Protein AF-0000000081414724 (afdb_homodimer)

Sequence (520 aa):
MDRQDESEVRDRNKQSRVKKIYENVVIGNFLYGLGFAVRSCLDANTSLPSVVNLLQQTPADRELADVLLSFPGVVRLIEFKMKGAKLSKERIRHRLLMAALSGENRALVETSRSLHWYVEVDTSDTETPLISRVVPYLDAFDTECLRLTAGSLERLVEQTALEATRELDPVSRQHSEIYLRFLRNIQDGDPVDAGGVLLVMGAGGAMHFAQLRDVSDLSM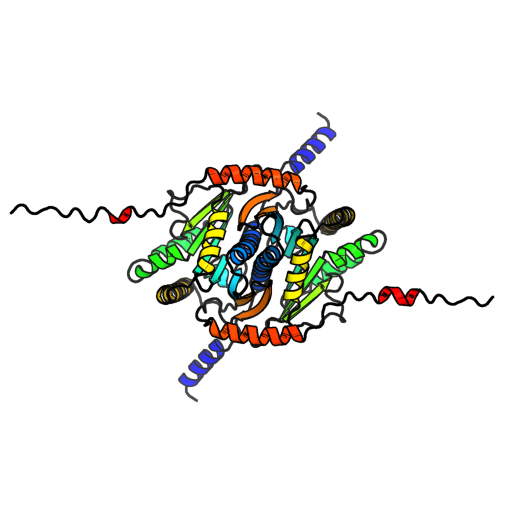PHREWLELEMRGAEFERSIPSLERSKEYSRKRRDGPEHTMMDRQDESEVRDRNKQSRVKKIYENVVIGNFLYGLGFAVRSCLDANTSLPSVVNLLQQTPADRELADVLLSFPGVVRLIEFKMKGAKLSKERIRHRLLMAALSGENRALVETSRSLHWYVEVDTSDTETPLISRVVPYLDAFDTECLRLTAGSLERLVEQTALEATRELDPVSRQHSEIYLRFLRNIQDGDPVDAGGVLLVMGAGGAMHFAQLRDVSDLSMPHREWLELEMRGAEFERSIPSLERSKEYSRKRRDGPEHTM

Radius of gyration: 25.2 Å; Cα contacts (8 Å, |Δi|>4): 862; chains: 2; bounding box: 52×128×88 Å

pLDDT: mean 77.78, std 21.04, range [25.11, 98.31]

Structure (mmCIF, N/CA/C/O backbone):
data_AF-0000000081414724-model_v1
#
loop_
_entity.id
_entity.type
_entity.pdbx_description
1 polymer 'Uncharacterized protein'
#
loop_
_atom_site.group_PDB
_atom_site.id
_atom_site.type_symbol
_atom_site.label_atom_id
_atom_site.label_alt_id
_atom_site.label_comp_id
_atom_site.label_asym_id
_atom_site.label_entity_id
_atom_site.label_seq_id
_atom_site.pdbx_PDB_ins_code
_atom_site.Cartn_x
_atom_site.Cartn_y
_atom_site.Cartn_z
_atom_site.occupancy
_atom_site.B_iso_or_equiv
_atom_site.auth_seq_id
_atom_site.auth_comp_id
_atom_site.auth_asym_id
_atom_site.auth_atom_id
_atom_site.pdbx_PDB_model_num
ATOM 1 N N . MET A 1 1 ? -12.312 -5.246 -48.531 1 39.16 1 MET A N 1
ATOM 2 C CA . MET A 1 1 ? -11.523 -5.02 -47.312 1 39.16 1 MET A CA 1
ATOM 3 C C . MET A 1 1 ? -11.82 -6.09 -46.281 1 39.16 1 MET A C 1
ATOM 5 O O . MET A 1 1 ? -12.953 -6.207 -45.812 1 39.16 1 MET A O 1
ATOM 9 N N . ASP A 1 2 ? -11 -7.27 -46.219 1 46.34 2 ASP A N 1
ATOM 10 C CA . ASP A 1 2 ? -11.305 -8.617 -45.719 1 46.34 2 ASP A CA 1
ATOM 11 C C . ASP A 1 2 ? -11.344 -8.664 -44.219 1 46.34 2 ASP A C 1
ATOM 13 O O . ASP A 1 2 ? -10.68 -7.875 -43.531 1 46.34 2 ASP A O 1
ATOM 17 N N . ARG A 1 3 ? -12.336 -9.523 -43.688 1 58.66 3 ARG A N 1
ATOM 18 C CA . ARG A 1 3 ? -12.656 -9.82 -42.281 1 58.66 3 ARG A CA 1
ATOM 19 C C . ARG A 1 3 ? -11.391 -10.133 -41.5 1 58.66 3 ARG A C 1
ATOM 21 O O . ARG A 1 3 ? -11.383 -10.047 -40.281 1 58.66 3 ARG A O 1
ATOM 28 N N . GLN A 1 4 ? -10.453 -10.625 -42.125 1 53.53 4 GLN A N 1
ATOM 29 C CA . GLN A 1 4 ? -9.195 -10.969 -41.469 1 53.53 4 GLN A CA 1
ATOM 30 C C . GLN A 1 4 ? -8.414 -9.711 -41.094 1 53.53 4 GLN A C 1
ATOM 32 O O . GLN A 1 4 ? -7.82 -9.641 -40.031 1 53.53 4 GLN A O 1
ATOM 37 N N . ASP A 1 5 ? -8.359 -8.688 -41.906 1 56.06 5 ASP A N 1
ATOM 38 C CA . ASP A 1 5 ? -7.656 -7.43 -41.656 1 56.06 5 ASP A CA 1
ATOM 39 C C . ASP A 1 5 ? -8.289 -6.668 -40.5 1 56.06 5 ASP A C 1
ATOM 41 O O . ASP A 1 5 ? -7.586 -6.078 -39.688 1 56.06 5 ASP A O 1
ATOM 45 N N . GLU A 1 6 ? -9.555 -6.773 -40.375 1 54.75 6 GLU A N 1
ATOM 46 C CA . GLU A 1 6 ? -10.242 -6.09 -39.281 1 54.75 6 GLU A CA 1
ATOM 47 C C . GLU A 1 6 ? -9.945 -6.742 -37.938 1 54.75 6 GLU A C 1
ATOM 49 O O . GLU A 1 6 ? -9.812 -6.055 -36.938 1 54.75 6 GLU A O 1
ATOM 54 N N . SER A 1 7 ? -9.805 -8.023 -37.969 1 55.69 7 SER A N 1
ATOM 55 C CA . SER A 1 7 ? -9.492 -8.727 -36.719 1 55.69 7 SER A CA 1
ATOM 56 C C . SER A 1 7 ? -8.07 -8.445 -36.25 1 55.69 7 SER A C 1
ATOM 58 O O . SER A 1 7 ? -7.82 -8.273 -35.062 1 55.69 7 SER A O 1
ATOM 60 N N . GLU A 1 8 ? -7.223 -8.328 -37.219 1 53.75 8 GLU A N 1
ATOM 61 C CA . GLU A 1 8 ? -5.844 -7.992 -36.875 1 53.75 8 GLU A CA 1
ATOM 62 C C . GLU A 1 8 ? -5.73 -6.555 -36.375 1 53.75 8 GLU A C 1
ATOM 64 O O . GLU A 1 8 ? -4.977 -6.281 -35.438 1 53.75 8 GLU A O 1
ATOM 69 N N . VAL A 1 9 ? -6.492 -5.703 -37.094 1 51.41 9 VAL A N 1
ATOM 70 C CA . VAL A 1 9 ? -6.504 -4.312 -36.656 1 51.41 9 VAL A CA 1
ATOM 71 C C . VAL A 1 9 ? -7.133 -4.215 -35.281 1 51.41 9 VAL A C 1
ATOM 73 O O . VAL A 1 9 ? -6.645 -3.475 -34.406 1 51.41 9 VAL A O 1
ATOM 76 N N . ARG A 1 10 ? -8.172 -4.914 -35.031 1 49.34 10 ARG A N 1
ATOM 77 C CA . ARG A 1 10 ? -8.789 -4.926 -33.719 1 49.34 10 ARG A CA 1
ATOM 78 C C . ARG A 1 10 ? -7.852 -5.535 -32.688 1 49.34 10 ARG A C 1
ATOM 80 O O . ARG A 1 10 ? -7.758 -5.047 -31.562 1 49.34 10 ARG A O 1
ATOM 87 N N . ASP A 1 11 ? -7.188 -6.551 -33.094 1 52.34 11 ASP A N 1
ATOM 88 C CA . ASP A 1 11 ? -6.207 -7.188 -32.219 1 52.34 11 ASP A CA 1
ATOM 89 C C . ASP A 1 11 ? -5.02 -6.262 -31.969 1 52.34 11 ASP A C 1
ATOM 91 O O . ASP A 1 11 ? -4.484 -6.227 -30.859 1 52.34 11 ASP A O 1
ATOM 95 N N . ARG A 1 12 ? -4.531 -5.676 -33.062 1 48.91 12 ARG A N 1
ATOM 96 C CA . ARG A 1 12 ? -3.463 -4.695 -32.906 1 48.91 12 ARG A CA 1
ATOM 97 C C . ARG A 1 12 ? -3.924 -3.51 -32.062 1 48.91 12 ARG A C 1
ATOM 99 O O . ARG A 1 12 ? -3.152 -2.971 -31.266 1 48.91 12 ARG A O 1
ATOM 106 N N . ASN A 1 13 ? -5.062 -3.004 -32.344 1 45.09 13 ASN A N 1
ATOM 107 C CA . ASN A 1 13 ? -5.609 -1.887 -31.578 1 45.09 13 ASN A CA 1
ATOM 108 C C . ASN A 1 13 ? -5.812 -2.256 -30.109 1 45.09 13 ASN A C 1
ATOM 110 O O . ASN A 1 13 ? -5.715 -1.397 -29.234 1 45.09 13 ASN A O 1
ATOM 114 N N . LYS A 1 14 ? -6.293 -3.43 -29.922 1 48.41 14 LYS A N 1
ATOM 115 C CA . LYS A 1 14 ? -6.379 -3.945 -28.547 1 48.41 14 LYS A CA 1
ATOM 116 C C . LYS A 1 14 ? -4.992 -4.066 -27.922 1 48.41 14 LYS A C 1
ATOM 118 O O . LYS A 1 14 ? -4.824 -3.809 -26.734 1 48.41 14 LYS A O 1
ATOM 123 N N . GLN A 1 15 ? -4.059 -4.461 -28.734 1 49.69 15 GLN A N 1
ATOM 124 C CA . GLN A 1 15 ? -2.674 -4.578 -28.281 1 49.69 15 GLN A CA 1
ATOM 125 C C . GLN A 1 15 ? -2.09 -3.211 -27.938 1 49.69 15 GLN A C 1
ATOM 127 O O . GLN A 1 15 ? -1.213 -3.105 -27.078 1 49.69 15 GLN A O 1
ATOM 132 N N . SER A 1 16 ? -2.535 -2.141 -28.703 1 47.88 16 SER A N 1
ATOM 133 C CA . SER A 1 16 ? -1.938 -0.819 -28.547 1 47.88 16 SER A CA 1
ATOM 134 C C . SER A 1 16 ? -2.615 -0.039 -27.422 1 47.88 16 SER A C 1
ATOM 136 O O . SER A 1 16 ? -2.227 1.093 -27.125 1 47.88 16 SER A O 1
ATOM 138 N N . ARG A 1 17 ? -3.729 -0.536 -27 1 51.38 17 ARG A N 1
ATOM 139 C CA . ARG A 1 17 ? -4.441 0.323 -26.062 1 51.38 17 ARG A CA 1
ATOM 140 C C . ARG A 1 17 ? -3.787 0.283 -24.688 1 51.38 17 ARG A C 1
ATOM 142 O O . ARG A 1 17 ? -3.475 -0.792 -24.172 1 51.38 17 ARG A O 1
ATOM 149 N N . VAL A 1 18 ? -3.4 1.422 -24.312 1 57.75 18 VAL A N 1
ATOM 150 C CA . VAL A 1 18 ? -2.838 1.652 -22.984 1 57.75 18 VAL A CA 1
ATOM 151 C C . VAL A 1 18 ? -3.814 1.165 -21.922 1 57.75 18 VAL A C 1
ATOM 153 O O . VAL A 1 18 ? -4.973 1.592 -21.891 1 57.75 18 VAL A O 1
ATOM 156 N N . LYS A 1 19 ? -3.463 0.054 -21.219 1 74.88 19 LYS A N 1
ATOM 157 C CA . LYS A 1 19 ? -4.293 -0.463 -20.141 1 74.88 19 LYS A CA 1
ATOM 158 C C . LYS A 1 19 ? -4.359 0.524 -18.984 1 74.88 19 LYS A C 1
ATOM 160 O O . LYS A 1 19 ? -3.391 1.237 -18.703 1 74.88 19 LYS A O 1
ATOM 165 N N . LYS A 1 20 ? -5.48 0.643 -18.516 1 83.19 20 LYS A N 1
ATOM 166 C CA . LYS A 1 20 ? -5.797 1.593 -17.453 1 83.19 20 LYS A CA 1
ATOM 167 C C . LYS A 1 20 ? -5.008 1.276 -16.188 1 83.19 20 LYS A C 1
ATOM 169 O O . LYS A 1 20 ? -4.949 0.121 -15.75 1 83.19 20 LYS A O 1
ATOM 174 N N . ILE A 1 21 ? -4.324 2.289 -15.719 1 87.44 21 ILE A N 1
ATOM 175 C CA . ILE A 1 21 ? -3.68 2.197 -14.406 1 87.44 21 ILE A CA 1
ATOM 176 C C . ILE A 1 21 ? -4.617 2.744 -13.336 1 87.44 21 ILE A C 1
ATOM 178 O O . ILE A 1 21 ? -5.094 3.875 -13.438 1 87.44 21 ILE A O 1
ATOM 182 N N . TYR A 1 22 ? -4.848 1.963 -12.336 1 90.12 22 TYR A N 1
ATOM 183 C CA . TYR A 1 22 ? -5.805 2.324 -11.297 1 90.12 22 TYR A CA 1
ATOM 184 C C . TYR A 1 22 ? -5.105 3.01 -10.133 1 90.12 22 TYR A C 1
ATOM 186 O O . TYR A 1 22 ? -3.904 2.818 -9.914 1 90.12 22 TYR A O 1
ATOM 194 N N . GLU A 1 23 ? -5.879 3.721 -9.406 1 92.94 23 GLU A N 1
ATOM 195 C CA . GLU A 1 23 ? -5.398 4.531 -8.297 1 92.94 23 GLU A CA 1
ATOM 196 C C . GLU A 1 23 ? -4.66 3.672 -7.27 1 92.94 23 GLU A C 1
ATOM 198 O O . GLU A 1 23 ? -3.58 4.043 -6.805 1 92.94 23 GLU A O 1
ATOM 203 N N . ASN A 1 24 ? -5.145 2.512 -6.992 1 93.44 24 ASN A N 1
ATOM 204 C CA . ASN A 1 24 ? -4.543 1.63 -5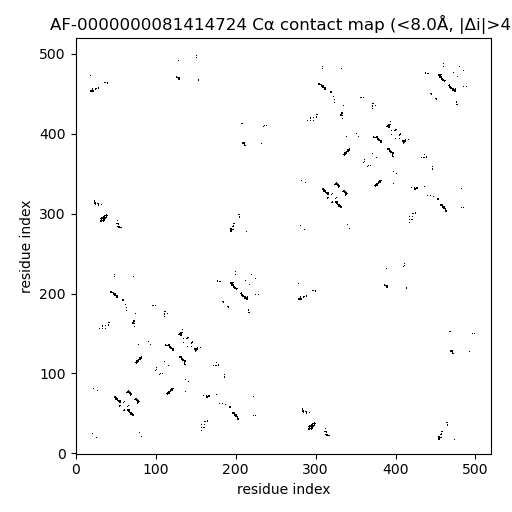.996 1 93.44 24 ASN A CA 1
ATOM 205 C C . ASN A 1 24 ? -3.152 1.171 -6.422 1 93.44 24 ASN A C 1
ATOM 207 O O . ASN A 1 24 ? -2.281 0.955 -5.578 1 93.44 24 ASN A O 1
ATOM 211 N N . VAL A 1 25 ? -2.977 1.071 -7.703 1 92.5 25 VAL A N 1
ATOM 212 C CA . VAL A 1 25 ? -1.663 0.678 -8.203 1 92.5 25 VAL A CA 1
ATOM 213 C C . VAL A 1 25 ? -0.645 1.773 -7.895 1 92.5 25 VAL A C 1
ATOM 215 O O . VAL A 1 25 ? 0.471 1.487 -7.457 1 92.5 25 VAL A O 1
ATOM 218 N N . VAL A 1 26 ? -1.08 2.996 -8.062 1 92.88 26 VAL A N 1
ATOM 219 C CA . VAL A 1 26 ? -0.208 4.129 -7.773 1 92.88 26 VAL A CA 1
ATOM 220 C C . VAL A 1 26 ? 0.087 4.188 -6.277 1 92.88 26 VAL A C 1
ATOM 222 O O . VAL A 1 26 ? 1.242 4.34 -5.871 1 92.88 26 VAL A O 1
ATOM 225 N N . ILE A 1 27 ? -0.901 4.012 -5.48 1 96 27 ILE A N 1
ATOM 226 C CA . ILE A 1 27 ? -0.762 4.09 -4.031 1 96 27 ILE A CA 1
ATOM 227 C C . ILE A 1 27 ? 0.161 2.975 -3.541 1 96 27 ILE A C 1
ATOM 229 O O . ILE A 1 27 ? 1.021 3.205 -2.688 1 96 27 ILE A O 1
ATOM 233 N N . GLY A 1 28 ? -0.055 1.785 -4.047 1 96.38 28 GLY A N 1
ATOM 234 C CA . GLY A 1 28 ? 0.821 0.683 -3.682 1 96.38 28 GLY A CA 1
ATOM 235 C C . GLY A 1 28 ? 2.283 0.958 -3.98 1 96.38 28 GLY A C 1
ATOM 236 O O . GLY A 1 28 ? 3.152 0.688 -3.15 1 96.38 28 GLY A O 1
ATOM 237 N N . ASN A 1 29 ? 2.525 1.484 -5.133 1 93.62 29 ASN A N 1
ATOM 238 C CA . ASN A 1 29 ? 3.895 1.836 -5.496 1 93.62 29 ASN A CA 1
ATOM 239 C C . ASN A 1 29 ? 4.438 2.955 -4.613 1 93.62 29 ASN A C 1
ATOM 241 O O . ASN A 1 29 ? 5.621 2.955 -4.266 1 93.62 29 ASN A O 1
ATOM 245 N N . PHE A 1 30 ? 3.598 3.924 -4.336 1 95.44 30 PHE A N 1
ATOM 246 C CA . PHE A 1 30 ? 3.992 5 -3.434 1 95.44 30 PHE A CA 1
ATOM 247 C C . PHE A 1 30 ? 4.449 4.441 -2.092 1 95.44 30 PHE A C 1
ATOM 249 O O . PHE A 1 30 ? 5.516 4.809 -1.592 1 95.44 30 PHE A O 1
ATOM 256 N N . LEU A 1 31 ? 3.676 3.545 -1.483 1 97.56 31 LEU A N 1
ATOM 257 C CA . LEU A 1 31 ? 3.992 2.99 -0.171 1 97.56 31 LEU A CA 1
ATOM 258 C C . LEU A 1 31 ? 5.258 2.139 -0.23 1 97.56 31 LEU A C 1
ATOM 260 O O . LEU A 1 31 ? 6.121 2.24 0.645 1 97.56 31 LEU A O 1
ATOM 264 N N . TYR A 1 32 ? 5.352 1.297 -1.251 1 96.69 32 TYR A N 1
ATOM 265 C CA . TYR A 1 32 ? 6.555 0.498 -1.459 1 96.69 32 TYR A CA 1
ATOM 266 C C . TYR A 1 32 ? 7.781 1.39 -1.612 1 96.69 32 TYR A C 1
ATOM 268 O O . TYR A 1 32 ? 8.805 1.172 -0.956 1 96.69 32 TYR A O 1
ATOM 276 N N . GLY A 1 33 ? 7.676 2.393 -2.465 1 95.5 33 GLY A N 1
ATOM 277 C CA . GLY A 1 33 ? 8.766 3.332 -2.672 1 95.5 33 GLY A CA 1
ATOM 278 C C . GLY A 1 33 ? 9.148 4.086 -1.414 1 95.5 33 GLY A C 1
ATOM 279 O O . GLY A 1 33 ? 10.328 4.355 -1.182 1 95.5 33 GLY A O 1
ATOM 280 N N . LEU A 1 34 ? 8.148 4.438 -0.648 1 96.81 34 LEU A N 1
ATOM 281 C CA . LEU A 1 34 ? 8.414 5.152 0.596 1 96.81 34 LEU A CA 1
ATOM 282 C C . LEU A 1 34 ? 9.234 4.293 1.552 1 96.81 34 LEU A C 1
ATOM 284 O O . LEU A 1 34 ? 10.188 4.781 2.16 1 96.81 34 LEU A O 1
ATOM 288 N N . GLY A 1 35 ? 8.859 3.002 1.721 1 95.94 35 GLY A N 1
ATOM 289 C CA . GLY A 1 35 ? 9.664 2.115 2.549 1 95.94 35 GLY A CA 1
ATOM 290 C C . GLY A 1 35 ? 11.117 2.051 2.119 1 95.94 35 GLY A C 1
ATOM 291 O O . GLY A 1 35 ? 12.016 2.137 2.955 1 95.94 35 GLY A O 1
ATOM 292 N N . PHE A 1 36 ? 11.266 1.932 0.862 1 93.88 36 PHE A N 1
ATOM 293 C CA . PHE A 1 36 ? 12.602 1.882 0.282 1 93.88 36 PHE A CA 1
ATOM 294 C C . PHE A 1 36 ? 13.375 3.154 0.6 1 93.88 36 PHE A C 1
ATOM 296 O O . PHE A 1 36 ? 14.516 3.094 1.064 1 93.88 36 PHE A O 1
ATOM 303 N N . ALA A 1 37 ? 12.766 4.293 0.355 1 94 37 ALA A N 1
ATOM 304 C CA . ALA A 1 37 ? 13.406 5.594 0.543 1 94 37 ALA A CA 1
ATOM 305 C C . ALA A 1 37 ? 13.742 5.832 2.012 1 94 37 ALA A C 1
ATOM 307 O O . ALA A 1 37 ? 14.812 6.355 2.334 1 94 37 ALA A O 1
ATOM 308 N N . VAL A 1 38 ? 12.836 5.473 2.893 1 93.75 38 VAL A N 1
ATOM 309 C CA . VAL A 1 38 ? 13.055 5.66 4.324 1 93.75 38 VAL A CA 1
ATOM 310 C C . VAL A 1 38 ? 14.273 4.852 4.77 1 93.75 38 VAL A C 1
ATOM 312 O O . VAL A 1 38 ? 15.125 5.355 5.5 1 93.75 38 VAL A O 1
ATOM 315 N N . ARG A 1 39 ? 14.352 3.598 4.328 1 92.56 39 ARG A N 1
ATOM 316 C CA . ARG A 1 39 ? 15.5 2.764 4.68 1 92.56 39 ARG A CA 1
ATOM 317 C C . ARG A 1 39 ? 16.797 3.393 4.195 1 92.56 39 ARG A C 1
ATOM 319 O O . ARG A 1 39 ? 17.828 3.279 4.855 1 92.56 39 ARG A O 1
ATOM 326 N N . SER A 1 40 ? 16.734 4.035 3.102 1 90.44 40 SER A N 1
ATOM 327 C CA . SER A 1 40 ? 17.922 4.656 2.518 1 90.44 40 SER A CA 1
ATOM 328 C C . SER A 1 40 ? 18.406 5.824 3.369 1 90.44 40 SER A C 1
ATOM 330 O O . SER A 1 40 ? 19.562 6.223 3.277 1 90.44 40 SER A O 1
ATOM 332 N N . CYS A 1 41 ? 17.516 6.316 4.156 1 90.75 41 CYS A N 1
ATOM 333 C CA . CYS A 1 41 ? 17.844 7.484 4.969 1 90.75 41 CYS A CA 1
ATOM 334 C C . CYS A 1 41 ? 18.344 7.066 6.348 1 90.75 41 CYS A C 1
ATOM 336 O O . CYS A 1 41 ? 18.766 7.91 7.141 1 90.75 41 CYS A O 1
ATOM 338 N N . LEU A 1 42 ? 18.25 5.773 6.629 1 87.31 42 LEU A N 1
ATOM 339 C CA . LEU A 1 42 ? 18.547 5.324 7.984 1 87.31 42 LEU A CA 1
ATOM 340 C C . LEU A 1 42 ? 19.984 4.824 8.078 1 87.31 42 LEU A C 1
ATOM 342 O O . LEU A 1 42 ? 20.484 4.168 7.164 1 87.31 42 LEU A O 1
ATOM 346 N N . ASP A 1 43 ? 20.531 5.098 9.219 1 82.38 43 ASP A N 1
ATOM 347 C CA . ASP A 1 43 ? 21.844 4.539 9.539 1 82.38 43 ASP A CA 1
ATOM 348 C C . ASP A 1 43 ? 21.719 3.104 10.055 1 82.38 43 ASP A C 1
ATOM 350 O O . ASP A 1 43 ? 20.625 2.674 10.445 1 82.38 43 ASP A O 1
ATOM 354 N N . ALA A 1 44 ? 22.766 2.354 10.07 1 72.19 44 ALA A N 1
ATOM 355 C CA . ALA A 1 44 ? 22.812 0.919 10.336 1 72.19 44 ALA A CA 1
ATOM 356 C C . ALA A 1 44 ? 22.234 0.6 11.711 1 72.19 44 ALA A C 1
ATOM 358 O O . ALA A 1 44 ? 21.656 -0.469 11.914 1 72.19 44 ALA A O 1
ATOM 359 N N . ASN A 1 45 ? 22.188 1.432 12.562 1 69.38 45 ASN A N 1
ATOM 360 C CA . ASN A 1 45 ? 21.812 1.038 13.914 1 69.38 45 ASN A CA 1
ATOM 361 C C . ASN A 1 45 ? 20.562 1.771 14.383 1 69.38 45 ASN A C 1
ATOM 363 O O . ASN A 1 45 ? 20.312 1.882 15.586 1 69.38 45 ASN A O 1
ATOM 367 N N . THR A 1 46 ? 19.797 2.107 13.484 1 78.38 46 THR A N 1
ATOM 368 C CA . THR A 1 46 ? 18.625 2.887 13.883 1 78.38 46 THR A CA 1
ATOM 369 C C . THR A 1 46 ? 17.344 2.131 13.562 1 78.38 46 THR A C 1
ATOM 371 O O . THR A 1 46 ? 17.219 1.502 12.508 1 78.38 46 THR A O 1
ATOM 374 N N . SER A 1 47 ? 16.516 2.143 14.562 1 81.81 47 SER A N 1
ATOM 375 C CA . SER A 1 47 ? 15.156 1.641 14.359 1 81.81 47 SER A CA 1
ATOM 376 C C . SER A 1 47 ? 14.164 2.785 14.18 1 81.81 47 SER A C 1
ATOM 378 O O . SER A 1 47 ? 14.312 3.846 14.789 1 81.81 47 SER A O 1
ATOM 380 N N . LEU A 1 48 ? 13.227 2.521 13.336 1 86.44 48 LEU A N 1
ATOM 381 C CA . LEU A 1 48 ? 12.25 3.566 13.055 1 86.44 48 LEU A CA 1
ATOM 382 C C . LEU A 1 48 ? 10.828 3.041 13.211 1 86.44 48 LEU A C 1
ATOM 384 O O . LEU A 1 48 ? 10.383 2.191 12.43 1 86.44 48 LEU A O 1
ATOM 388 N N . PRO A 1 49 ? 10.117 3.477 14.172 1 86.56 49 PRO A N 1
ATOM 389 C CA . PRO A 1 49 ? 8.688 3.178 14.219 1 86.56 49 PRO A CA 1
ATOM 390 C C . PRO A 1 49 ? 7.895 3.912 13.141 1 86.56 49 PRO A C 1
ATOM 392 O O . PRO A 1 49 ? 8.109 5.105 12.914 1 86.56 49 PRO A O 1
ATOM 395 N N . SER A 1 50 ? 7.086 3.203 12.453 1 90 50 SER A N 1
ATOM 396 C CA . SER A 1 50 ? 6.293 3.748 11.352 1 90 50 SER A CA 1
ATOM 397 C C . SER A 1 50 ? 4.832 3.338 11.469 1 90 50 SER A C 1
ATOM 399 O O . SER A 1 50 ? 4.527 2.174 11.742 1 90 50 SER A O 1
ATOM 401 N N . VAL A 1 51 ? 3.979 4.262 11.328 1 88.69 51 VAL A N 1
ATOM 402 C CA . VAL A 1 51 ? 2.553 3.982 11.203 1 88.69 51 VAL A CA 1
ATOM 403 C C . VAL A 1 51 ? 2.074 4.328 9.797 1 88.69 51 VAL A C 1
ATOM 405 O O . VAL A 1 51 ? 2.041 5.5 9.414 1 88.69 51 VAL A O 1
ATOM 408 N N . VAL A 1 52 ? 1.767 3.336 9.102 1 93.44 52 VAL A N 1
ATOM 409 C CA . VAL A 1 52 ? 1.32 3.471 7.723 1 93.44 52 VAL A CA 1
ATOM 410 C C . VAL A 1 52 ? -0.117 2.971 7.59 1 93.44 52 VAL A C 1
ATOM 412 O O . VAL A 1 52 ? -0.371 1.767 7.656 1 93.44 52 VAL A O 1
ATOM 415 N N . ASN A 1 53 ? -1.006 3.896 7.375 1 92.69 53 ASN A N 1
ATOM 416 C CA . ASN A 1 53 ? -2.416 3.535 7.277 1 92.69 53 ASN A CA 1
ATOM 417 C C . ASN A 1 53 ? -2.969 3.803 5.879 1 92.69 53 ASN A C 1
ATOM 419 O O . ASN A 1 53 ? -3.275 4.945 5.539 1 92.69 53 ASN A O 1
ATOM 423 N N . LEU A 1 54 ? -3.055 2.746 5.129 1 95.81 54 LEU A N 1
ATOM 424 C CA . LEU A 1 54 ? -3.861 2.818 3.914 1 95.81 54 LEU A CA 1
ATOM 425 C C . LEU A 1 54 ? -5.348 2.76 4.246 1 95.81 54 LEU A C 1
ATOM 427 O O . LEU A 1 54 ? -5.875 1.695 4.578 1 95.81 54 LEU A O 1
ATOM 431 N N . LEU A 1 55 ? -5.996 3.842 4.117 1 94 55 LEU A N 1
ATOM 432 C CA . LEU A 1 55 ? -7.336 3.984 4.668 1 94 55 LEU A CA 1
ATOM 433 C C . LEU A 1 55 ? -8.391 3.803 3.582 1 94 55 LEU A C 1
ATOM 435 O O . LEU A 1 55 ? -9.586 3.75 3.877 1 94 55 LEU A O 1
ATOM 439 N N . GLN A 1 56 ? -7.926 3.6 2.393 1 90.06 56 GLN A N 1
ATOM 440 C CA . GLN A 1 56 ? -8.875 3.365 1.307 1 90.06 56 GLN A CA 1
ATOM 441 C C . GLN A 1 56 ? -9.773 2.17 1.609 1 90.06 56 GLN A C 1
ATOM 443 O O . GLN A 1 56 ? -9.305 1.146 2.111 1 90.06 56 GLN A O 1
ATOM 448 N N . GLN A 1 57 ? -11.062 2.305 1.378 1 84.69 57 GLN A N 1
ATOM 449 C CA . GLN A 1 57 ? -12.078 1.278 1.589 1 84.69 57 GLN A CA 1
ATOM 450 C C . GLN A 1 57 ? -12.305 1.027 3.076 1 84.69 57 GLN A C 1
ATOM 452 O O . GLN A 1 57 ? -12.711 -0.068 3.473 1 84.69 57 GLN A O 1
ATOM 457 N N . THR A 1 58 ? -11.922 1.874 3.955 1 86.69 58 THR A N 1
ATOM 458 C CA . THR A 1 58 ? -12.242 1.847 5.379 1 86.69 58 THR A CA 1
ATOM 459 C C . THR A 1 58 ? -13.164 3.006 5.742 1 86.69 58 THR A C 1
ATOM 461 O O . THR A 1 58 ? -13.25 3.996 5.016 1 86.69 58 THR A O 1
ATOM 464 N N . PRO A 1 59 ? -13.836 2.875 6.805 1 83.62 59 PRO A N 1
ATOM 465 C CA . PRO A 1 59 ? -14.695 3.979 7.234 1 83.62 59 PRO A CA 1
ATOM 466 C C . PRO A 1 59 ? -13.922 5.277 7.461 1 83.62 59 PRO A C 1
ATOM 468 O O . PRO A 1 59 ? -14.484 6.367 7.312 1 83.62 59 PRO A O 1
ATOM 471 N N . ALA A 1 60 ? -12.695 5.168 7.734 1 86.38 60 ALA A N 1
ATOM 472 C CA . ALA A 1 60 ? -11.875 6.344 8.023 1 86.38 60 ALA A CA 1
ATOM 473 C C . ALA A 1 60 ? -11.547 7.113 6.742 1 86.38 60 ALA A C 1
ATOM 475 O O . ALA A 1 60 ? -11.117 8.266 6.797 1 86.38 60 ALA A O 1
ATOM 476 N N . ASP A 1 61 ? -11.734 6.457 5.613 1 88.25 61 ASP A N 1
ATOM 477 C CA . ASP A 1 61 ? -11.453 7.082 4.328 1 88.25 61 ASP A CA 1
ATOM 478 C C . ASP A 1 61 ? -12.25 8.367 4.152 1 88.25 61 ASP A C 1
ATOM 480 O O . ASP A 1 61 ? -11.734 9.367 3.65 1 88.25 61 ASP A O 1
ATOM 484 N N . ARG A 1 62 ? -13.422 8.352 4.609 1 85.25 62 ARG A N 1
ATOM 485 C CA . ARG A 1 62 ? -14.312 9.5 4.449 1 85.25 62 ARG A CA 1
ATOM 486 C C . ARG A 1 62 ? -13.914 10.633 5.387 1 85.25 62 ARG A C 1
ATOM 488 O O . ARG A 1 62 ? -14.07 11.805 5.047 1 85.25 62 ARG A O 1
ATOM 495 N N . GLU A 1 63 ? -13.406 10.234 6.492 1 88 63 GLU A N 1
ATOM 496 C CA . GLU A 1 63 ? -13.086 11.234 7.508 1 88 63 GLU A CA 1
ATOM 497 C C . GLU A 1 63 ? -11.711 11.844 7.266 1 88 63 GLU A C 1
ATOM 499 O O . GLU A 1 63 ? -11.477 13.008 7.605 1 88 63 GLU A O 1
ATOM 504 N N . LEU A 1 64 ? -10.906 11.102 6.781 1 92.12 64 LEU A N 1
ATOM 505 C CA . LEU A 1 64 ? -9.523 11.531 6.648 1 92.12 64 LEU A CA 1
ATOM 506 C C . LEU A 1 64 ? -9.109 11.578 5.18 1 92.12 64 LEU A C 1
ATOM 508 O O . LEU A 1 64 ? -9.562 12.453 4.434 1 92.12 64 LEU A O 1
ATOM 512 N N . ALA A 1 65 ? -8.344 10.719 4.715 1 95.06 65 ALA A N 1
ATOM 513 C CA . ALA A 1 65 ? -7.867 10.625 3.336 1 95.06 65 ALA A CA 1
ATOM 514 C C . ALA A 1 65 ? -7.5 9.188 2.977 1 95.06 65 ALA A C 1
ATOM 516 O O . ALA A 1 65 ? -7.871 8.25 3.688 1 95.06 65 ALA A O 1
ATOM 517 N N . ASP A 1 66 ? -6.875 9.008 1.872 1 96 66 ASP A N 1
ATOM 518 C CA . ASP A 1 66 ? -6.531 7.676 1.396 1 96 66 ASP A CA 1
ATOM 519 C C . ASP A 1 66 ? -5.402 7.066 2.225 1 96 66 ASP A C 1
ATOM 521 O O . ASP A 1 66 ? -5.379 5.855 2.457 1 96 66 ASP A O 1
ATOM 525 N N . VAL A 1 67 ? -4.48 7.895 2.594 1 97.25 67 VAL A N 1
ATOM 526 C CA . VAL A 1 67 ? -3.303 7.406 3.301 1 97.25 67 VAL A CA 1
ATOM 527 C C . VAL A 1 67 ? -2.975 8.336 4.465 1 97.25 67 VAL A C 1
ATOM 529 O O . VAL A 1 67 ? -2.949 9.562 4.305 1 97.25 67 VAL A O 1
ATOM 532 N N . LEU A 1 68 ? -2.797 7.781 5.629 1 96.25 68 LEU A N 1
ATOM 533 C CA . LEU A 1 68 ? -2.285 8.492 6.793 1 96.25 68 LEU A CA 1
ATOM 534 C C . LEU A 1 68 ? -0.962 7.898 7.262 1 96.25 68 LEU A C 1
ATOM 536 O O . LEU A 1 68 ? -0.885 6.703 7.555 1 96.25 68 LEU A O 1
ATOM 540 N N . LEU A 1 69 ? 0.035 8.719 7.273 1 95.88 69 LEU A N 1
ATOM 541 C CA . LEU A 1 69 ? 1.37 8.312 7.699 1 95.88 69 LEU A CA 1
ATOM 542 C C . LEU A 1 69 ? 1.779 9.047 8.977 1 95.88 69 LEU A C 1
ATOM 544 O O . LEU A 1 69 ? 1.514 10.242 9.125 1 95.88 69 LEU A O 1
ATOM 548 N N . SER A 1 70 ? 2.338 8.312 9.852 1 92.25 70 SER A N 1
ATOM 549 C CA . SER A 1 70 ? 2.898 8.914 11.055 1 92.25 70 SER A CA 1
ATOM 550 C C . SER A 1 70 ? 4.281 8.352 11.367 1 92.25 70 SER A C 1
ATOM 552 O O . SER A 1 70 ? 4.43 7.148 11.594 1 92.25 70 SER A O 1
ATOM 554 N N . PHE A 1 71 ? 5.23 9.156 11.289 1 91.62 71 PHE A N 1
ATOM 555 C CA . PHE A 1 71 ? 6.621 8.883 11.617 1 91.62 71 PHE A CA 1
ATOM 556 C C . PHE A 1 71 ? 7.102 9.781 12.75 1 91.62 71 PHE A C 1
ATOM 558 O O . PHE A 1 71 ? 6.426 10.75 13.109 1 91.62 71 PHE A O 1
ATOM 565 N N . PRO A 1 72 ? 8.219 9.477 13.328 1 86.75 72 PRO A N 1
ATOM 566 C CA . PRO A 1 72 ? 8.742 10.344 14.391 1 86.75 72 PRO A CA 1
ATOM 567 C C . PRO A 1 72 ? 8.914 11.797 13.93 1 86.75 72 PRO A C 1
ATOM 569 O O . PRO A 1 72 ? 8.625 12.727 14.688 1 86.75 72 PRO A O 1
ATOM 572 N N . GLY A 1 73 ? 9.234 11.984 12.664 1 90.75 73 GLY A N 1
ATOM 573 C CA . GLY A 1 73 ? 9.586 13.328 12.227 1 90.75 73 GLY A CA 1
ATOM 574 C C . GLY A 1 73 ? 8.539 13.961 11.344 1 90.75 73 GLY A C 1
ATOM 575 O O . GLY A 1 73 ? 8.664 15.125 10.961 1 90.75 73 GLY A O 1
ATOM 576 N N . VAL A 1 74 ? 7.488 13.234 11.039 1 93.44 74 VAL A N 1
ATOM 577 C CA . VAL A 1 74 ? 6.539 13.836 10.109 1 93.44 74 VAL A CA 1
ATOM 578 C C . VAL A 1 74 ? 5.219 13.07 10.156 1 93.44 74 VAL A C 1
ATOM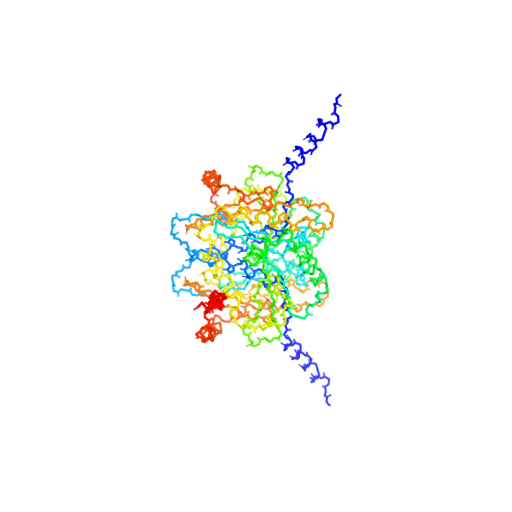 580 O O . VAL A 1 74 ? 5.203 11.859 10.352 1 93.44 74 VAL A O 1
ATOM 583 N N . VAL A 1 75 ? 4.109 13.75 10.023 1 93.88 75 VAL A N 1
ATOM 584 C CA . VAL A 1 75 ? 2.771 13.211 9.789 1 93.88 75 VAL A CA 1
ATOM 585 C C . VAL A 1 75 ? 2.264 13.68 8.43 1 93.88 75 VAL A C 1
ATOM 587 O O . VAL A 1 75 ? 2.383 14.859 8.086 1 93.88 75 VAL A O 1
ATOM 590 N N . ARG A 1 76 ? 1.749 12.75 7.629 1 96.81 76 ARG A N 1
ATOM 591 C CA . ARG A 1 76 ? 1.205 13.094 6.32 1 96.81 76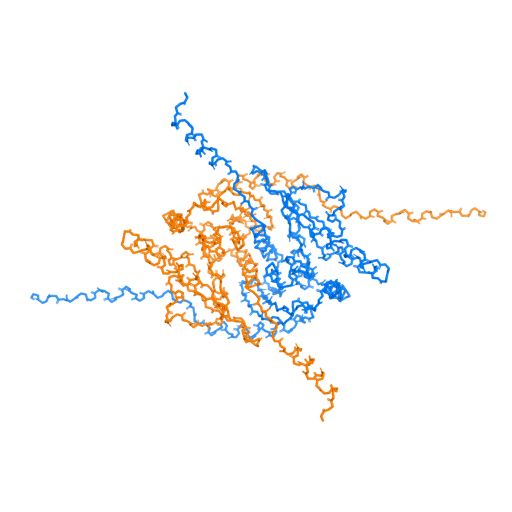 ARG A CA 1
ATOM 592 C C . ARG A 1 76 ? -0.172 12.469 6.117 1 96.81 76 ARG A C 1
ATOM 594 O O . ARG A 1 76 ? -0.39 11.305 6.465 1 96.81 76 ARG A O 1
ATOM 601 N N . LEU A 1 77 ? -0.996 13.242 5.688 1 97.38 77 LEU A N 1
ATOM 602 C CA . LEU A 1 77 ? -2.289 12.82 5.16 1 97.38 77 LEU A CA 1
ATOM 603 C C . LEU A 1 77 ? -2.371 13.07 3.658 1 97.38 77 LEU A C 1
ATOM 605 O O . LEU A 1 77 ? -2.16 14.195 3.201 1 97.38 77 LEU A O 1
ATOM 609 N N . ILE A 1 78 ? -2.68 12.008 2.869 1 98.19 78 ILE A N 1
ATOM 610 C CA . ILE A 1 78 ? -2.553 12.172 1.424 1 98.19 78 ILE A CA 1
ATOM 611 C C . ILE A 1 78 ? -3.814 11.656 0.735 1 98.19 78 ILE A C 1
ATOM 613 O O . ILE A 1 78 ? -4.25 10.531 0.983 1 98.19 78 ILE A O 1
ATOM 617 N N . GLU A 1 79 ? -4.379 12.492 -0.111 1 97.62 79 GLU A N 1
ATOM 618 C CA . GLU A 1 79 ? -5.473 12.141 -1.01 1 97.62 79 GLU A CA 1
ATOM 619 C C . GLU A 1 79 ? -4.965 11.891 -2.428 1 97.62 79 GLU A C 1
ATOM 621 O O . GLU A 1 79 ? -4.305 12.75 -3.014 1 97.62 79 GLU A O 1
ATOM 626 N N . PHE A 1 80 ? -5.258 10.727 -2.959 1 96.81 80 PHE A N 1
ATOM 627 C CA . PHE A 1 80 ? -4.867 10.391 -4.324 1 96.81 80 PHE A CA 1
ATOM 628 C C . PHE A 1 80 ? -6.066 10.469 -5.266 1 96.81 80 PHE A C 1
ATOM 630 O O . PHE A 1 80 ? -7.172 10.07 -4.902 1 96.81 80 PHE A O 1
ATOM 637 N N . LYS A 1 81 ? -5.785 10.969 -6.457 1 95.25 81 LYS A N 1
ATOM 638 C CA . LYS A 1 81 ? -6.773 10.984 -7.531 1 95.25 81 LYS A CA 1
ATOM 639 C C . LYS A 1 81 ? -6.117 10.758 -8.891 1 95.25 81 LYS A C 1
ATOM 641 O O . LYS A 1 81 ? -5 11.219 -9.133 1 95.25 81 LYS A O 1
ATOM 646 N N . MET A 1 82 ? -6.898 9.992 -9.688 1 92.75 82 MET A N 1
ATOM 647 C CA . MET A 1 82 ? -6.477 9.883 -11.078 1 92.75 82 MET A CA 1
ATOM 648 C C . MET A 1 82 ? -7 11.055 -11.898 1 92.75 82 MET A C 1
ATOM 650 O O . MET A 1 82 ? -8.141 11.492 -11.711 1 92.75 82 MET A O 1
ATOM 654 N N . LYS A 1 83 ? -6.137 11.555 -12.727 1 91.44 83 LYS A N 1
ATOM 655 C CA . LYS A 1 83 ? -6.621 12.578 -13.641 1 91.44 83 LYS A CA 1
ATOM 656 C C . LYS A 1 83 ? -7.82 12.078 -14.445 1 91.44 83 LYS A C 1
ATOM 658 O O . LYS A 1 83 ? -7.809 10.953 -14.953 1 91.44 83 LYS A O 1
ATOM 663 N N . GLY A 1 84 ? -8.859 12.938 -14.508 1 87.81 84 GLY A N 1
ATOM 664 C CA . GLY A 1 84 ? -10.055 12.578 -15.242 1 87.81 84 GLY A CA 1
ATOM 665 C C . GLY A 1 84 ? -11.141 11.984 -14.367 1 87.81 84 GLY A C 1
ATOM 666 O O . GLY A 1 84 ? -12.273 11.781 -14.812 1 87.81 84 GLY A O 1
ATOM 667 N N . ALA A 1 85 ? -10.805 11.664 -13.125 1 89.25 85 ALA A N 1
ATOM 668 C CA . ALA A 1 85 ? -11.812 11.148 -12.203 1 89.25 85 ALA A CA 1
ATOM 669 C C . ALA A 1 85 ? -12.891 12.188 -11.922 1 89.25 85 ALA A C 1
ATOM 671 O O . ALA A 1 85 ? -12.664 13.391 -12.094 1 89.25 85 ALA A O 1
ATOM 672 N N . LYS A 1 86 ? -14.031 11.719 -11.57 1 88.38 86 LYS A N 1
ATOM 673 C CA . LYS A 1 86 ? -15.078 12.609 -11.086 1 88.38 86 LYS A CA 1
ATOM 674 C C . LYS A 1 86 ? -14.711 13.195 -9.727 1 88.38 86 LYS A C 1
ATOM 676 O O . LYS A 1 86 ? -14.477 12.453 -8.773 1 88.38 86 LYS A O 1
ATOM 681 N N . LEU A 1 87 ? -14.742 14.516 -9.664 1 92.94 87 LEU A N 1
ATOM 682 C CA . LEU A 1 87 ? -14.18 15.164 -8.477 1 92.94 87 LEU A CA 1
ATOM 683 C C . LEU A 1 87 ? -15.266 15.852 -7.664 1 92.94 87 LEU A C 1
ATOM 685 O O . LEU A 1 87 ? -14.969 16.609 -6.73 1 92.94 87 LEU A O 1
ATOM 689 N N . SER A 1 88 ? -16.516 15.609 -7.953 1 92.81 88 SER A N 1
ATOM 690 C CA . SER A 1 88 ? -17.594 16.344 -7.301 1 92.81 88 SER A CA 1
ATOM 691 C C . SER A 1 88 ? -17.562 16.156 -5.789 1 92.81 88 SER A C 1
ATOM 693 O O . SER A 1 88 ? -17.625 17.125 -5.035 1 92.81 88 SER A O 1
ATOM 695 N N . LYS A 1 89 ? -17.469 14.922 -5.371 1 90.12 89 LYS A N 1
ATOM 696 C CA . LYS A 1 89 ? -17.422 14.641 -3.938 1 90.12 89 LYS A CA 1
ATOM 697 C C . LYS A 1 89 ? -16.188 15.289 -3.293 1 90.12 89 LYS A C 1
ATOM 699 O O . LYS A 1 89 ? -16.281 15.836 -2.193 1 90.12 89 LYS A O 1
ATOM 704 N N . GLU A 1 90 ? -15.164 15.258 -3.994 1 93.25 90 GLU A N 1
ATOM 705 C CA . GLU A 1 90 ? -13.914 15.82 -3.484 1 93.25 90 GLU A CA 1
ATOM 706 C C . GLU A 1 90 ? -14 17.344 -3.371 1 93.25 90 GLU A C 1
ATOM 708 O O . GLU A 1 90 ? -13.508 17.922 -2.404 1 93.25 90 GLU A O 1
ATOM 713 N N . ARG A 1 91 ? -14.617 17.922 -4.332 1 94.44 91 ARG A N 1
ATOM 714 C CA . ARG A 1 91 ? -14.781 19.375 -4.305 1 94.44 91 ARG A CA 1
ATOM 715 C C . ARG A 1 91 ? -15.648 19.812 -3.125 1 94.44 91 ARG A C 1
ATOM 717 O O . ARG A 1 91 ? -15.375 20.828 -2.486 1 94.44 91 ARG A O 1
ATOM 724 N N . ILE A 1 92 ? -16.625 19.062 -2.846 1 93.56 92 ILE A N 1
ATOM 725 C CA . ILE A 1 92 ? -17.5 19.359 -1.717 1 93.56 92 ILE A CA 1
ATOM 726 C C . ILE A 1 92 ? -16.719 19.219 -0.411 1 93.56 92 ILE A C 1
ATOM 728 O O . ILE A 1 92 ? -16.797 20.094 0.457 1 93.56 92 ILE A O 1
ATOM 732 N N . ARG A 1 93 ? -15.977 18.156 -0.288 1 93 93 ARG A N 1
ATOM 733 C CA . ARG A 1 93 ? -15.141 17.953 0.891 1 93 93 ARG A CA 1
ATOM 734 C C . ARG A 1 93 ? -14.141 19.094 1.066 1 93 93 ARG A C 1
ATOM 736 O O . ARG A 1 93 ? -13.922 19.562 2.184 1 93 93 ARG A O 1
ATOM 743 N N . HIS A 1 94 ? -13.562 19.484 0.027 1 95.62 94 HIS A N 1
ATOM 744 C CA . HIS A 1 94 ? -12.586 20.562 0.022 1 95.62 94 HIS A CA 1
ATOM 745 C C . HIS A 1 94 ? -13.219 21.875 0.465 1 95.62 94 HIS A C 1
ATOM 747 O O . HIS A 1 94 ? -12.641 22.594 1.283 1 95.62 94 HIS A O 1
ATOM 753 N N . ARG A 1 95 ? -14.367 22.188 -0.055 1 94.75 95 ARG A N 1
ATOM 754 C CA . ARG A 1 95 ? -15.07 23.422 0.297 1 94.75 95 ARG A CA 1
ATOM 755 C C . ARG A 1 95 ? -15.453 23.422 1.772 1 94.75 95 ARG A C 1
ATOM 757 O O . ARG A 1 95 ? -15.359 24.453 2.441 1 94.75 95 ARG A O 1
ATOM 764 N N . LEU A 1 96 ? -15.922 22.297 2.197 1 94.06 96 LEU A N 1
ATOM 765 C CA . LEU A 1 96 ? -16.281 22.172 3.604 1 94.06 96 LEU A CA 1
ATOM 766 C C . LEU A 1 96 ? -15.086 22.422 4.504 1 94.06 96 LEU A C 1
ATOM 768 O O . LEU A 1 96 ? -15.195 23.109 5.52 1 94.06 96 LEU A O 1
ATOM 772 N N . LEU A 1 97 ? -14 21.875 4.148 1 95.88 97 LEU A N 1
ATOM 773 C CA . LEU A 1 97 ? -12.781 22.062 4.926 1 95.88 97 LEU A CA 1
ATOM 774 C C . LEU A 1 97 ? -12.359 23.531 4.918 1 95.88 97 LEU A C 1
ATOM 776 O O . LEU A 1 97 ? -12.023 24.078 5.965 1 95.88 97 LEU A O 1
ATOM 780 N N . MET A 1 98 ? -12.391 24.141 3.773 1 95.81 98 MET A N 1
ATOM 781 C CA . MET A 1 98 ? -12.008 25.531 3.643 1 95.81 98 MET A CA 1
ATOM 782 C C . MET A 1 98 ? -12.875 26.422 4.527 1 95.81 98 MET A C 1
ATOM 784 O O . MET A 1 98 ? -12.375 27.328 5.199 1 95.81 98 MET A O 1
ATOM 788 N N . ALA A 1 99 ? -14.125 26.109 4.488 1 95.31 99 ALA A N 1
ATOM 789 C CA . ALA A 1 99 ? -15.055 26.875 5.312 1 95.31 99 ALA A CA 1
ATOM 790 C C . ALA A 1 99 ? -14.781 26.656 6.797 1 95.31 99 ALA A C 1
ATOM 792 O O . ALA A 1 99 ? -14.805 27.609 7.586 1 95.31 99 ALA A O 1
ATOM 793 N N . ALA A 1 100 ? -14.508 25.422 7.133 1 95.25 100 ALA A N 1
ATOM 794 C CA . ALA A 1 100 ? -14.305 25.062 8.539 1 95.25 100 ALA A CA 1
ATOM 795 C C . ALA A 1 100 ? -13.016 25.672 9.078 1 95.25 100 ALA A C 1
ATOM 797 O O . ALA A 1 100 ? -12.891 25.922 10.273 1 95.25 100 ALA A O 1
ATOM 798 N N . LEU A 1 101 ? -12.047 25.906 8.219 1 96.06 101 LEU A N 1
ATOM 799 C CA . LEU A 1 101 ? -10.75 26.438 8.633 1 96.06 101 LEU A CA 1
ATOM 800 C C . LEU A 1 101 ? -10.773 27.953 8.711 1 96.06 101 LEU A C 1
ATOM 802 O O . LEU A 1 101 ? -9.789 28.578 9.125 1 96.06 101 LEU A O 1
ATOM 806 N N . SER A 1 102 ? -11.859 28.5 8.43 1 92.38 102 SER A N 1
ATOM 807 C CA . SER A 1 102 ? -11.977 29.953 8.508 1 92.38 102 SER A CA 1
ATOM 808 C C . SER A 1 102 ? -12.266 30.406 9.938 1 92.38 102 SER A C 1
ATOM 810 O O . SER A 1 102 ? -12.57 29.594 10.805 1 92.38 102 SER A O 1
ATOM 812 N N . GLY A 1 103 ? -12.047 31.672 10.234 1 90.31 103 GLY A N 1
ATOM 813 C CA . GLY A 1 103 ? -12.359 32.25 11.539 1 90.31 103 GLY A CA 1
ATOM 814 C C . GLY A 1 103 ? -11.43 31.766 12.641 1 90.31 103 GLY A C 1
ATOM 815 O O . GLY A 1 103 ? -10.203 31.875 12.508 1 90.31 103 GLY A O 1
ATOM 816 N N . GLU A 1 104 ? -12 31.031 13.719 1 89.44 104 GLU A N 1
ATOM 817 C CA . GLU A 1 104 ? -11.273 30.641 14.922 1 89.44 104 GLU A CA 1
ATOM 818 C C . GLU A 1 104 ? -10.289 29.516 14.633 1 89.44 104 GLU A C 1
ATOM 820 O O . GLU A 1 104 ? -9.312 29.328 15.367 1 89.44 104 GLU A O 1
ATOM 825 N N . ASN A 1 105 ? -10.531 28.844 13.5 1 92.5 105 ASN A N 1
ATOM 826 C CA . ASN A 1 105 ? -9.711 27.672 13.188 1 92.5 105 ASN A CA 1
ATOM 827 C C . ASN A 1 105 ? -8.602 28.016 12.195 1 92.5 105 ASN A C 1
ATOM 829 O O . ASN A 1 105 ? -7.922 27.125 11.688 1 92.5 105 ASN A O 1
ATOM 833 N N . ARG A 1 106 ? -8.375 29.297 12 1 93.25 106 ARG A N 1
ATOM 834 C CA . ARG A 1 106 ? -7.387 29.766 11.039 1 93.25 106 ARG A CA 1
ATOM 835 C C . ARG A 1 106 ? -5.984 29.328 11.445 1 93.25 106 ARG A C 1
ATOM 837 O O . ARG A 1 106 ? -5.113 29.141 10.586 1 93.25 106 ARG A O 1
ATOM 844 N N . ALA A 1 107 ? -5.797 29.094 12.656 1 91.62 107 ALA A N 1
ATOM 845 C CA . ALA A 1 107 ? -4.496 28.688 13.18 1 91.62 107 ALA A CA 1
ATOM 846 C C . ALA A 1 107 ? -4.105 27.312 12.641 1 91.62 107 ALA A C 1
ATOM 848 O O . ALA A 1 107 ? -2.926 26.953 12.625 1 91.62 107 ALA A O 1
ATOM 849 N N . LEU A 1 108 ? -5.09 26.562 12.133 1 96 108 LEU A N 1
ATOM 850 C CA . LEU A 1 108 ? -4.836 25.203 11.672 1 96 108 LEU A CA 1
ATOM 851 C C . LEU A 1 108 ? -4.445 25.188 10.195 1 96 108 LEU A C 1
ATOM 853 O O . LEU A 1 108 ? -4.059 24.156 9.656 1 96 108 LEU A O 1
ATOM 857 N N . VAL A 1 109 ? -4.5 26.328 9.586 1 97.25 109 VAL A N 1
ATOM 858 C CA . VAL A 1 109 ? -4.238 26.406 8.156 1 97.25 109 VAL A CA 1
ATOM 859 C C . VAL A 1 109 ? -2.791 26.016 7.871 1 97.25 109 VAL A C 1
ATOM 861 O O . VAL A 1 109 ? -2.521 25.25 6.934 1 97.25 109 VAL A O 1
ATOM 864 N N . GLU A 1 110 ? -1.912 26.484 8.664 1 96.06 110 GLU A N 1
ATOM 865 C CA . GLU A 1 110 ? -0.504 26.156 8.461 1 96.06 110 GLU A CA 1
ATOM 866 C C . GLU A 1 110 ? -0.26 24.656 8.641 1 96.06 110 GLU A C 1
ATOM 868 O O . GLU A 1 110 ? 0.472 24.047 7.859 1 96.06 110 GLU A O 1
ATOM 873 N N . THR A 1 111 ? -0.857 24.078 9.609 1 96.06 111 THR A N 1
ATOM 874 C CA . THR A 1 111 ? -0.757 22.641 9.828 1 96.06 111 THR A CA 1
ATOM 875 C C . THR A 1 111 ? -1.353 21.875 8.656 1 96.06 111 THR A C 1
ATOM 877 O O . THR A 1 111 ? -0.765 20.906 8.18 1 96.06 111 THR A O 1
ATOM 880 N N . SER A 1 112 ? -2.504 22.297 8.211 1 97.38 112 SER A N 1
ATOM 881 C CA . SER A 1 112 ? -3.152 21.672 7.059 1 97.38 112 SER A CA 1
ATOM 882 C C . SER A 1 112 ? -2.229 21.656 5.848 1 97.38 112 SER A C 1
ATOM 884 O O . SER A 1 112 ? -2.076 20.625 5.191 1 97.38 112 SER A O 1
ATOM 886 N N . ARG A 1 113 ? -1.574 22.75 5.625 1 96.88 113 ARG A N 1
ATOM 887 C CA . ARG A 1 113 ? -0.736 22.891 4.441 1 96.88 113 ARG A CA 1
ATOM 888 C C . ARG A 1 113 ? 0.513 22.016 4.547 1 96.88 113 ARG A C 1
ATOM 890 O O . ARG A 1 113 ? 1.04 21.547 3.535 1 96.88 113 ARG A O 1
ATOM 897 N N . SER A 1 114 ? 0.94 21.766 5.672 1 95.38 114 SER A N 1
ATOM 898 C CA . SER A 1 114 ? 2.164 21 5.863 1 95.38 114 SER A CA 1
ATOM 899 C C . SER A 1 114 ? 1.867 19.5 5.941 1 95.38 114 SER A C 1
ATOM 901 O O . SER A 1 114 ? 2.711 18.672 5.586 1 95.38 114 SER A O 1
ATOM 903 N N . LEU A 1 115 ? 0.716 19.172 6.316 1 96.31 115 LEU A N 1
ATOM 904 C CA . LEU A 1 115 ? 0.4 17.797 6.703 1 96.31 115 LEU A CA 1
ATOM 905 C C . LEU A 1 115 ? -0.485 17.125 5.656 1 96.31 115 LEU A C 1
ATOM 907 O O . LEU A 1 115 ? -0.308 15.945 5.352 1 96.31 115 LEU A O 1
ATOM 911 N N . HIS A 1 116 ? -1.442 17.828 5.074 1 98 116 HIS A N 1
ATOM 912 C CA . HIS A 1 116 ? -2.518 17.297 4.238 1 98 116 HIS A CA 1
ATOM 913 C C . HIS A 1 116 ? -2.262 17.594 2.764 1 98 116 HIS A C 1
ATOM 915 O O . HIS A 1 116 ? -2.287 18.75 2.34 1 98 116 HIS A O 1
ATOM 921 N N . TRP A 1 117 ? -2.072 16.5 1.987 1 98.31 117 TRP A N 1
ATOM 922 C CA . TRP A 1 117 ? -1.61 16.641 0.61 1 98.31 117 TRP A CA 1
ATOM 923 C C . TRP A 1 117 ? -2.6 16.016 -0.366 1 98.31 117 TRP A C 1
ATOM 925 O O . TRP A 1 117 ? -3.379 15.141 0.01 1 98.31 117 TRP A O 1
ATOM 935 N N . TYR A 1 118 ? -2.566 16.578 -1.578 1 97.69 118 TYR A N 1
ATOM 936 C CA . TYR A 1 118 ? -3.332 16.094 -2.719 1 97.69 118 TYR A CA 1
ATOM 937 C C . TYR A 1 118 ? -2.406 15.664 -3.852 1 97.69 118 TYR A C 1
ATOM 939 O O . TYR A 1 118 ? -1.54 16.438 -4.277 1 97.69 118 TYR A O 1
ATOM 947 N N . VAL A 1 119 ? -2.574 14.453 -4.316 1 97.19 119 VAL A N 1
ATOM 948 C CA . VAL A 1 119 ? -1.785 13.914 -5.418 1 97.19 119 VAL A CA 1
ATOM 949 C C . VAL A 1 119 ? -2.707 13.539 -6.574 1 97.19 119 VAL A C 1
ATOM 951 O O . VAL A 1 119 ? -3.615 12.719 -6.41 1 97.19 119 VAL A O 1
ATOM 954 N N . GLU A 1 120 ? -2.467 14.117 -7.672 1 96.31 120 GLU A N 1
ATOM 955 C CA . GLU A 1 120 ? -3.172 13.766 -8.898 1 96.31 120 GLU A CA 1
ATOM 956 C C . GLU A 1 120 ? -2.221 13.172 -9.93 1 96.31 120 GLU A C 1
ATOM 958 O O . GLU A 1 120 ? -1.173 13.758 -10.227 1 96.31 120 GLU A O 1
ATOM 963 N N . VAL A 1 121 ? -2.623 12.031 -10.453 1 93.19 121 VAL A N 1
ATOM 964 C CA . VAL A 1 121 ? -1.742 11.312 -11.367 1 93.19 121 VAL A CA 1
ATOM 965 C C . VAL A 1 121 ? -2.402 11.195 -12.742 1 93.19 121 VAL A C 1
ATOM 967 O O . VAL A 1 121 ? -3.602 10.922 -12.836 1 93.19 121 VAL A O 1
ATOM 970 N N . ASP A 1 122 ? -1.589 11.422 -13.711 1 89.5 122 ASP A N 1
ATOM 971 C CA . ASP A 1 122 ? -2.029 11.258 -15.094 1 89.5 122 ASP A CA 1
ATOM 972 C C . ASP A 1 122 ? -1.335 10.062 -15.758 1 89.5 122 ASP A C 1
ATOM 974 O O . ASP A 1 122 ? -0.108 10.039 -15.867 1 89.5 122 ASP A O 1
ATOM 978 N N . THR A 1 123 ? -2.123 9.156 -16.188 1 80 123 THR A N 1
ATOM 979 C CA . THR A 1 123 ? -1.583 7.953 -16.797 1 80 123 THR A CA 1
ATOM 980 C C . THR A 1 123 ? -2 7.863 -18.266 1 80 123 THR A C 1
ATOM 982 O O . THR A 1 123 ? -1.982 6.781 -18.859 1 80 123 THR A O 1
ATOM 985 N N . SER A 1 124 ? -2.418 8.945 -18.812 1 75.88 124 SER A N 1
ATOM 986 C CA . SER A 1 124 ? -2.959 8.938 -20.172 1 75.88 124 SER A CA 1
ATOM 987 C C . SER A 1 124 ? -1.86 8.727 -21.203 1 75.88 124 SER A C 1
ATOM 989 O O . SER A 1 124 ? -2.094 8.117 -22.25 1 75.88 124 SER A O 1
ATOM 991 N N . ASP A 1 125 ? -0.707 9.25 -20.906 1 66.25 125 ASP A N 1
ATOM 992 C CA . ASP A 1 125 ? 0.388 9.078 -21.844 1 66.25 125 ASP A CA 1
ATOM 993 C C . ASP A 1 125 ? 1.309 7.934 -21.422 1 66.25 125 ASP A C 1
ATOM 995 O O . ASP A 1 125 ? 2.074 8.07 -20.469 1 66.25 125 ASP A O 1
ATOM 999 N N . THR A 1 126 ? 1.204 6.973 -22.156 1 60.78 126 THR A N 1
ATOM 1000 C CA . THR A 1 126 ? 1.892 5.746 -21.766 1 60.78 126 THR A CA 1
ATOM 1001 C C . THR A 1 126 ? 3.375 5.824 -22.109 1 60.78 126 THR A C 1
ATOM 1003 O O . THR A 1 126 ? 4.18 5.047 -21.594 1 60.78 126 THR A O 1
ATOM 1006 N N . GLU A 1 127 ? 3.695 6.652 -22.859 1 59.59 127 GLU A N 1
ATOM 1007 C CA . GLU A 1 127 ? 5.078 6.707 -23.328 1 59.59 127 GLU A CA 1
ATOM 1008 C C . GLU A 1 127 ? 5.926 7.605 -22.422 1 59.59 127 GLU A C 1
ATOM 1010 O O . GLU A 1 127 ? 7.141 7.703 -22.609 1 59.59 127 GLU A O 1
ATOM 1015 N N . THR A 1 128 ? 5.16 8.148 -21.547 1 58.72 128 THR A N 1
ATOM 1016 C CA . THR A 1 128 ? 5.867 9.109 -20.703 1 58.72 128 THR A CA 1
ATOM 1017 C C . THR A 1 128 ? 5.957 8.609 -19.266 1 58.72 128 THR A C 1
ATOM 1019 O O . THR A 1 128 ? 5.199 7.727 -18.859 1 58.72 128 THR A O 1
ATOM 1022 N N . PRO A 1 129 ? 7.047 9.148 -18.594 1 67.25 129 PRO A N 1
ATOM 1023 C CA . PRO A 1 129 ? 7.07 8.93 -17.156 1 67.25 129 PRO A CA 1
ATOM 1024 C C . PRO A 1 129 ? 5.746 9.297 -16.484 1 67.25 129 PRO A C 1
ATOM 1026 O O . PRO A 1 129 ? 4.961 10.062 -17.031 1 67.25 129 PRO A O 1
ATOM 1029 N N . LEU A 1 130 ? 5.492 8.609 -15.492 1 78.88 130 LEU A N 1
ATOM 1030 C CA . LEU A 1 130 ? 4.309 8.945 -14.711 1 78.88 130 LEU A CA 1
ATOM 1031 C C . LEU A 1 130 ? 4.344 10.414 -14.281 1 78.88 130 LEU A C 1
ATOM 1033 O O . LEU A 1 130 ? 5.316 10.859 -13.672 1 78.88 130 LEU A O 1
ATOM 1037 N N . ILE A 1 131 ? 3.342 11.141 -14.742 1 83.31 131 ILE A N 1
ATOM 1038 C CA . ILE A 1 131 ? 3.271 12.547 -14.375 1 83.31 131 ILE A CA 1
ATOM 1039 C C . ILE A 1 131 ? 2.225 12.75 -13.281 1 83.31 131 ILE A C 1
ATOM 1041 O O . ILE A 1 131 ? 1.18 12.094 -13.289 1 83.31 131 ILE A O 1
ATOM 1045 N N . SER A 1 132 ? 2.592 13.617 -12.367 1 91.81 132 SER A N 1
ATOM 1046 C CA . SER A 1 132 ? 1.694 13.844 -11.242 1 91.81 132 SER A CA 1
ATOM 1047 C C . SER A 1 132 ? 1.79 15.281 -10.742 1 91.81 132 SER A C 1
ATOM 1049 O O . SER A 1 132 ? 2.717 16.016 -11.109 1 91.81 132 SER A O 1
ATOM 1051 N N . ARG A 1 133 ? 0.801 15.656 -10.117 1 94.94 133 ARG A N 1
ATOM 1052 C CA . ARG A 1 133 ? 0.756 16.906 -9.352 1 94.94 133 ARG A CA 1
ATOM 1053 C C . ARG A 1 133 ? 0.63 16.625 -7.859 1 94.94 133 ARG A C 1
ATOM 1055 O O . ARG A 1 133 ? -0.211 15.828 -7.438 1 94.94 133 ARG A O 1
ATOM 1062 N N . VAL A 1 134 ? 1.535 17.25 -7.129 1 96.5 134 VAL A N 1
ATOM 1063 C CA . VAL A 1 134 ? 1.537 17.141 -5.676 1 96.5 134 VAL A CA 1
ATOM 1064 C C . VAL A 1 134 ? 1.446 18.516 -5.043 1 96.5 134 VAL A C 1
ATOM 1066 O O . VAL A 1 134 ? 2.361 19.344 -5.184 1 96.5 134 VAL A O 1
ATOM 1069 N N . VAL A 1 135 ? 0.321 18.781 -4.293 1 97.12 135 VAL A N 1
ATOM 1070 C CA . VAL A 1 135 ? 0.112 20.094 -3.682 1 97.12 135 VAL A CA 1
ATOM 1071 C C . VAL A 1 135 ? -0.562 19.922 -2.32 1 97.12 135 VAL A C 1
ATOM 1073 O O . VAL A 1 135 ? -1.188 18.891 -2.053 1 97.12 135 VAL A O 1
ATOM 1076 N N . PRO A 1 136 ? -0.373 20.938 -1.44 1 97.69 136 PRO A N 1
ATOM 1077 C CA . PRO A 1 136 ? -1.234 20.891 -0.256 1 97.69 136 PRO A CA 1
ATOM 1078 C C . PRO A 1 136 ? -2.713 20.734 -0.605 1 97.69 136 PRO A C 1
ATOM 1080 O O . PRO A 1 136 ? -3.182 21.312 -1.591 1 97.69 136 PRO A O 1
ATOM 1083 N N . TYR A 1 137 ? -3.395 20.031 0.202 1 97.94 137 TYR A N 1
ATOM 1084 C CA . TYR A 1 137 ? -4.793 19.719 -0.089 1 97.94 137 TYR A CA 1
ATOM 1085 C C . TYR A 1 137 ? -5.605 21 -0.256 1 97.94 137 TYR A C 1
ATOM 1087 O O . TYR A 1 137 ? -6.508 21.062 -1.094 1 97.94 137 TYR A O 1
ATOM 1095 N N . LEU A 1 138 ? -5.32 21.984 0.451 1 97.25 138 LEU A N 1
ATOM 1096 C CA . LEU A 1 138 ? -6.035 23.266 0.379 1 97.25 138 LEU A CA 1
ATOM 1097 C C . LEU A 1 138 ? -5.871 23.906 -0.996 1 97.25 138 LEU A C 1
ATOM 1099 O O . LEU A 1 138 ? -6.68 24.734 -1.395 1 97.25 138 LEU A O 1
ATOM 1103 N N . ASP A 1 139 ? -4.867 23.516 -1.74 1 96.81 139 ASP A N 1
ATOM 1104 C CA . ASP A 1 139 ? -4.605 24.094 -3.053 1 96.81 139 ASP A CA 1
ATOM 1105 C C . ASP A 1 139 ? -5.035 23.141 -4.172 1 96.81 139 ASP A C 1
ATOM 1107 O O . ASP A 1 139 ? -4.742 23.391 -5.344 1 96.81 139 ASP A O 1
ATOM 1111 N N . ALA A 1 140 ? -5.676 22.078 -3.873 1 96.38 140 ALA A N 1
ATOM 1112 C CA . ALA A 1 140 ? -5.992 21.016 -4.824 1 96.38 140 ALA A CA 1
ATOM 1113 C C . ALA A 1 140 ? -6.797 21.562 -6.004 1 96.38 140 ALA A C 1
ATOM 1115 O O . ALA A 1 140 ? -6.66 21.078 -7.133 1 96.38 140 ALA A O 1
ATOM 1116 N N . PHE A 1 141 ? -7.59 22.594 -5.777 1 95.06 141 PHE A N 1
ATOM 1117 C CA . PHE A 1 141 ? -8.461 23.078 -6.84 1 95.06 141 PHE A CA 1
ATOM 1118 C C . PHE A 1 141 ? -8.125 24.516 -7.203 1 95.06 141 PHE A C 1
ATOM 1120 O O . PHE A 1 141 ? -8.961 25.234 -7.766 1 95.06 141 PHE A O 1
ATOM 1127 N N . ASP A 1 142 ? -6.988 24.891 -6.762 1 92.38 142 ASP A N 1
ATOM 1128 C CA . ASP A 1 142 ? -6.461 26.188 -7.184 1 92.38 142 ASP A CA 1
ATOM 1129 C C . ASP A 1 142 ? -5.992 26.141 -8.641 1 92.38 142 ASP A C 1
ATOM 1131 O O . ASP A 1 142 ? -5.102 25.359 -8.984 1 92.38 142 ASP A O 1
ATOM 1135 N N . THR A 1 143 ? -6.43 26.953 -9.453 1 88.31 143 THR A N 1
ATOM 1136 C CA . THR A 1 143 ? -6.156 26.969 -10.883 1 88.31 143 THR A CA 1
ATOM 1137 C C . THR A 1 143 ? -4.684 27.266 -11.156 1 88.31 143 THR A C 1
ATOM 1139 O O . THR A 1 143 ? -4.164 26.922 -12.219 1 88.31 143 THR A O 1
ATOM 1142 N N . GLU A 1 144 ? -3.953 27.812 -10.266 1 84.94 144 GLU A N 1
ATOM 1143 C CA . GLU A 1 144 ? -2.537 28.141 -10.422 1 84.94 144 GLU A CA 1
ATOM 1144 C C . GLU A 1 144 ? -1.66 26.922 -10.156 1 84.94 144 GLU A C 1
ATOM 1146 O O . GLU A 1 144 ? -0.471 26.922 -10.484 1 84.94 144 GLU A O 1
ATOM 1151 N N . CYS A 1 145 ? -2.266 25.859 -9.688 1 82 145 CYS A N 1
ATOM 1152 C CA . CYS A 1 145 ? -1.504 24.703 -9.258 1 82 145 CYS A CA 1
ATOM 1153 C C . CYS A 1 145 ? -1.931 23.453 -10.031 1 82 145 CYS A C 1
ATOM 1155 O O . CYS A 1 145 ? -1.935 22.344 -9.484 1 82 145 CYS A O 1
ATOM 1157 N N . LEU A 1 146 ? -2.238 23.609 -11.234 1 84 146 LEU A N 1
ATOM 1158 C CA . LEU A 1 146 ? -2.859 22.484 -11.938 1 84 146 LEU A CA 1
ATOM 1159 C C . LEU A 1 146 ? -1.833 21.734 -12.781 1 84 146 LEU A C 1
ATOM 1161 O O . LEU A 1 146 ? -2.121 20.656 -13.305 1 84 146 LEU A O 1
ATOM 1165 N N . ARG A 1 147 ? -0.672 22.156 -12.789 1 84.94 147 ARG A N 1
ATOM 1166 C CA . ARG A 1 147 ? 0.31 21.578 -13.695 1 84.94 147 ARG A CA 1
ATOM 1167 C C . ARG A 1 147 ? 0.841 20.25 -13.141 1 84.94 147 ARG A C 1
ATOM 1169 O O . ARG A 1 147 ? 1.236 20.172 -11.977 1 84.94 147 ARG A O 1
ATOM 1176 N N . LEU A 1 148 ? 0.759 19.297 -13.984 1 86.94 148 LEU A N 1
ATOM 1177 C CA . LEU A 1 148 ? 1.365 18 -13.68 1 86.94 148 LEU A CA 1
ATOM 1178 C C . LEU A 1 148 ? 2.775 17.906 -14.258 1 86.94 148 LEU A C 1
ATOM 1180 O O . LEU A 1 148 ? 3.021 18.359 -15.375 1 86.94 148 LEU A O 1
ATOM 1184 N N . THR A 1 149 ? 3.652 17.406 -13.43 1 83.44 149 THR A N 1
ATOM 1185 C CA . THR A 1 149 ? 5.043 17.312 -13.859 1 83.44 149 THR A CA 1
ATOM 1186 C C . THR A 1 149 ? 5.641 15.961 -13.5 1 83.44 149 THR A C 1
ATOM 1188 O O . THR A 1 149 ? 5.164 15.289 -12.578 1 83.44 149 THR A O 1
ATOM 1191 N N . ALA A 1 150 ? 6.582 15.617 -14.312 1 81.94 150 ALA A N 1
ATOM 1192 C CA . ALA A 1 150 ? 7.352 14.414 -13.984 1 81.94 150 ALA A CA 1
ATOM 1193 C C . ALA A 1 150 ? 8.18 14.625 -12.719 1 81.94 150 ALA A C 1
ATOM 1195 O O . ALA A 1 150 ? 8.695 15.719 -12.484 1 81.94 150 ALA A O 1
ATOM 1196 N N . GLY A 1 151 ? 8.219 13.594 -11.859 1 86.75 151 GLY A N 1
ATOM 1197 C CA . GLY A 1 151 ? 9.109 13.641 -10.711 1 86.75 151 GLY A CA 1
ATOM 1198 C C . GLY A 1 151 ? 8.43 14.141 -9.453 1 86.75 151 GLY A C 1
ATOM 1199 O O . GLY A 1 151 ? 9 14.062 -8.359 1 86.75 151 GLY A O 1
ATOM 1200 N N . SER A 1 152 ? 7.199 14.641 -9.602 1 90.81 152 SER A N 1
ATOM 1201 C CA . SER A 1 152 ? 6.539 15.227 -8.438 1 90.81 152 SER A CA 1
ATOM 1202 C C . SER A 1 152 ? 6.246 14.172 -7.379 1 90.81 152 SER A C 1
ATOM 1204 O O . SER A 1 152 ? 6.438 14.414 -6.188 1 90.81 152 SER A O 1
ATOM 1206 N N . LEU A 1 153 ? 5.805 13.023 -7.801 1 92.5 153 LEU A N 1
ATOM 1207 C CA . LEU A 1 153 ? 5.527 11.945 -6.852 1 92.5 153 LEU A CA 1
ATOM 1208 C C . LEU A 1 153 ? 6.816 11.453 -6.199 1 92.5 153 LEU A C 1
ATOM 1210 O O . LEU A 1 153 ? 6.852 11.219 -4.988 1 92.5 153 LEU A O 1
ATOM 1214 N N . GLU A 1 154 ? 7.805 11.352 -6.961 1 91.81 154 GLU A N 1
ATOM 1215 C CA . GLU A 1 154 ? 9.117 10.961 -6.453 1 91.81 154 GLU A CA 1
ATOM 1216 C C . GLU A 1 154 ? 9.609 11.938 -5.395 1 91.81 154 GLU A C 1
ATOM 1218 O O . GLU A 1 154 ? 10.133 11.531 -4.355 1 91.81 154 GLU A O 1
ATOM 1223 N N . ARG A 1 155 ? 9.398 13.141 -5.668 1 93.19 155 ARG A N 1
ATOM 1224 C CA . ARG A 1 155 ? 9.836 14.164 -4.727 1 93.19 155 ARG A CA 1
ATOM 1225 C C . ARG A 1 155 ? 9.062 14.07 -3.416 1 93.19 155 ARG A C 1
ATOM 1227 O O . ARG A 1 155 ? 9.625 14.266 -2.338 1 93.19 155 ARG A O 1
ATOM 1234 N N . LEU A 1 156 ? 7.82 13.812 -3.525 1 95.5 156 LEU A N 1
ATOM 1235 C CA . LEU A 1 156 ? 7.023 13.633 -2.318 1 95.5 156 LEU A CA 1
ATOM 1236 C C . LEU A 1 156 ? 7.555 12.469 -1.484 1 95.5 156 LEU A C 1
ATOM 1238 O O . LEU A 1 156 ? 7.664 12.578 -0.261 1 95.5 156 LEU A O 1
ATOM 1242 N N . VAL A 1 157 ? 7.875 11.367 -2.141 1 96 157 VAL A N 1
ATOM 1243 C CA . VAL A 1 157 ? 8.422 10.203 -1.457 1 96 157 VAL A CA 1
ATOM 1244 C C . VAL A 1 157 ? 9.734 10.57 -0.769 1 96 157 VAL A C 1
ATOM 1246 O O . VAL A 1 157 ? 9.906 10.305 0.422 1 96 157 VAL A O 1
ATOM 1249 N N . GLU A 1 158 ? 10.57 11.211 -1.463 1 94.31 158 GLU A N 1
ATOM 1250 C CA . GLU A 1 158 ? 11.891 11.562 -0.953 1 94.31 158 GLU A CA 1
ATOM 1251 C C . GLU A 1 158 ? 11.789 12.523 0.231 1 94.31 158 GLU A C 1
ATOM 1253 O O . GLU A 1 158 ? 12.461 12.336 1.248 1 94.31 158 GLU A O 1
ATOM 1258 N N . GLN A 1 159 ? 10.977 13.508 0.057 1 94.75 159 GLN A N 1
ATOM 1259 C CA . GLN A 1 159 ? 10.805 14.484 1.126 1 94.75 159 GLN A CA 1
ATOM 1260 C C . GLN A 1 159 ? 10.219 13.836 2.377 1 94.75 159 GLN A C 1
ATOM 1262 O O . GLN A 1 159 ? 10.664 14.109 3.492 1 94.75 159 GLN A O 1
ATOM 1267 N N . THR A 1 160 ? 9.258 13.031 2.182 1 96.56 160 THR A N 1
ATOM 1268 C CA . THR A 1 160 ? 8.648 12.344 3.311 1 96.56 160 THR A CA 1
ATOM 1269 C C . THR A 1 160 ? 9.664 11.445 4.012 1 96.56 160 THR A C 1
ATOM 1271 O O . THR A 1 160 ? 9.727 11.422 5.246 1 96.56 160 THR A O 1
ATOM 1274 N N . ALA A 1 161 ? 10.414 10.75 3.236 1 95.31 161 ALA A N 1
ATOM 1275 C CA . ALA A 1 161 ? 11.43 9.852 3.797 1 95.31 161 ALA A CA 1
ATOM 1276 C C . ALA A 1 161 ? 12.453 10.625 4.613 1 95.31 161 ALA A C 1
ATOM 1278 O O . ALA A 1 161 ? 12.812 10.227 5.723 1 95.31 161 ALA A O 1
ATOM 1279 N N . LEU A 1 162 ? 12.914 11.719 4.082 1 94.5 162 LEU A N 1
ATOM 1280 C CA . LEU A 1 162 ? 13.898 12.547 4.773 1 94.5 162 LEU A CA 1
ATOM 1281 C C . LEU A 1 162 ? 13.328 13.07 6.09 1 94.5 162 LEU A C 1
ATOM 1283 O O . LEU A 1 162 ? 14.008 13.031 7.121 1 94.5 162 LEU A O 1
ATOM 1287 N N . GLU A 1 163 ? 12.141 13.484 6.051 1 94.75 163 GLU A N 1
ATOM 1288 C CA . GLU A 1 163 ? 11.516 14.047 7.242 1 94.75 163 GLU A CA 1
ATOM 1289 C C . GLU A 1 163 ? 11.188 12.961 8.258 1 94.75 163 GLU A C 1
ATOM 1291 O O . GLU A 1 163 ? 11.227 13.203 9.469 1 94.75 163 GLU A O 1
ATOM 1296 N N . ALA A 1 164 ? 10.859 11.805 7.758 1 92.25 164 ALA A N 1
ATOM 1297 C CA . ALA A 1 164 ? 10.469 10.695 8.617 1 92.25 164 ALA A CA 1
ATOM 1298 C C . ALA A 1 164 ? 11.578 10.367 9.617 1 92.25 164 ALA A C 1
ATOM 1300 O O . ALA A 1 164 ? 11.297 9.922 10.734 1 92.25 164 ALA A O 1
ATOM 1301 N N . THR A 1 165 ? 12.773 10.555 9.266 1 88.19 165 THR A N 1
ATOM 1302 C CA . THR A 1 165 ? 13.914 10.094 10.055 1 88.19 165 THR A CA 1
ATOM 1303 C C . THR A 1 165 ? 14.422 11.211 10.969 1 88.19 165 THR A C 1
ATOM 1305 O O . THR A 1 165 ? 15.414 11.031 11.68 1 88.19 165 THR A O 1
ATOM 1308 N N . ARG A 1 166 ? 13.75 12.258 10.938 1 87.06 166 ARG A N 1
ATOM 1309 C CA . ARG A 1 166 ? 14.062 13.359 11.836 1 87.06 166 ARG A CA 1
ATOM 1310 C C . ARG A 1 166 ? 13.141 13.352 13.055 1 87.06 166 ARG A C 1
ATOM 1312 O O . ARG A 1 166 ? 12.477 12.352 13.328 1 87.06 166 ARG A O 1
ATOM 1319 N N . GLU A 1 167 ? 13.289 14.383 13.883 1 82.88 167 GLU A N 1
ATOM 1320 C CA . GLU A 1 167 ? 12.359 14.539 15 1 82.88 167 GLU A CA 1
ATOM 1321 C C . GLU A 1 167 ? 11.391 15.688 14.758 1 82.88 167 GLU A C 1
ATOM 1323 O O . GLU A 1 167 ? 11.773 16.734 14.234 1 82.88 167 GLU A O 1
ATOM 1328 N N . LEU A 1 168 ? 10.195 15.336 15.023 1 82.12 168 LEU A N 1
ATOM 1329 C CA . LEU A 1 168 ? 9.156 16.359 14.93 1 82.12 168 LEU A CA 1
ATOM 1330 C C . LEU A 1 168 ? 9.055 17.141 16.234 1 82.12 168 LEU A C 1
ATOM 1332 O O . LEU A 1 168 ? 9.016 16.562 17.312 1 82.12 168 LEU A O 1
ATOM 1336 N N . ASP A 1 169 ? 9.062 18.484 16.062 1 85.44 169 ASP A N 1
ATOM 1337 C CA . ASP A 1 169 ? 8.844 19.312 17.234 1 85.44 169 ASP A CA 1
ATOM 1338 C C . ASP A 1 169 ? 7.535 18.938 17.938 1 85.44 169 ASP A C 1
ATOM 1340 O O . ASP A 1 169 ? 6.523 18.688 17.281 1 85.44 169 ASP A O 1
ATOM 1344 N N . PRO A 1 170 ? 7.551 18.828 19.219 1 84.56 170 PRO A N 1
ATOM 1345 C CA . PRO A 1 170 ? 6.367 18.438 19.969 1 84.56 170 PRO A CA 1
ATOM 1346 C C . PRO A 1 170 ? 5.148 19.297 19.672 1 84.56 170 PRO A C 1
ATOM 1348 O O . PRO A 1 170 ? 4.02 18.797 19.641 1 84.56 170 PRO A O 1
ATOM 1351 N N . VAL A 1 171 ? 5.348 20.516 19.438 1 88.81 171 VAL A N 1
ATOM 1352 C CA . VAL A 1 171 ? 4.246 21.422 19.141 1 88.81 171 VAL A CA 1
ATOM 1353 C C . VAL A 1 171 ? 3.623 21.062 17.797 1 88.81 171 VAL A C 1
ATOM 1355 O O . VAL A 1 171 ? 2.398 21.031 17.656 1 88.81 171 VAL A O 1
ATOM 1358 N N . SER A 1 172 ? 4.492 20.781 16.875 1 89.19 172 SER A N 1
ATOM 1359 C CA . SER A 1 172 ? 4.004 20.375 15.562 1 89.19 172 SER A CA 1
ATOM 1360 C C . SER A 1 172 ? 3.232 19.062 15.641 1 89.19 172 SER A C 1
ATOM 1362 O O . SER A 1 172 ? 2.24 18.875 14.93 1 89.19 172 SER A O 1
ATOM 1364 N N . ARG A 1 173 ? 3.668 18.203 16.469 1 88.31 173 ARG A N 1
ATOM 1365 C CA . ARG A 1 173 ? 2.975 16.938 16.656 1 88.31 173 ARG A CA 1
ATOM 1366 C C . ARG A 1 173 ? 1.588 17.141 17.25 1 88.31 173 ARG A C 1
ATOM 1368 O O . ARG A 1 173 ? 0.614 16.531 16.797 1 88.31 173 ARG A O 1
ATOM 1375 N N . GLN A 1 174 ? 1.547 17.969 18.219 1 88.25 174 GLN A N 1
ATOM 1376 C CA . GLN A 1 174 ? 0.268 18.297 18.844 1 88.25 174 GLN A CA 1
ATOM 1377 C C . GLN A 1 174 ? -0.686 18.938 17.844 1 88.25 174 GLN A C 1
ATOM 1379 O O . GLN A 1 174 ? -1.874 18.609 17.812 1 88.25 174 GLN A O 1
ATOM 1384 N N . HIS A 1 175 ? -0.117 19.797 17.047 1 92.44 175 HIS A N 1
ATOM 1385 C CA . HIS A 1 175 ? -0.934 20.438 16.031 1 92.44 175 HIS A CA 1
ATOM 1386 C C . HIS A 1 175 ? -1.462 19.422 15.016 1 92.44 175 HIS A C 1
ATOM 1388 O O . HIS A 1 175 ? -2.598 19.547 14.555 1 92.44 175 HIS A O 1
ATOM 1394 N N . SER A 1 176 ? -0.642 18.484 14.703 1 93.19 176 SER A N 1
ATOM 1395 C CA . SER A 1 176 ? -1.072 17.422 13.789 1 93.19 176 SER A CA 1
ATOM 1396 C C . SER A 1 176 ? -2.236 16.625 14.375 1 93.19 176 SER A C 1
ATOM 1398 O O . SER A 1 176 ? -3.207 16.344 13.672 1 93.19 176 SER A O 1
ATOM 1400 N N . GLU A 1 177 ? -2.148 16.344 15.594 1 89.44 177 GLU A N 1
ATOM 1401 C CA . GLU A 1 177 ? -3.215 15.609 16.266 1 89.44 177 GLU A CA 1
ATOM 1402 C C . GLU A 1 177 ? -4.512 16.422 16.281 1 89.44 177 GLU A C 1
ATOM 1404 O O . GLU A 1 177 ? -5.59 15.867 16.031 1 89.44 177 GLU A O 1
ATOM 1409 N N . ILE A 1 178 ? -4.344 17.641 16.641 1 92.06 178 ILE A N 1
ATOM 1410 C CA . ILE A 1 178 ? -5.504 18.516 16.688 1 92.06 178 ILE A CA 1
ATOM 1411 C C . ILE A 1 178 ? -6.148 18.594 15.305 1 92.06 178 ILE A C 1
ATOM 1413 O O . ILE A 1 178 ? -7.371 18.531 15.18 1 92.06 178 ILE A O 1
ATOM 1417 N N . TYR A 1 179 ? -5.355 18.719 14.312 1 94.81 179 TYR A N 1
ATOM 1418 C CA . TYR A 1 179 ? -5.867 18.812 12.945 1 94.81 179 TYR A CA 1
ATOM 1419 C C . TYR A 1 179 ? -6.586 17.547 12.539 1 94.81 179 TYR A C 1
ATOM 1421 O O . TYR A 1 179 ? -7.66 17.594 11.938 1 94.81 179 TYR A O 1
ATOM 1429 N N . LEU A 1 180 ? -6.035 16.406 12.852 1 92.75 180 LEU A N 1
ATOM 1430 C CA . LEU A 1 180 ? -6.672 15.141 12.508 1 92.75 180 LEU A CA 1
ATOM 1431 C C . LEU A 1 180 ? -8.016 15 13.211 1 92.75 180 LEU A C 1
ATOM 1433 O O . LEU A 1 180 ? -9 14.562 12.602 1 92.75 180 LEU A O 1
ATOM 1437 N N . ARG A 1 181 ? -8.031 15.391 14.414 1 88.81 181 ARG A N 1
ATOM 1438 C CA . ARG A 1 181 ? -9.297 15.367 15.148 1 88.81 181 ARG A CA 1
ATOM 1439 C C . ARG A 1 181 ? -10.297 16.344 14.539 1 88.81 181 ARG A C 1
ATOM 1441 O O . ARG A 1 181 ? -11.484 16.047 14.453 1 88.81 181 ARG A O 1
ATOM 1448 N N . PHE A 1 182 ? -9.75 17.5 14.219 1 92.81 182 PHE A N 1
ATOM 1449 C CA . PHE A 1 182 ? -10.57 18.516 13.578 1 92.81 182 PHE A CA 1
ATOM 1450 C C . PHE A 1 182 ? -11.219 17.969 12.312 1 92.81 182 PHE A C 1
ATOM 1452 O O . PHE A 1 182 ? -12.422 18.156 12.102 1 92.81 182 PHE A O 1
ATOM 1459 N N . LEU A 1 183 ? -10.477 17.266 11.453 1 93.5 183 LEU A N 1
ATOM 1460 C CA . LEU A 1 183 ? -10.984 16.688 10.219 1 93.5 183 LEU A CA 1
ATOM 1461 C C . LEU A 1 183 ? -12.094 15.688 10.508 1 93.5 183 LEU A C 1
ATOM 1463 O O . LEU A 1 183 ? -13.109 15.664 9.805 1 93.5 183 LEU A O 1
ATOM 1467 N N . ARG A 1 184 ? -11.883 14.891 11.461 1 89.31 184 ARG A N 1
ATOM 1468 C CA . ARG A 1 184 ? -12.867 13.875 11.812 1 89.31 184 ARG A CA 1
ATOM 1469 C C . ARG A 1 184 ? -14.164 14.508 12.305 1 89.31 184 ARG A C 1
ATOM 1471 O O . ARG A 1 184 ? -15.25 13.984 12.055 1 89.31 184 ARG A O 1
ATOM 1478 N N . ASN A 1 185 ? -14.047 15.641 12.898 1 87.88 185 ASN A N 1
ATOM 1479 C CA . ASN A 1 185 ? -15.188 16.281 13.539 1 87.88 185 ASN A CA 1
ATOM 1480 C C . ASN A 1 185 ? -16.031 17.062 12.531 1 87.88 185 ASN A C 1
ATOM 1482 O O . ASN A 1 185 ? -17.203 17.359 12.789 1 87.88 185 ASN A O 1
ATOM 1486 N N . ILE A 1 186 ? -15.43 17.469 11.484 1 88.44 186 ILE A N 1
ATOM 1487 C CA . ILE A 1 186 ? -16.203 18.281 10.547 1 88.44 186 ILE A CA 1
ATOM 1488 C C . ILE A 1 186 ? -17.062 17.359 9.672 1 88.44 186 ILE A C 1
ATOM 1490 O O . ILE A 1 186 ? -17.922 17.844 8.938 1 88.44 186 ILE A O 1
ATOM 1494 N N . GLN A 1 187 ? -16.766 16.062 9.766 1 83.31 187 GLN A N 1
ATOM 1495 C CA . GLN A 1 187 ? -17.578 15.125 9 1 83.31 187 GLN A CA 1
ATOM 1496 C C . GLN A 1 187 ? -18.922 14.867 9.688 1 83.31 187 GLN A C 1
ATOM 1498 O O . GLN A 1 187 ? -19.047 15.047 10.906 1 83.31 187 GLN A O 1
ATOM 1503 N N . ASP A 1 188 ? -19.812 14.531 8.844 1 77.5 188 ASP A N 1
ATOM 1504 C CA . ASP A 1 188 ? -21.109 14.18 9.391 1 77.5 188 ASP A CA 1
ATOM 1505 C C . ASP A 1 188 ? -21.078 12.805 10.047 1 77.5 188 ASP A C 1
ATOM 1507 O O . ASP A 1 188 ? -20.5 11.859 9.5 1 77.5 188 ASP A O 1
ATOM 1511 N N . GLY A 1 189 ? -21.641 12.812 11.203 1 73.62 189 GLY A N 1
ATOM 1512 C CA . GLY A 1 189 ? -21.719 11.531 11.883 1 73.62 189 GLY A CA 1
ATOM 1513 C C . GLY A 1 189 ? -20.672 11.359 12.969 1 73.62 189 GLY A C 1
ATOM 1514 O O . GLY A 1 189 ? -19.828 12.242 13.164 1 73.62 189 GLY A O 1
ATOM 1515 N N . ASP A 1 190 ? -20.719 10.195 13.664 1 73.5 190 ASP A N 1
ATOM 1516 C CA . ASP A 1 190 ? -19.766 9.883 14.719 1 73.5 190 ASP A CA 1
ATOM 1517 C C . ASP A 1 190 ? -18.438 9.43 14.133 1 73.5 190 ASP A C 1
ATOM 1519 O O . ASP A 1 190 ? -18.406 8.703 13.133 1 73.5 190 ASP A O 1
ATOM 1523 N N . PRO A 1 191 ? -17.438 9.953 14.789 1 71.19 191 PRO A N 1
ATOM 1524 C CA . PRO A 1 191 ? -16.125 9.484 14.328 1 71.19 191 PRO A CA 1
ATOM 1525 C C . PRO A 1 191 ? -16 7.961 14.367 1 71.19 191 PRO A C 1
ATOM 1527 O O . PRO A 1 191 ? -16.531 7.316 15.281 1 71.19 191 PRO A O 1
ATOM 1530 N N . VAL A 1 192 ? -15.336 7.539 13.328 1 72.75 192 VAL A N 1
ATOM 1531 C CA . VAL A 1 192 ? -15.188 6.098 13.188 1 72.75 192 VAL A CA 1
ATOM 1532 C C . VAL A 1 192 ? -13.969 5.621 13.977 1 72.75 192 VAL A C 1
ATOM 1534 O O . VAL A 1 192 ? -12.938 6.293 14 1 72.75 192 VAL A O 1
ATOM 1537 N N . ASP A 1 193 ? -14.211 4.531 14.594 1 72.56 193 ASP A N 1
ATOM 1538 C CA . ASP A 1 193 ? -13.102 3.861 15.266 1 72.56 193 ASP A CA 1
ATOM 1539 C C . ASP A 1 193 ? -12.25 3.084 14.266 1 72.56 193 ASP A C 1
ATOM 1541 O O . ASP A 1 193 ? -12.75 2.195 13.57 1 72.56 193 ASP A O 1
ATOM 1545 N N . ALA A 1 194 ? -11.023 3.584 14.109 1 77.94 194 ALA A N 1
ATOM 1546 C CA . ALA A 1 194 ? -10.117 2.857 13.219 1 77.94 194 ALA A CA 1
ATOM 1547 C C . ALA A 1 194 ? -8.781 2.588 13.906 1 77.94 194 ALA A C 1
ATOM 1549 O O . ALA A 1 194 ? -8.141 3.51 14.414 1 77.94 194 ALA A O 1
ATOM 1550 N N . GLY A 1 195 ? -8.484 1.23 13.953 1 78.19 195 GLY A N 1
ATOM 1551 C CA . GLY A 1 195 ? -7.168 0.854 14.438 1 78.19 195 GLY A CA 1
ATOM 1552 C C . GLY A 1 195 ? -6.098 0.931 13.367 1 78.19 195 GLY A C 1
ATOM 1553 O O . GLY A 1 195 ? -6.402 1.08 12.188 1 78.19 195 GLY A O 1
ATOM 1554 N N . GLY A 1 196 ? -4.93 1.004 13.891 1 80.75 196 GLY A N 1
ATOM 1555 C CA . GLY A 1 196 ? -3.789 1.051 12.992 1 80.75 196 GLY A CA 1
ATOM 1556 C C . GLY A 1 196 ? -2.754 -0.02 13.281 1 80.75 196 GLY A C 1
ATOM 1557 O O . GLY A 1 196 ? -2.979 -0.897 14.117 1 80.75 196 GLY A O 1
ATOM 1558 N N . VAL A 1 197 ? -1.784 -0.061 12.414 1 79.38 197 VAL A N 1
ATOM 1559 C CA . VAL A 1 197 ? -0.651 -0.964 12.586 1 79.38 197 VAL A CA 1
ATOM 1560 C C . VAL A 1 197 ? 0.64 -0.156 12.703 1 79.38 197 VAL A C 1
ATOM 1562 O O . VAL A 1 197 ? 0.854 0.798 11.953 1 79.38 197 VAL A O 1
ATOM 1565 N N . LEU A 1 198 ? 1.338 -0.538 13.766 1 79.31 198 LEU A N 1
ATOM 1566 C CA . LEU A 1 198 ? 2.689 -0.016 13.938 1 79.31 198 LEU A CA 1
ATOM 1567 C C . LEU A 1 198 ? 3.725 -0.986 13.383 1 79.31 198 LEU A C 1
ATOM 1569 O O . LEU A 1 198 ? 3.68 -2.184 13.672 1 79.31 198 LEU A O 1
ATOM 1573 N N . LEU A 1 199 ? 4.582 -0.443 12.531 1 83.31 199 LEU A N 1
ATOM 1574 C CA . LEU A 1 199 ? 5.707 -1.212 12.008 1 83.31 199 LEU A CA 1
ATOM 1575 C C . LEU A 1 199 ? 7.031 -0.639 12.5 1 83.31 199 LEU A C 1
ATOM 1577 O O . LEU A 1 199 ? 7.328 0.536 12.266 1 83.31 199 LEU A O 1
ATOM 1581 N N . VAL A 1 200 ? 7.73 -1.475 13.172 1 79.94 200 VAL A N 1
ATOM 1582 C CA . VAL A 1 200 ? 9.062 -1.079 13.609 1 79.94 200 VAL A CA 1
ATOM 1583 C C . VAL A 1 200 ? 10.117 -1.808 12.773 1 79.94 200 VAL A C 1
ATOM 1585 O O . VAL A 1 200 ? 10.102 -3.037 12.688 1 79.94 200 VAL A O 1
ATOM 1588 N N . MET A 1 201 ? 10.953 -1.031 12.227 1 84.44 201 MET A N 1
ATOM 1589 C CA . MET A 1 201 ? 11.969 -1.606 11.352 1 84.44 201 MET A CA 1
ATOM 1590 C C . MET A 1 201 ? 13.359 -1.144 11.758 1 84.44 201 MET A C 1
ATOM 1592 O O . MET A 1 201 ? 13.555 0.02 12.109 1 84.44 201 MET A O 1
ATOM 1596 N N . GLY A 1 202 ? 14.219 -2.152 11.766 1 77.81 202 GLY A N 1
ATOM 1597 C CA . GLY A 1 202 ? 15.609 -1.831 12.031 1 77.81 202 GLY A CA 1
ATOM 1598 C C . GLY A 1 202 ? 16.469 -1.806 10.781 1 77.81 202 GLY A C 1
ATOM 1599 O O . GLY A 1 202 ? 16.109 -2.4 9.766 1 77.81 202 GLY A O 1
ATOM 1600 N N . ALA A 1 203 ? 17.625 -1.218 10.93 1 69.94 203 ALA A N 1
ATOM 1601 C CA . ALA A 1 203 ? 18.547 -1.092 9.797 1 69.94 203 ALA A CA 1
ATOM 1602 C C . ALA A 1 203 ? 19.062 -2.457 9.359 1 69.94 203 ALA A C 1
ATOM 1604 O O . ALA A 1 203 ? 19.469 -2.633 8.211 1 69.94 203 ALA A O 1
ATOM 1605 N N . GLY A 1 204 ? 19 -3.359 10.266 1 67.94 204 GLY A N 1
ATOM 1606 C CA . GLY A 1 204 ? 19.438 -4.703 9.93 1 67.94 204 GLY A CA 1
ATOM 1607 C C . GLY A 1 204 ? 18.375 -5.508 9.195 1 67.94 204 GLY A C 1
ATOM 1608 O O . GLY A 1 204 ? 18.609 -6.66 8.828 1 67.94 204 GLY A O 1
ATOM 1609 N N . GLY A 1 205 ? 17.25 -4.855 9.023 1 70.81 205 GLY A N 1
ATOM 1610 C CA . GLY A 1 205 ? 16.203 -5.523 8.273 1 70.81 205 GLY A CA 1
ATOM 1611 C C . GLY A 1 205 ? 15.133 -6.152 9.148 1 70.81 205 GLY A C 1
ATOM 1612 O O . GLY A 1 205 ? 14.094 -6.594 8.656 1 70.81 205 GLY A O 1
ATOM 1613 N N . ALA A 1 206 ? 15.406 -6.172 10.406 1 75.56 206 ALA A N 1
ATOM 1614 C CA . ALA A 1 206 ? 14.414 -6.719 11.328 1 75.56 206 ALA A CA 1
ATOM 1615 C C . ALA A 1 206 ? 13.164 -5.848 11.375 1 75.56 206 ALA A C 1
ATOM 1617 O O . ALA A 1 206 ? 13.258 -4.617 11.344 1 75.56 206 ALA A O 1
ATOM 1618 N N . MET A 1 207 ? 11.969 -6.535 11.367 1 82 207 MET A N 1
ATOM 1619 C CA . MET A 1 207 ? 10.719 -5.789 11.414 1 82 207 MET A CA 1
ATOM 1620 C C . MET A 1 207 ? 9.711 -6.473 12.336 1 82 207 MET A C 1
ATOM 1622 O O . MET A 1 207 ? 9.727 -7.695 12.484 1 82 207 MET A O 1
ATOM 1626 N N . HIS A 1 208 ? 8.914 -5.586 12.938 1 82.31 208 HIS A N 1
ATOM 1627 C CA . HIS A 1 208 ? 7.867 -6.07 13.828 1 82.31 208 HIS A CA 1
ATOM 1628 C C . HIS A 1 208 ? 6.582 -5.273 13.648 1 82.31 208 HIS A C 1
ATOM 1630 O O . HIS A 1 208 ? 6.613 -4.043 13.578 1 82.31 208 HIS A O 1
ATOM 1636 N N . PHE A 1 209 ? 5.543 -6.059 13.594 1 81.31 209 PHE A N 1
ATOM 1637 C CA . PHE A 1 209 ? 4.227 -5.441 13.5 1 81.31 209 PHE A CA 1
ATOM 1638 C C . PHE A 1 209 ? 3.539 -5.434 14.859 1 81.31 209 PHE A C 1
ATOM 1640 O O . PHE A 1 209 ? 3.576 -6.43 15.586 1 81.31 209 PHE A O 1
ATOM 1647 N N . ALA A 1 210 ? 2.953 -4.262 15.195 1 78.38 210 ALA A N 1
ATOM 1648 C CA . ALA A 1 210 ? 2.135 -4.121 16.391 1 78.38 210 ALA A CA 1
ATOM 1649 C C . ALA A 1 210 ? 0.829 -3.396 16.094 1 78.38 210 ALA A C 1
ATOM 1651 O O . ALA A 1 210 ? 0.739 -2.656 15.102 1 78.38 210 ALA A O 1
ATOM 1652 N N . GLN A 1 211 ? -0.141 -3.65 16.938 1 78.94 211 GLN A N 1
ATOM 1653 C CA . GLN A 1 211 ? -1.438 -3.018 16.734 1 78.94 211 GLN A CA 1
ATOM 1654 C C . GLN A 1 211 ? -1.532 -1.691 17.484 1 78.94 211 GLN A C 1
ATOM 1656 O O . GLN A 1 211 ? -1.046 -1.572 18.609 1 78.94 211 GLN A O 1
ATOM 1661 N N . LEU A 1 212 ? -2.131 -0.737 16.797 1 76.31 212 LEU A N 1
ATOM 1662 C CA . LEU A 1 212 ? -2.477 0.546 17.391 1 76.31 212 LEU A CA 1
ATOM 1663 C C . LEU A 1 212 ? -3.984 0.68 17.562 1 76.31 212 LEU A C 1
ATOM 1665 O O . LEU A 1 212 ? -4.75 0.303 16.672 1 76.31 212 LEU A O 1
ATOM 1669 N N . ARG A 1 213 ? -4.305 1.203 18.641 1 72.06 213 ARG A N 1
ATOM 1670 C CA . ARG A 1 213 ? -5.727 1.289 18.969 1 72.06 213 ARG A CA 1
ATOM 1671 C C . ARG A 1 213 ? -6.422 2.332 18.094 1 72.06 213 ARG A C 1
ATOM 1673 O O . ARG A 1 213 ? -7.562 2.135 17.672 1 72.06 213 ARG A O 1
ATOM 1680 N N . ASP A 1 214 ? -5.727 3.389 17.906 1 76.19 214 ASP A N 1
ATOM 1681 C CA . ASP A 1 214 ? -6.309 4.48 17.125 1 76.19 214 ASP A CA 1
ATOM 1682 C C . ASP A 1 214 ? -5.301 5.047 16.125 1 76.19 214 ASP A C 1
ATOM 1684 O O . ASP A 1 214 ? -4.188 5.422 16.516 1 76.19 214 ASP A O 1
ATOM 1688 N N . VAL A 1 215 ? -5.789 5.176 14.945 1 74.5 215 VAL A N 1
ATOM 1689 C CA . VAL A 1 215 ? -4.91 5.641 13.875 1 74.5 215 VAL A CA 1
ATOM 1690 C C . VAL A 1 215 ? -4.484 7.082 14.148 1 74.5 215 VAL A C 1
ATOM 1692 O O . VAL A 1 215 ? -3.436 7.527 13.672 1 74.5 215 VAL A O 1
ATOM 1695 N N . SER A 1 216 ? -5.344 7.816 14.898 1 72.19 216 SER A N 1
ATOM 1696 C CA . SER A 1 216 ? -5.055 9.227 15.141 1 72.19 216 SER A CA 1
ATOM 1697 C C . SER A 1 216 ? -4.23 9.414 16.406 1 72.19 216 SER A C 1
ATOM 1699 O O . SER A 1 216 ? -3.842 10.539 16.734 1 72.19 216 SER A O 1
ATOM 1701 N N . ASP A 1 217 ? -4.043 8.289 17.047 1 71.94 217 ASP A N 1
ATOM 1702 C CA . ASP A 1 217 ? -3.189 8.383 18.234 1 71.94 217 ASP A CA 1
ATOM 1703 C C . ASP A 1 217 ? -1.718 8.484 17.844 1 71.94 217 ASP A C 1
ATOM 1705 O O . ASP A 1 217 ? -1.081 7.473 17.531 1 71.94 217 ASP A O 1
ATOM 1709 N N . LEU A 1 218 ? -1.267 9.656 17.828 1 64.44 218 LEU A N 1
ATOM 1710 C CA . LEU A 1 218 ? 0.106 9.914 17.406 1 64.44 218 LEU A CA 1
ATOM 1711 C C . LEU A 1 218 ? 1.049 9.945 18.594 1 64.44 218 LEU A C 1
ATOM 1713 O O . LEU A 1 218 ? 2.238 10.234 18.453 1 64.44 218 LEU A O 1
ATOM 1717 N N . SER A 1 219 ? 0.482 9.82 19.812 1 57.59 219 SER A N 1
ATOM 1718 C CA . SER A 1 219 ? 1.252 9.984 21.031 1 57.59 219 SER A CA 1
ATOM 1719 C C . SER A 1 219 ? 2.123 8.758 21.312 1 57.59 219 SER A C 1
ATOM 1721 O O . SER A 1 219 ? 2.752 8.664 22.359 1 57.59 219 SER A O 1
ATOM 1723 N N . MET A 1 220 ? 2.082 7.801 20.547 1 52.5 220 MET A N 1
ATOM 1724 C CA . MET A 1 220 ? 2.852 6.668 21.047 1 52.5 220 MET A CA 1
ATOM 1725 C C . MET A 1 220 ? 4.312 7.051 21.25 1 52.5 220 MET A C 1
ATOM 1727 O O . MET A 1 220 ? 4.992 7.453 20.312 1 52.5 220 MET A O 1
ATOM 1731 N N . PRO A 1 221 ? 4.648 7.273 22.484 1 46.19 221 PRO A N 1
ATOM 1732 C CA . PRO A 1 221 ? 6.062 7.512 22.797 1 46.19 221 PRO A CA 1
ATOM 1733 C C . PRO A 1 221 ? 6.984 6.453 22.188 1 46.19 221 PRO A C 1
ATOM 1735 O O . PRO A 1 221 ? 6.57 5.305 22 1 46.19 221 PRO A O 1
ATOM 1738 N N . HIS A 1 222 ? 7.941 6.906 21.344 1 45.66 222 HIS A N 1
ATOM 1739 C CA . HIS A 1 222 ? 9.07 6.105 20.875 1 45.66 222 HIS A CA 1
ATOM 1740 C C . HIS A 1 222 ? 9.414 5.004 21.875 1 45.66 222 HIS A C 1
ATOM 1742 O O . HIS A 1 222 ? 9.711 3.877 21.484 1 45.66 222 HIS A O 1
ATOM 1748 N N . ARG A 1 223 ? 9.344 5.387 23.109 1 46.38 223 ARG A N 1
ATOM 1749 C CA . ARG A 1 223 ? 9.82 4.496 24.156 1 46.38 223 ARG A CA 1
ATOM 1750 C C . ARG A 1 223 ? 8.938 3.258 24.281 1 46.38 223 ARG A C 1
ATOM 1752 O O . ARG A 1 223 ? 9.43 2.15 24.5 1 46.38 223 ARG A O 1
ATOM 1759 N N . GLU A 1 224 ? 7.719 3.453 24.203 1 49.88 224 GLU A N 1
ATOM 1760 C CA . GLU A 1 224 ? 6.836 2.301 24.359 1 49.88 224 GLU A CA 1
ATOM 1761 C C . GLU A 1 224 ? 7 1.325 23.188 1 49.88 224 GLU A C 1
ATOM 1763 O O . GLU A 1 224 ? 6.918 0.109 23.375 1 49.88 224 GLU A O 1
ATOM 1768 N N . TRP A 1 225 ? 7.398 1.841 22.172 1 48.88 225 TRP A N 1
ATOM 1769 C CA . TRP A 1 225 ? 7.711 1.031 21 1 48.88 225 TRP A CA 1
ATOM 1770 C C . TRP A 1 225 ? 8.938 0.16 21.25 1 48.88 225 TRP A C 1
ATOM 1772 O O . TRP A 1 225 ? 8.945 -1.027 20.922 1 48.88 225 TRP A O 1
ATOM 1782 N N . LEU A 1 226 ? 9.906 0.917 21.781 1 49.28 226 LEU A N 1
ATOM 1783 C CA . LEU A 1 226 ? 11.133 0.198 22.141 1 49.28 226 LEU A CA 1
ATOM 1784 C C . LEU A 1 226 ? 10.82 -0.97 23.078 1 49.28 226 LEU A C 1
ATOM 1786 O O . LEU A 1 226 ? 11.414 -2.045 22.938 1 49.28 226 LEU A O 1
ATOM 1790 N N . GLU A 1 227 ? 9.891 -0.725 23.781 1 50.47 227 GLU A N 1
ATOM 1791 C CA . GLU A 1 227 ? 9.508 -1.797 24.703 1 50.47 227 GLU A CA 1
ATOM 1792 C C . GLU A 1 227 ? 8.836 -2.945 23.953 1 50.47 227 GLU A C 1
ATOM 1794 O O . GLU A 1 227 ? 9.055 -4.113 24.281 1 50.47 227 GLU A O 1
ATOM 1799 N N . LEU A 1 228 ? 8.172 -2.613 23 1 47 228 LEU A N 1
ATOM 1800 C CA . LEU A 1 228 ? 7.543 -3.629 22.172 1 47 228 LEU A CA 1
ATOM 1801 C C . LEU A 1 228 ? 8.578 -4.363 21.328 1 47 228 LEU A C 1
ATOM 1803 O O . LEU A 1 228 ? 8.484 -5.578 21.141 1 47 228 LEU A O 1
ATOM 1807 N N . GLU A 1 229 ? 9.539 -3.654 20.719 1 49.75 229 GLU A N 1
ATOM 1808 C CA . GLU A 1 229 ? 10.656 -4.254 20 1 49.75 229 GLU A CA 1
ATOM 1809 C C . GLU A 1 229 ? 11.375 -5.293 20.859 1 49.75 229 GLU A C 1
ATOM 1811 O O . GLU A 1 229 ? 11.742 -6.363 20.375 1 49.75 229 GLU A O 1
ATOM 1816 N N . MET A 1 230 ? 11.516 -4.852 21.969 1 46.44 230 MET A N 1
ATOM 1817 C CA . MET A 1 230 ? 12.203 -5.723 22.922 1 46.44 230 MET A CA 1
ATOM 1818 C C . MET A 1 230 ? 11.383 -6.977 23.219 1 46.44 230 MET A C 1
ATOM 1820 O O . MET A 1 230 ? 11.938 -8.062 23.391 1 46.44 230 MET A O 1
ATOM 1824 N N . ARG A 1 231 ? 10.195 -6.75 23.188 1 46.62 231 ARG A N 1
ATOM 1825 C CA . ARG A 1 231 ? 9.359 -7.926 23.406 1 46.62 231 ARG A CA 1
ATOM 1826 C C . ARG A 1 231 ? 9.289 -8.789 22.141 1 46.62 231 ARG A C 1
ATOM 1828 O O . ARG A 1 231 ? 9.219 -10.016 22.234 1 46.62 231 ARG A O 1
ATOM 1835 N N . GLY A 1 232 ? 9.195 -8.242 21 1 44.56 232 GLY A N 1
ATOM 1836 C CA . GLY A 1 232 ? 9.188 -8.969 19.734 1 44.56 232 GLY A CA 1
ATOM 1837 C C . GLY A 1 232 ? 10.484 -9.703 19.469 1 44.56 232 GLY A C 1
ATOM 1838 O O . GLY A 1 232 ? 10.477 -10.797 18.891 1 44.56 232 GLY A O 1
ATOM 1839 N N . ALA A 1 233 ? 11.664 -9.055 19.688 1 44.97 233 ALA A N 1
ATOM 1840 C CA . ALA A 1 233 ? 12.945 -9.75 19.625 1 44.97 233 ALA A CA 1
ATOM 1841 C C . ALA A 1 233 ? 12.93 -11 20.5 1 44.97 233 ALA A C 1
ATOM 1843 O O . ALA A 1 233 ? 13.555 -12.008 20.172 1 44.97 233 ALA A O 1
ATOM 1844 N N . GLU A 1 234 ? 12.359 -10.859 21.5 1 43.84 234 GLU A N 1
ATOM 1845 C CA . GLU A 1 234 ? 12.258 -12.055 22.328 1 43.84 234 GLU A CA 1
ATOM 1846 C C . GLU A 1 234 ? 11.414 -13.133 21.656 1 43.84 234 GLU A C 1
ATOM 1848 O O . GLU A 1 234 ? 11.68 -14.328 21.812 1 43.84 234 GLU A O 1
ATOM 1853 N N . PHE A 1 235 ? 10.523 -12.719 20.859 1 38.78 235 PHE A N 1
ATOM 1854 C CA . PHE A 1 235 ? 9.703 -13.664 20.109 1 38.78 235 PHE A CA 1
ATOM 1855 C C . PHE A 1 235 ? 10.477 -14.25 18.938 1 38.78 235 PHE A C 1
ATOM 1857 O O . PHE A 1 235 ? 10.328 -15.43 18.609 1 38.78 235 PHE A O 1
ATOM 1864 N N . GLU A 1 236 ? 11.148 -13.484 18.109 1 43.62 236 GLU A N 1
ATOM 1865 C CA . GLU A 1 236 ? 11.969 -13.984 17 1 43.62 236 GLU A CA 1
ATOM 1866 C C . GLU A 1 236 ? 12.898 -15.102 17.469 1 43.62 236 GLU A C 1
ATOM 1868 O O . GLU A 1 236 ? 13.148 -16.062 16.734 1 43.62 236 GLU A O 1
ATOM 1873 N N . ARG A 1 237 ? 13.516 -14.945 18.578 1 39.12 237 ARG A N 1
ATOM 1874 C CA . ARG A 1 237 ? 14.398 -16 19.062 1 39.12 237 ARG A CA 1
ATOM 1875 C C . ARG A 1 237 ? 13.633 -17.312 19.25 1 39.12 237 ARG A C 1
ATOM 1877 O O . ARG A 1 237 ? 14.242 -18.391 19.344 1 39.12 237 ARG A O 1
ATOM 1884 N N . SER A 1 238 ? 12.414 -17.203 19.312 1 35.59 238 SER A N 1
ATOM 1885 C CA . SER A 1 238 ? 11.711 -18.469 19.547 1 35.59 238 SER A CA 1
ATOM 1886 C C . SER A 1 238 ? 11.109 -19.016 18.266 1 35.59 238 SER A C 1
ATOM 1888 O O . SER A 1 238 ? 10.5 -20.078 18.266 1 35.59 238 SER A O 1
ATOM 1890 N N . ILE A 1 239 ? 11 -18.25 17.234 1 34.44 239 ILE A N 1
ATOM 1891 C CA . ILE A 1 239 ? 10.32 -18.766 16.047 1 34.44 239 ILE A CA 1
ATOM 1892 C C . ILE A 1 239 ? 11.281 -19.625 15.227 1 34.44 239 ILE A C 1
ATOM 1894 O O . ILE A 1 239 ? 12.344 -19.156 14.82 1 34.44 239 ILE A O 1
ATOM 1898 N N . PRO A 1 240 ? 11.047 -20.875 15.047 1 32.62 240 PRO A N 1
ATOM 1899 C CA . PRO A 1 240 ? 11.859 -21.781 14.227 1 32.62 240 PRO A CA 1
ATOM 1900 C C . PRO A 1 240 ? 11.953 -21.328 12.773 1 32.62 240 PRO A C 1
ATOM 1902 O O . PRO A 1 240 ? 11.055 -20.656 12.266 1 32.62 240 PRO A O 1
ATOM 1905 N N . SER A 1 241 ? 13.094 -21.203 12.18 1 30.28 241 SER A N 1
ATOM 1906 C CA . SER A 1 241 ? 13.391 -20.984 10.766 1 30.28 241 SER A CA 1
ATOM 1907 C C . SER A 1 241 ? 12.422 -21.734 9.867 1 30.28 241 SER A C 1
ATOM 1909 O O . SER A 1 241 ? 12 -22.844 10.203 1 30.28 241 SER A O 1
ATOM 1911 N N . LEU A 1 242 ? 11.633 -21.141 9.125 1 31.86 242 LEU A N 1
ATOM 1912 C CA . LEU A 1 242 ? 10.867 -21.844 8.094 1 31.86 242 LEU A CA 1
ATOM 1913 C C . LEU A 1 242 ? 11.703 -22.922 7.426 1 31.86 242 LEU A C 1
ATOM 1915 O O . LEU A 1 242 ? 12.539 -22.625 6.566 1 31.86 242 LEU A O 1
ATOM 1919 N N . GLU A 1 243 ? 12.125 -23.953 7.988 1 29.53 243 GLU A N 1
ATOM 1920 C CA . GLU A 1 243 ? 12.789 -25.078 7.359 1 29.53 243 GLU A CA 1
ATOM 1921 C C . GLU A 1 243 ? 11.984 -25.609 6.168 1 29.53 243 GLU A C 1
ATOM 1923 O O . GLU A 1 243 ? 10.766 -25.766 6.258 1 29.53 243 GLU A O 1
ATOM 1928 N N . ARG A 1 244 ? 12.484 -25.422 4.926 1 32.09 244 ARG A N 1
ATOM 1929 C CA . ARG A 1 244 ? 12.086 -26.172 3.746 1 32.09 244 ARG A CA 1
ATOM 1930 C C . ARG A 1 244 ? 11.773 -27.625 4.109 1 32.09 244 ARG A C 1
ATOM 1932 O O . ARG A 1 244 ? 12.633 -28.328 4.645 1 32.09 244 ARG A O 1
ATOM 1939 N N . SER A 1 245 ? 10.688 -28.031 4.383 1 30.77 245 SER A N 1
ATOM 1940 C CA . SER A 1 245 ? 10.398 -29.469 4.453 1 30.77 245 SER A CA 1
ATOM 1941 C C . SER A 1 245 ? 10.953 -30.203 3.24 1 30.77 245 SER A C 1
ATOM 1943 O O . SER A 1 245 ? 10.391 -30.109 2.145 1 30.77 245 SER A O 1
ATOM 1945 N N . LYS A 1 246 ? 12.25 -30.531 3.078 1 33.09 246 LYS A N 1
ATOM 1946 C CA . LYS A 1 246 ? 12.938 -31.547 2.283 1 33.09 246 LYS A CA 1
ATOM 1947 C C . LYS A 1 246 ? 12.352 -32.938 2.547 1 33.09 246 LYS A C 1
ATOM 1949 O O . LYS A 1 246 ? 12.852 -33.938 2.018 1 33.09 246 LYS A O 1
ATOM 1954 N N . GLU A 1 247 ? 11.562 -33.188 3.553 1 33.25 247 GLU A N 1
ATOM 1955 C CA . GLU A 1 247 ? 11.359 -34.594 3.838 1 33.25 247 GLU A CA 1
ATOM 1956 C C . GLU A 1 247 ? 10.625 -35.312 2.693 1 33.25 247 GLU A C 1
ATOM 1958 O O . GLU A 1 247 ? 10.477 -36.531 2.695 1 33.25 247 GLU A O 1
ATOM 1963 N N . TYR A 1 248 ? 10.055 -34.719 1.753 1 30.47 248 TYR A N 1
ATOM 1964 C CA . TYR A 1 248 ? 9.383 -35.688 0.889 1 30.47 248 TYR A CA 1
ATOM 1965 C C . TYR A 1 248 ? 10.383 -36.438 0.037 1 30.47 248 TYR A C 1
ATOM 1967 O O . TYR A 1 248 ? 10 -37.312 -0.771 1 30.47 248 TYR A O 1
ATOM 1975 N N . SER A 1 249 ? 11.703 -36.156 0.004 1 29.19 249 SER A N 1
ATOM 1976 C CA . SER A 1 249 ? 12.492 -37 -0.895 1 29.19 249 SER A CA 1
ATOM 1977 C C . SER A 1 249 ? 12.773 -38.344 -0.275 1 29.19 249 SER A C 1
ATOM 1979 O O . SER A 1 249 ? 13.328 -39.25 -0.931 1 29.19 249 SER A O 1
ATOM 1981 N N . ARG A 1 250 ? 12.938 -38.469 1.05 1 32.34 250 ARG A N 1
ATOM 1982 C CA . ARG A 1 250 ? 13.586 -39.719 1.423 1 32.34 250 ARG A CA 1
ATOM 1983 C C . ARG A 1 250 ? 12.648 -40.906 1.219 1 32.34 250 ARG A C 1
ATOM 1985 O O . ARG A 1 250 ? 13.086 -42.031 1.221 1 32.34 250 ARG A O 1
ATOM 1992 N N . LYS A 1 251 ? 11.414 -40.688 1.47 1 38.44 251 LYS A N 1
ATOM 1993 C CA . LYS A 1 251 ? 10.773 -42 1.675 1 38.44 251 LYS A CA 1
ATOM 1994 C C . LYS A 1 251 ? 10.602 -42.719 0.353 1 38.44 251 LYS A C 1
ATOM 1996 O O . LYS A 1 251 ? 10.023 -43.812 0.318 1 38.44 251 LYS A O 1
ATOM 2001 N N . ARG A 1 252 ? 10.727 -42.031 -0.788 1 34.12 252 ARG A N 1
ATOM 2002 C CA . ARG A 1 252 ? 10.383 -42.906 -1.905 1 34.12 252 ARG A CA 1
ATOM 2003 C C . ARG A 1 252 ? 11.531 -43.875 -2.225 1 34.12 252 ARG A C 1
ATOM 2005 O O . ARG A 1 252 ? 11.461 -44.625 -3.195 1 34.12 252 ARG A O 1
ATOM 2012 N N . ARG A 1 253 ? 12.695 -43.625 -1.558 1 36.62 253 ARG A N 1
ATOM 2013 C CA . ARG A 1 253 ? 13.695 -44.531 -2.125 1 36.62 253 ARG A CA 1
ATOM 2014 C C . ARG A 1 253 ? 13.469 -45.969 -1.677 1 36.62 253 ARG A C 1
ATOM 2016 O O . ARG A 1 253 ? 14.172 -46.875 -2.109 1 36.62 253 ARG A O 1
ATOM 2023 N N . ASP A 1 254 ? 12.922 -46.125 -0.523 1 35.59 254 ASP A N 1
ATOM 2024 C CA . ASP A 1 254 ? 13.039 -47.531 -0.153 1 35.59 254 ASP A CA 1
ATOM 2025 C C . ASP A 1 254 ? 12.062 -48.375 -0.947 1 35.59 254 ASP A C 1
ATOM 2027 O O . ASP A 1 254 ? 10.859 -48.375 -0.669 1 35.59 254 ASP A O 1
ATOM 2031 N N . GLY A 1 255 ? 12.164 -48.281 -2.266 1 33.44 255 GLY A N 1
ATOM 2032 C CA . GLY A 1 255 ? 11.555 -49.344 -3.064 1 33.44 255 GLY A CA 1
ATOM 2033 C C . GLY A 1 255 ? 11.867 -50.75 -2.559 1 33.44 255 GLY A C 1
ATOM 2034 O O . GLY A 1 255 ? 12.852 -50.938 -1.843 1 33.44 255 GLY A O 1
ATOM 2035 N N . PRO A 1 256 ? 10.891 -51.625 -2.275 1 39 256 PRO A N 1
ATOM 2036 C CA . PRO A 1 256 ? 11.078 -53 -1.844 1 39 256 PRO A CA 1
ATOM 2037 C C . PRO A 1 256 ? 12.18 -53.719 -2.621 1 39 256 PRO A C 1
ATOM 2039 O O . PRO A 1 256 ? 12.398 -53.438 -3.801 1 39 256 PRO A O 1
ATOM 2042 N N . GLU A 1 257 ? 13.359 -53.938 -2.104 1 35.97 257 GLU A N 1
ATOM 2043 C CA . GLU A 1 257 ? 14.367 -54.875 -2.582 1 35.97 257 GLU A CA 1
ATOM 2044 C C . GLU A 1 257 ? 13.742 -56.188 -2.99 1 35.97 257 GLU A C 1
ATOM 2046 O O . GLU A 1 257 ? 13.039 -56.812 -2.197 1 35.97 257 GLU A O 1
ATOM 2051 N N . HIS A 1 258 ? 13.25 -56.375 -4.219 1 32.91 258 HIS A N 1
ATOM 2052 C CA . HIS A 1 258 ? 12.953 -57.688 -4.754 1 32.91 258 HIS A CA 1
ATOM 2053 C C . HIS A 1 258 ? 14.117 -58.656 -4.523 1 32.91 258 HIS A C 1
ATOM 2055 O O . HIS A 1 258 ? 15.258 -58.344 -4.883 1 32.91 258 HIS A O 1
ATOM 2061 N N . THR A 1 259 ? 14.109 -59.531 -3.5 1 32.56 259 THR A N 1
ATOM 2062 C CA . THR A 1 259 ? 14.828 -60.781 -3.266 1 32.56 259 THR A CA 1
ATOM 2063 C C . THR A 1 259 ? 14.852 -61.625 -4.527 1 32.56 259 THR A C 1
ATOM 2065 O O . THR A 1 259 ? 13.797 -62.031 -5.039 1 32.56 259 THR A O 1
ATOM 2068 N N . MET A 1 260 ? 15.805 -61.438 -5.504 1 25.11 260 MET A N 1
ATOM 2069 C CA . MET A 1 260 ? 16.25 -62.625 -6.219 1 25.11 260 MET A CA 1
ATOM 2070 C C . MET A 1 260 ? 17.047 -63.562 -5.305 1 25.11 260 MET A C 1
ATOM 2072 O O . MET A 1 260 ? 17.797 -63.094 -4.445 1 25.11 260 MET A O 1
ATOM 2076 N N . MET B 1 1 ? -27.266 3.172 41.281 1 40.5 1 MET B N 1
ATOM 2077 C CA . MET B 1 1 ? -26.125 3.082 40.375 1 40.5 1 MET B CA 1
ATOM 2078 C C . MET B 1 1 ? -26.219 4.152 39.281 1 40.5 1 MET B C 1
ATOM 2080 O O . MET B 1 1 ? -27.141 4.148 38.469 1 40.5 1 MET B O 1
ATOM 2084 N N . ASP B 1 2 ? -25.578 5.41 39.469 1 48.62 2 ASP B N 1
ATOM 2085 C CA . ASP B 1 2 ? -25.891 6.715 38.906 1 48.62 2 ASP B CA 1
ATOM 2086 C C . ASP B 1 2 ? -25.469 6.781 37.438 1 48.62 2 ASP B C 1
ATOM 2088 O O . ASP B 1 2 ? -24.531 6.086 37.031 1 48.62 2 ASP B O 1
ATOM 2092 N N . ARG B 1 3 ? -26.344 7.516 36.688 1 60.16 3 ARG B N 1
ATOM 2093 C CA . ARG B 1 3 ? -26.25 7.797 35.25 1 60.16 3 ARG B CA 1
ATOM 2094 C C . ARG B 1 3 ? -24.844 8.25 34.875 1 60.16 3 ARG B C 1
ATOM 2096 O O . ARG B 1 3 ? -24.422 8.102 33.719 1 60.16 3 ARG B O 1
ATOM 2103 N N . GLN B 1 4 ? -24.203 8.828 35.781 1 57.47 4 GLN B N 1
ATOM 2104 C CA . GLN B 1 4 ? -22.844 9.281 35.562 1 57.47 4 GLN B CA 1
ATOM 2105 C C . GLN B 1 4 ? -21.875 8.102 35.469 1 57.47 4 GLN B C 1
ATOM 2107 O O . GLN B 1 4 ? -20.969 8.094 34.625 1 57.47 4 GLN B O 1
ATOM 2112 N N . ASP B 1 5 ? -22.047 7.055 36.25 1 57.53 5 ASP B N 1
ATOM 2113 C CA . ASP B 1 5 ? -21.203 5.859 36.25 1 57.53 5 ASP B CA 1
ATOM 2114 C C . ASP B 1 5 ? -21.375 5.078 34.938 1 57.53 5 ASP B C 1
ATOM 2116 O O . ASP B 1 5 ? -20.391 4.555 34.406 1 57.53 5 ASP B O 1
ATOM 2120 N N . GLU B 1 6 ? -22.531 5.105 34.438 1 54.53 6 GLU B N 1
ATOM 2121 C CA . GLU B 1 6 ? -22.781 4.383 33.188 1 54.53 6 GLU B CA 1
ATOM 2122 C C . GLU B 1 6 ? -22.125 5.078 32 1 54.53 6 GLU B C 1
ATOM 2124 O O . GLU B 1 6 ? -21.609 4.418 31.094 1 54.53 6 GLU B O 1
ATOM 2129 N N . SER B 1 7 ? -22.141 6.406 32.062 1 54.94 7 SER B N 1
ATOM 2130 C CA . SER B 1 7 ? -21.516 7.156 30.984 1 54.94 7 SER B CA 1
ATOM 2131 C C . SER B 1 7 ? -20 6.984 31.016 1 54.94 7 SER B C 1
ATOM 2133 O O . SER B 1 7 ? -19.359 6.859 29.953 1 54.94 7 SER B O 1
ATOM 2135 N N . GLU B 1 8 ? -19.469 6.945 32.188 1 53.84 8 GLU B N 1
ATOM 2136 C CA . GLU B 1 8 ? -18.031 6.715 32.312 1 53.84 8 GLU B CA 1
ATOM 2137 C C . GLU B 1 8 ? -17.656 5.305 31.859 1 53.84 8 GLU B C 1
ATOM 2139 O O . GLU B 1 8 ? -16.625 5.102 31.234 1 53.84 8 GLU B O 1
ATOM 2144 N N . VAL B 1 9 ? -18.531 4.363 32.312 1 50.94 9 VAL B N 1
ATOM 2145 C CA . VAL B 1 9 ? -18.281 2.984 31.906 1 50.94 9 VAL B CA 1
ATOM 2146 C C . VAL B 1 9 ? -18.422 2.859 30.391 1 50.94 9 VAL B C 1
ATOM 2148 O O . VAL B 1 9 ? -17.625 2.164 29.75 1 50.94 9 VAL B O 1
ATOM 2151 N N . ARG B 1 10 ? -19.406 3.482 29.859 1 48.12 10 ARG B N 1
ATOM 2152 C CA . ARG B 1 10 ? -19.562 3.479 28.406 1 48.12 10 ARG B CA 1
ATOM 2153 C C . ARG B 1 10 ? -18.391 4.188 27.734 1 48.12 10 ARG B C 1
ATOM 2155 O O . ARG B 1 10 ? -17.891 3.736 26.688 1 48.12 10 ARG B O 1
ATOM 2162 N N . ASP B 1 11 ? -17.969 5.242 28.297 1 51.38 11 ASP B N 1
ATOM 2163 C CA . ASP B 1 11 ? -16.812 5.973 27.797 1 51.38 11 ASP B CA 1
ATOM 2164 C C . ASP B 1 11 ? -15.539 5.141 27.953 1 51.38 11 ASP B C 1
ATOM 2166 O O . ASP B 1 11 ? -14.664 5.172 27.078 1 51.38 11 ASP B O 1
ATOM 2170 N N . ARG B 1 12 ? -15.406 4.562 29.156 1 48.19 12 ARG B N 1
ATOM 2171 C CA . ARG B 1 12 ? -14.281 3.656 29.359 1 48.19 12 ARG B CA 1
ATOM 2172 C C . ARG B 1 12 ? -14.352 2.455 28.422 1 48.19 12 ARG B C 1
ATOM 2174 O O . ARG B 1 12 ? -13.328 1.984 27.938 1 48.19 12 ARG B O 1
ATOM 2181 N N . ASN B 1 13 ? -15.492 1.861 28.359 1 44.72 13 ASN B N 1
ATOM 2182 C CA . ASN B 1 13 ? -15.68 0.723 27.453 1 44.72 13 ASN B CA 1
ATOM 2183 C C . ASN B 1 13 ? -15.422 1.105 26 1 44.72 13 ASN B C 1
ATOM 2185 O O . ASN B 1 13 ? -14.961 0.281 25.219 1 44.72 13 ASN B O 1
ATOM 2189 N N . LYS B 1 14 ? -15.938 2.24 25.656 1 48.03 14 LYS B N 1
ATOM 2190 C CA . LYS B 1 14 ? -15.617 2.773 24.344 1 48.03 14 LYS B CA 1
ATOM 2191 C C . LYS B 1 14 ? -14.117 3.014 24.188 1 48.03 14 LYS B C 1
ATOM 2193 O O . LYS B 1 14 ? -13.547 2.795 23.109 1 48.03 14 LYS B O 1
ATOM 2198 N N . GLN B 1 15 ? -13.516 3.484 25.25 1 49.31 15 GLN B N 1
ATOM 2199 C CA . GLN B 1 15 ? -12.07 3.703 25.281 1 49.31 15 GLN B CA 1
ATOM 2200 C C . GLN B 1 15 ? -11.312 2.387 25.156 1 49.31 15 GLN B C 1
ATOM 2202 O O . GLN B 1 15 ? -10.188 2.361 24.656 1 49.31 15 GLN B O 1
ATOM 2207 N N . SER B 1 16 ? -11.906 1.276 25.719 1 47.88 16 SER B N 1
ATOM 2208 C CA . SER B 1 16 ? -11.203 -0.003 25.766 1 47.88 16 SER B CA 1
ATOM 2209 C C . SER B 1 16 ? -11.43 -0.798 24.484 1 47.88 16 SER B C 1
ATOM 2211 O O . SER B 1 16 ? -10.898 -1.897 24.328 1 47.88 16 SER B O 1
ATOM 2213 N N . ARG B 1 17 ? -12.383 -0.379 23.719 1 51.31 17 ARG B N 1
ATOM 2214 C CA . ARG B 1 17 ? -12.688 -1.261 22.609 1 51.31 17 ARG B CA 1
ATOM 2215 C C . ARG B 1 17 ? -11.617 -1.175 21.531 1 51.31 17 ARG B C 1
ATOM 2217 O O . ARG B 1 17 ? -11.219 -0.079 21.125 1 51.31 17 ARG B O 1
ATOM 2224 N N . VAL B 1 18 ? -11.062 -2.279 21.312 1 57.56 18 VAL B N 1
ATOM 2225 C CA . VAL B 1 18 ? -10.062 -2.469 20.266 1 57.56 18 VAL B CA 1
ATOM 2226 C C . VAL B 1 18 ? -10.648 -2.049 18.922 1 57.56 18 VAL B C 1
ATOM 2228 O O . VAL B 1 18 ? -11.695 -2.557 18.5 1 57.56 18 VAL B O 1
ATOM 2231 N N . LYS B 1 19 ? -10.148 -0.91 18.359 1 74.44 19 LYS B N 1
ATOM 2232 C CA . LYS B 1 19 ? -10.602 -0.452 17.062 1 74.44 19 LYS B CA 1
ATOM 2233 C C . LYS B 1 19 ? -10.195 -1.435 15.961 1 74.44 19 LYS B C 1
ATOM 2235 O O . LYS B 1 19 ? -9.141 -2.062 16.047 1 74.44 19 LYS B O 1
ATOM 2240 N N . LYS B 1 20 ? -11.094 -1.641 15.148 1 83.06 20 LYS B N 1
ATOM 2241 C CA . LYS B 1 20 ? -10.961 -2.604 14.062 1 83.06 20 LYS B CA 1
ATOM 2242 C C . LYS B 1 20 ? -9.828 -2.205 13.117 1 83.06 20 LYS B C 1
ATOM 2244 O O . LYS B 1 20 ? -9.727 -1.046 12.711 1 83.06 20 LYS B O 1
ATOM 2249 N N . ILE B 1 21 ? -8.938 -3.158 12.922 1 87.44 21 ILE B N 1
ATOM 2250 C CA . ILE B 1 21 ? -7.91 -2.998 11.898 1 87.44 21 ILE B CA 1
ATOM 2251 C C . ILE B 1 21 ? -8.398 -3.605 10.578 1 87.44 21 ILE B C 1
ATOM 2253 O O . ILE B 1 21 ? -8.797 -4.77 10.539 1 87.44 21 ILE B O 1
ATOM 2257 N N . TYR B 1 22 ? -8.352 -2.822 9.555 1 90.12 22 TYR B N 1
ATOM 2258 C CA . TYR B 1 22 ? -8.875 -3.248 8.266 1 90.12 22 TYR B CA 1
ATOM 2259 C C . TYR B 1 22 ? -7.781 -3.859 7.402 1 90.12 22 TYR B C 1
ATOM 2261 O O . TYR B 1 22 ? -6.598 -3.572 7.594 1 90.12 22 TYR B O 1
ATOM 2269 N N . GLU B 1 23 ? -8.211 -4.605 6.469 1 92.88 23 GLU B N 1
ATOM 2270 C CA . GLU B 1 23 ? -7.328 -5.355 5.582 1 92.88 23 GLU B CA 1
ATOM 2271 C C . GLU B 1 23 ? -6.363 -4.43 4.848 1 92.88 23 GLU B C 1
ATOM 2273 O O . GLU B 1 23 ? -5.168 -4.707 4.766 1 92.88 23 GLU B O 1
ATOM 2278 N N . ASN B 1 24 ? -6.832 -3.318 4.406 1 93.38 24 ASN B N 1
ATOM 2279 C CA . ASN B 1 24 ? -6.012 -2.379 3.648 1 93.38 24 ASN B CA 1
ATOM 2280 C C . ASN B 1 24 ? -4.875 -1.816 4.5 1 93.38 24 ASN B C 1
ATOM 2282 O O . ASN B 1 24 ? -3.795 -1.523 3.984 1 93.38 24 ASN B O 1
ATOM 2286 N N . VAL B 1 25 ? -5.141 -1.724 5.781 1 92.31 25 VAL B N 1
ATOM 2287 C CA . VAL B 1 25 ? -4.102 -1.233 6.676 1 92.31 25 VAL B CA 1
ATOM 2288 C C . VAL B 1 25 ? -2.953 -2.24 6.738 1 92.31 25 VAL B C 1
ATOM 2290 O O . VAL B 1 25 ? -1.781 -1.86 6.688 1 92.31 25 VAL B O 1
ATOM 2293 N N . VAL B 1 26 ? -3.316 -3.488 6.758 1 92.81 26 VAL B N 1
ATOM 2294 C CA . VAL B 1 26 ? -2.311 -4.547 6.789 1 92.81 26 VAL B CA 1
ATOM 2295 C C . VAL B 1 26 ? -1.538 -4.559 5.469 1 92.81 26 VAL B C 1
ATOM 2297 O O . VAL B 1 26 ? -0.307 -4.617 5.465 1 92.81 26 VAL B O 1
ATOM 2300 N N . ILE B 1 27 ? -2.225 -4.457 4.395 1 95.94 27 ILE B N 1
ATOM 2301 C CA . ILE B 1 27 ? -1.613 -4.504 3.07 1 95.94 27 ILE B CA 1
ATOM 2302 C C . ILE B 1 27 ? -0.671 -3.314 2.895 1 95.94 27 ILE B C 1
ATOM 2304 O O . ILE B 1 27 ? 0.437 -3.463 2.373 1 95.94 27 ILE B O 1
ATOM 2308 N N . GLY B 1 28 ? -1.127 -2.154 3.285 1 96.25 28 GLY B N 1
ATOM 2309 C CA . GLY B 1 28 ? -0.27 -0.982 3.213 1 96.25 28 GLY B CA 1
ATOM 2310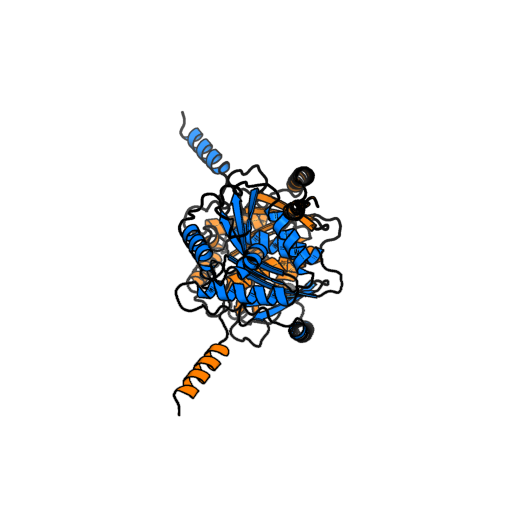 C C . GLY B 1 28 ? 1.03 -1.145 3.979 1 96.25 28 GLY B C 1
ATOM 2311 O O . GLY B 1 28 ? 2.1 -0.797 3.475 1 96.25 28 GLY B O 1
ATOM 2312 N N . ASN B 1 29 ? 0.918 -1.669 5.152 1 93.5 29 ASN B N 1
ATOM 2313 C CA . ASN B 1 29 ? 2.113 -1.917 5.953 1 93.5 29 ASN B CA 1
ATOM 2314 C C . ASN B 1 29 ? 3.004 -2.979 5.316 1 93.5 29 ASN B C 1
ATOM 2316 O O . ASN B 1 29 ? 4.23 -2.883 5.375 1 93.5 29 ASN B O 1
ATOM 2320 N N . PHE B 1 30 ? 2.379 -4 4.793 1 95.38 30 PHE B N 1
ATOM 2321 C CA . PHE B 1 30 ? 3.135 -5.027 4.086 1 95.38 30 PHE B CA 1
ATOM 2322 C C . PHE B 1 30 ? 3.961 -4.414 2.961 1 95.38 30 PHE B C 1
ATOM 2324 O O . PHE B 1 30 ? 5.156 -4.684 2.844 1 95.38 30 PHE B O 1
ATOM 2331 N N . LEU B 1 31 ? 3.357 -3.576 2.119 1 97.56 31 LEU B N 1
ATOM 2332 C CA . LEU B 1 31 ? 4.039 -2.98 0.976 1 97.56 31 LEU B CA 1
ATOM 2333 C C . LEU B 1 31 ? 5.145 -2.033 1.436 1 97.56 31 LEU B C 1
ATOM 2335 O O . LEU B 1 31 ? 6.254 -2.057 0.897 1 97.56 31 LEU B O 1
ATOM 2339 N N . TYR B 1 32 ? 4.836 -1.197 2.416 1 96.75 32 TYR B N 1
ATOM 2340 C CA . TYR B 1 32 ? 5.836 -0.309 2.998 1 96.75 32 TYR B CA 1
ATOM 2341 C C . TYR B 1 32 ? 7.012 -1.102 3.562 1 96.75 32 TYR B C 1
ATOM 2343 O O . TYR B 1 32 ? 8.172 -0.797 3.273 1 96.75 32 TYR B O 1
ATOM 2351 N N . GLY B 1 33 ? 6.703 -2.121 4.344 1 95.44 33 GLY B N 1
ATOM 2352 C CA . GLY B 1 33 ? 7.734 -2.975 4.91 1 95.44 33 GLY B CA 1
ATOM 2353 C C . GLY B 1 33 ? 8.57 -3.684 3.863 1 95.44 33 GLY B C 1
ATOM 2354 O O . GLY B 1 33 ? 9.781 -3.857 4.035 1 95.44 33 GLY B O 1
ATOM 2355 N N . LEU B 1 34 ? 7.906 -4.102 2.814 1 96.81 34 LEU B N 1
ATOM 2356 C CA . LEU B 1 34 ? 8.617 -4.777 1.737 1 96.81 34 LEU B CA 1
ATOM 2357 C C . LEU B 1 34 ? 9.641 -3.848 1.093 1 96.81 34 LEU B C 1
ATOM 2359 O O . LEU B 1 34 ? 10.781 -4.25 0.836 1 96.81 34 LEU B O 1
ATOM 2363 N N . GLY B 1 35 ? 9.242 -2.584 0.791 1 95.94 35 GLY B N 1
ATOM 2364 C CA . GLY B 1 35 ? 10.203 -1.626 0.261 1 95.94 35 GLY B CA 1
ATOM 2365 C C . GLY B 1 35 ? 11.422 -1.454 1.143 1 95.94 35 GLY B C 1
ATOM 2366 O O . GLY B 1 35 ? 12.555 -1.459 0.652 1 95.94 35 GLY B O 1
ATOM 2367 N N . PHE B 1 36 ? 11.141 -1.332 2.377 1 93.75 36 PHE B N 1
ATOM 2368 C CA . PHE B 1 36 ? 12.211 -1.185 3.361 1 93.75 36 PHE B CA 1
ATOM 2369 C C . PHE B 1 36 ? 13.141 -2.391 3.336 1 93.75 36 PHE B C 1
ATOM 2371 O O . PHE B 1 36 ? 14.359 -2.236 3.27 1 93.75 36 PHE B O 1
ATOM 2378 N N . ALA B 1 37 ? 12.578 -3.584 3.383 1 94.06 37 ALA B N 1
ATOM 2379 C CA . ALA B 1 37 ? 13.344 -4.824 3.432 1 94.06 37 ALA B CA 1
ATOM 2380 C C . ALA B 1 37 ? 14.164 -5.016 2.158 1 94.06 37 ALA B C 1
ATOM 2382 O O . ALA B 1 37 ? 15.312 -5.449 2.213 1 94.06 37 ALA B O 1
ATOM 2383 N N . VAL B 1 38 ? 13.562 -4.715 1.023 1 93.69 38 VAL B N 1
ATOM 2384 C CA . VAL B 1 38 ? 14.258 -4.863 -0.253 1 93.69 38 VAL B CA 1
ATOM 2385 C C . VAL B 1 38 ? 15.484 -3.951 -0.285 1 93.69 38 VAL B C 1
ATOM 2387 O O . VAL B 1 38 ? 16.562 -4.375 -0.686 1 93.69 38 VAL B O 1
ATOM 2390 N N . ARG B 1 39 ? 15.32 -2.701 0.133 1 92.5 39 ARG B N 1
ATOM 2391 C CA . ARG B 1 39 ? 16.438 -1.772 0.169 1 92.5 39 ARG B CA 1
ATOM 2392 C C . ARG B 1 39 ? 17.562 -2.299 1.063 1 92.5 39 ARG B C 1
ATOM 2394 O O . ARG B 1 39 ? 18.75 -2.092 0.778 1 92.5 39 ARG B O 1
ATOM 2401 N N . SER B 1 40 ? 17.188 -2.955 2.094 1 90.44 40 SER B N 1
ATOM 2402 C CA . SER B 1 40 ? 18.156 -3.486 3.043 1 90.44 40 SER B CA 1
ATOM 2403 C C . SER B 1 40 ? 19 -4.598 2.414 1 90.44 40 SER B C 1
ATOM 2405 O O . SER B 1 40 ? 20.094 -4.895 2.881 1 90.44 40 SER B O 1
ATOM 2407 N N . CYS B 1 41 ? 18.453 -5.156 1.389 1 90.69 41 CYS B N 1
ATOM 2408 C CA . CYS B 1 41 ? 19.125 -6.281 0.75 1 90.69 41 CYS B CA 1
ATOM 2409 C C . CYS B 1 41 ? 20.016 -5.809 -0.393 1 90.69 41 CYS B C 1
ATOM 2411 O O . CYS B 1 41 ? 20.75 -6.602 -0.988 1 90.69 41 CYS B O 1
ATOM 2413 N N . LEU B 1 42 ? 19.906 -4.523 -0.714 1 87.12 42 LEU B N 1
ATOM 2414 C CA . LEU B 1 42 ? 20.609 -4.039 -1.901 1 87.12 42 LEU B CA 1
ATOM 2415 C C . LEU B 1 42 ? 21.938 -3.412 -1.527 1 87.12 42 LEU B C 1
ATOM 2417 O O . LEU B 1 42 ? 22.047 -2.723 -0.509 1 87.12 42 LEU B O 1
ATOM 2421 N N . ASP B 1 43 ? 22.844 -3.639 -2.404 1 81.81 43 ASP B N 1
ATOM 2422 C CA . ASP B 1 43 ? 24.125 -2.963 -2.285 1 81.81 43 ASP B CA 1
ATOM 2423 C C . ASP B 1 43 ? 24.047 -1.538 -2.828 1 81.81 43 ASP B C 1
ATOM 2425 O O . ASP B 1 43 ? 23.125 -1.2 -3.572 1 81.81 43 ASP B O 1
ATOM 2429 N N . ALA B 1 44 ? 24.984 -0.704 -2.492 1 71.81 44 ALA B N 1
ATOM 2430 C CA . ALA B 1 44 ? 24.984 0.733 -2.754 1 71.81 44 ALA B CA 1
ATOM 2431 C C . ALA B 1 44 ? 24.891 1.02 -4.25 1 71.81 44 ALA B C 1
ATOM 2433 O O . ALA B 1 44 ? 24.328 2.039 -4.652 1 71.81 44 ALA B O 1
ATOM 2434 N N . ASN B 1 45 ? 25.203 0.203 -5.051 1 69.25 45 ASN B N 1
ATOM 2435 C CA . ASN B 1 45 ? 25.281 0.578 -6.457 1 69.25 45 ASN B CA 1
ATOM 2436 C C . ASN B 1 45 ? 24.312 -0.238 -7.309 1 69.25 45 ASN B C 1
ATOM 2438 O O . ASN B 1 45 ? 24.484 -0.348 -8.523 1 69.25 45 ASN B O 1
ATOM 2442 N N . THR B 1 46 ? 23.328 -0.652 -6.719 1 78.06 46 THR B N 1
ATOM 2443 C CA . THR B 1 46 ? 22.422 -1.512 -7.477 1 78.06 46 THR B CA 1
ATOM 2444 C C . THR B 1 46 ? 21.047 -0.868 -7.602 1 78.06 46 THR B C 1
ATOM 2446 O O . THR B 1 46 ? 20.547 -0.271 -6.648 1 78.06 46 THR B O 1
ATOM 2449 N N . SER B 1 47 ? 20.594 -0.913 -8.828 1 81.62 47 SER B N 1
ATOM 2450 C CA . SER B 1 47 ? 19.203 -0.527 -9.078 1 81.62 47 SER B CA 1
ATOM 2451 C C . SER B 1 47 ? 18.312 -1.752 -9.227 1 81.62 47 SER B C 1
ATOM 2453 O O . SER B 1 47 ? 18.75 -2.789 -9.727 1 81.62 47 SER B O 1
ATOM 2455 N N . LEU B 1 48 ? 17.141 -1.578 -8.734 1 86.38 48 LEU B N 1
ATOM 2456 C CA . LEU B 1 48 ? 16.203 -2.705 -8.781 1 86.38 48 LEU B CA 1
ATOM 2457 C C . LEU B 1 48 ? 14.875 -2.293 -9.398 1 86.38 48 LEU B C 1
ATOM 2459 O O . LEU B 1 48 ? 14.141 -1.492 -8.82 1 86.38 48 LEU B O 1
ATOM 2463 N N . PRO B 1 49 ? 14.562 -2.779 -10.547 1 86.62 49 PRO B N 1
ATOM 2464 C CA . PRO B 1 49 ? 13.203 -2.594 -11.062 1 86.62 49 PRO B CA 1
ATOM 2465 C C . PRO B 1 49 ? 12.164 -3.402 -10.289 1 86.62 49 PRO B C 1
ATOM 2467 O O . PRO B 1 49 ? 12.391 -4.578 -9.992 1 86.62 49 PRO B O 1
ATOM 2470 N N . SER B 1 50 ? 11.117 -2.768 -9.922 1 90.12 50 SER B N 1
ATOM 2471 C CA . SER B 1 50 ? 10.062 -3.387 -9.133 1 90.12 50 SER B CA 1
ATOM 2472 C C . SER B 1 50 ? 8.688 -3.094 -9.727 1 90.12 50 SER B C 1
ATOM 2474 O O . SER B 1 50 ? 8.391 -1.952 -10.094 1 90.12 50 SER B O 1
ATOM 2476 N N . VAL B 1 51 ? 7.918 -4.09 -9.867 1 88.75 51 VAL B N 1
ATOM 2477 C CA . VAL B 1 51 ? 6.516 -3.926 -10.234 1 88.75 51 VAL B CA 1
ATOM 2478 C C . VAL B 1 51 ? 5.625 -4.328 -9.062 1 88.75 51 VAL B C 1
ATOM 2480 O O . VAL B 1 51 ? 5.555 -5.504 -8.703 1 88.75 51 VAL B O 1
ATOM 2483 N N . VAL B 1 52 ? 5.023 -3.371 -8.523 1 93.5 52 VAL B N 1
ATOM 2484 C CA . VAL B 1 52 ? 4.16 -3.557 -7.359 1 93.5 52 VAL B CA 1
ATOM 2485 C C . VAL B 1 52 ? 2.727 -3.174 -7.715 1 93.5 52 VAL B C 1
ATOM 2487 O O . VAL B 1 52 ? 2.414 -1.99 -7.871 1 93.5 52 VAL B O 1
ATOM 2490 N N . ASN B 1 53 ? 1.896 -4.164 -7.785 1 92.81 53 ASN B N 1
ATOM 2491 C CA . ASN B 1 53 ? 0.508 -3.918 -8.156 1 92.81 53 ASN B CA 1
ATOM 2492 C C . ASN B 1 53 ? -0.448 -4.25 -7.016 1 92.81 53 ASN B C 1
ATOM 2494 O O . ASN B 1 53 ? -0.754 -5.418 -6.777 1 92.81 53 ASN B O 1
ATOM 2498 N N . LEU B 1 54 ? -0.865 -3.209 -6.355 1 95.88 54 LEU B N 1
ATOM 2499 C CA . LEU B 1 54 ? -2.016 -3.367 -5.473 1 95.88 54 LEU B CA 1
ATOM 2500 C C . LEU B 1 54 ? -3.312 -3.426 -6.273 1 95.88 54 LEU B C 1
ATOM 2502 O O . LEU B 1 54 ? -3.781 -2.402 -6.777 1 95.88 54 LEU B O 1
ATOM 2506 N N . LEU B 1 55 ? -3.875 -4.562 -6.344 1 94.25 55 LEU B N 1
ATOM 2507 C CA . LEU B 1 55 ? -4.949 -4.809 -7.297 1 94.25 55 LEU B CA 1
ATOM 2508 C C . LEU B 1 55 ? -6.312 -4.73 -6.613 1 94.25 55 LEU B C 1
ATOM 2510 O O . LEU B 1 55 ? -7.348 -4.773 -7.277 1 94.25 55 LEU B O 1
ATOM 2514 N N . GLN B 1 56 ? -6.273 -4.504 -5.34 1 90.56 56 GLN B N 1
ATOM 2515 C CA . GLN B 1 56 ? -7.535 -4.367 -4.621 1 90.56 56 GLN B CA 1
ATOM 2516 C C . GLN B 1 56 ? -8.391 -3.246 -5.211 1 90.56 56 GLN B C 1
ATOM 2518 O O . GLN B 1 56 ? -7.871 -2.178 -5.551 1 90.56 56 GLN B O 1
ATOM 2523 N N . GLN B 1 57 ? -9.656 -3.5 -5.398 1 85.38 57 GLN B N 1
ATOM 2524 C CA . GLN B 1 57 ? -10.633 -2.559 -5.938 1 85.38 57 GLN B CA 1
ATOM 2525 C C . GLN B 1 57 ? -10.383 -2.299 -7.418 1 85.38 57 GLN B C 1
ATOM 2527 O O . GLN B 1 57 ? -10.742 -1.237 -7.938 1 85.38 57 GLN B O 1
ATOM 2532 N N . THR B 1 58 ? -9.656 -3.09 -8.109 1 87.06 58 THR B N 1
ATOM 2533 C CA . THR B 1 58 ? -9.5 -3.059 -9.555 1 87.06 58 THR B CA 1
ATOM 2534 C C . THR B 1 58 ? -10.164 -4.277 -10.195 1 87.06 58 THR B C 1
ATOM 2536 O O . THR B 1 58 ? -10.391 -5.289 -9.531 1 87.06 58 THR B O 1
ATOM 2539 N N . PRO B 1 59 ? -10.461 -4.184 -11.438 1 84.12 59 PRO B N 1
ATOM 2540 C CA . PRO B 1 59 ? -11.039 -5.34 -12.117 1 84.12 59 PRO B CA 1
ATOM 2541 C C . PRO B 1 59 ? -10.133 -6.57 -12.07 1 84.12 59 PRO B C 1
ATOM 2543 O O . PRO B 1 59 ? -10.625 -7.703 -12.102 1 84.12 59 PRO B O 1
ATOM 2546 N N . ALA B 1 60 ? -8.898 -6.359 -11.922 1 87 60 ALA B N 1
ATOM 2547 C CA . ALA B 1 60 ? -7.941 -7.465 -11.914 1 87 60 ALA B CA 1
ATOM 2548 C C . ALA B 1 60 ? -7.992 -8.227 -10.594 1 87 60 ALA B C 1
ATOM 2550 O O . ALA B 1 60 ? -7.473 -9.336 -10.492 1 87 60 ALA B O 1
ATOM 2551 N N . ASP B 1 61 ? -8.594 -7.621 -9.594 1 88.5 61 ASP B N 1
ATOM 2552 C CA . ASP B 1 61 ? -8.695 -8.242 -8.281 1 88.5 61 ASP B CA 1
ATOM 2553 C C . ASP B 1 61 ? -9.406 -9.594 -8.367 1 88.5 61 ASP B C 1
ATOM 2555 O O . ASP B 1 61 ? -9.008 -10.555 -7.707 1 88.5 61 ASP B O 1
ATOM 2559 N N . ARG B 1 62 ? -10.359 -9.656 -9.18 1 85.62 62 ARG B N 1
ATOM 2560 C CA . ARG B 1 62 ? -11.156 -10.875 -9.305 1 85.62 62 ARG B CA 1
ATOM 2561 C C . ARG B 1 62 ? -10.383 -11.961 -10.047 1 85.62 62 ARG B C 1
ATOM 2563 O O . ARG B 1 62 ? -10.539 -13.148 -9.758 1 85.62 62 ARG B O 1
ATOM 2570 N N . GLU B 1 63 ? -9.57 -11.5 -10.945 1 88.69 63 GLU B N 1
ATOM 2571 C CA . GLU B 1 63 ? -8.852 -12.453 -11.789 1 88.69 63 GLU B CA 1
ATOM 2572 C C . GLU B 1 63 ? -7.59 -12.953 -11.094 1 88.69 63 GLU B C 1
ATOM 2574 O O . GLU B 1 63 ? -7.16 -14.086 -11.328 1 88.69 63 GLU B O 1
ATOM 2579 N N . LEU B 1 64 ? -7.066 -12.156 -10.375 1 92.25 64 LEU B N 1
ATOM 2580 C CA . LEU B 1 64 ? -5.773 -12.469 -9.781 1 92.25 64 LEU B CA 1
ATOM 2581 C C . LEU B 1 64 ? -5.867 -12.5 -8.258 1 92.25 64 LEU B C 1
ATOM 2583 O O . LEU B 1 64 ? -6.488 -13.398 -7.691 1 92.25 64 LEU B O 1
ATOM 2587 N N . ALA B 1 65 ? -5.348 -11.594 -7.594 1 95.19 65 ALA B N 1
ATOM 2588 C CA . ALA B 1 65 ? -5.367 -11.477 -6.137 1 95.19 65 ALA B CA 1
ATOM 2589 C C . ALA B 1 65 ? -5.25 -10.023 -5.699 1 95.19 65 ALA B C 1
ATOM 2591 O O . ALA B 1 65 ? -5.434 -9.109 -6.508 1 95.19 65 ALA B O 1
ATOM 2592 N N . ASP B 1 66 ? -5.031 -9.805 -4.453 1 96.12 66 ASP B N 1
ATOM 2593 C CA . ASP B 1 66 ? -4.969 -8.445 -3.908 1 96.12 66 ASP B CA 1
ATOM 2594 C C . ASP B 1 66 ? -3.68 -7.746 -4.328 1 96.12 66 ASP B C 1
ATOM 2596 O O . ASP B 1 66 ? -3.672 -6.531 -4.547 1 96.12 66 ASP B O 1
ATOM 2600 N N . VAL B 1 67 ? -2.631 -8.508 -4.352 1 97.31 67 VAL B N 1
ATOM 2601 C CA . VAL B 1 67 ? -1.327 -7.918 -4.641 1 97.31 67 VAL B CA 1
ATOM 2602 C C . VAL B 1 67 ? -0.564 -8.805 -5.625 1 97.31 67 VAL B C 1
ATOM 2604 O O . VAL B 1 67 ? -0.495 -10.023 -5.445 1 97.31 67 VAL B O 1
ATOM 2607 N N . LEU B 1 68 ? -0.067 -8.211 -6.676 1 96.38 68 LEU B N 1
ATOM 2608 C CA . LEU B 1 68 ? 0.854 -8.867 -7.594 1 96.38 68 LEU B CA 1
ATOM 2609 C C . LEU B 1 68 ? 2.205 -8.156 -7.609 1 96.38 68 LEU B C 1
ATOM 2611 O O . LEU B 1 68 ? 2.281 -6.961 -7.883 1 96.38 68 LEU B O 1
ATOM 2615 N N . LEU B 1 69 ? 3.219 -8.898 -7.277 1 95.94 69 LEU B N 1
ATOM 2616 C CA . LEU B 1 69 ? 4.582 -8.391 -7.246 1 95.94 69 LEU B CA 1
ATOM 2617 C C . LEU B 1 69 ? 5.445 -9.062 -8.305 1 95.94 69 LEU B C 1
ATOM 2619 O O . LEU B 1 69 ? 5.336 -10.273 -8.523 1 95.94 69 LEU B O 1
ATOM 2623 N N . SER B 1 70 ? 6.195 -8.266 -8.969 1 92.31 70 SER B N 1
ATOM 2624 C CA 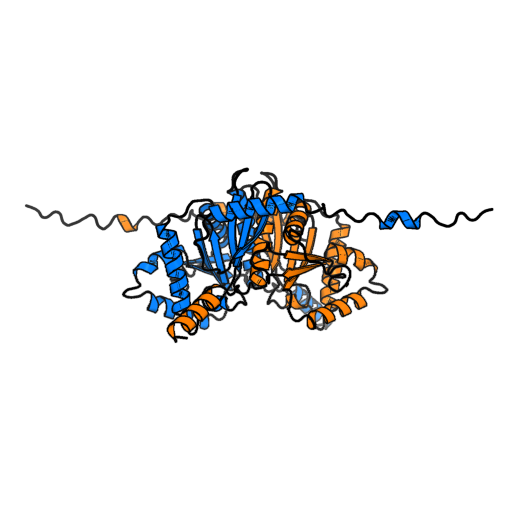. SER B 1 70 ? 7.168 -8.805 -9.914 1 92.31 70 SER B CA 1
ATOM 2625 C C . SER B 1 70 ? 8.523 -8.133 -9.758 1 92.31 70 SER B C 1
ATOM 2627 O O . SER B 1 70 ? 8.648 -6.918 -9.93 1 92.31 70 SER B O 1
ATOM 2629 N N . PHE B 1 71 ? 9.461 -8.875 -9.352 1 91.62 71 PHE B N 1
ATOM 2630 C CA . PHE B 1 71 ? 10.859 -8.477 -9.219 1 91.62 71 PHE B CA 1
ATOM 2631 C C . PHE B 1 71 ? 11.75 -9.32 -10.117 1 91.62 71 PHE B C 1
ATOM 2633 O O . PHE B 1 71 ? 11.305 -10.328 -10.672 1 91.62 71 PHE B O 1
ATOM 2640 N N . PRO B 1 72 ? 12.969 -8.914 -10.305 1 86.69 72 PRO B N 1
ATOM 2641 C CA . PRO B 1 72 ? 13.875 -9.727 -11.117 1 86.69 72 PRO B CA 1
ATOM 2642 C C . PRO B 1 72 ? 14 -11.164 -10.609 1 86.69 72 PRO B C 1
ATOM 2644 O O . PRO B 1 72 ? 14.062 -12.102 -11.414 1 86.69 72 PRO B O 1
ATOM 2647 N N . GLY B 1 73 ? 13.898 -11.352 -9.297 1 90.81 73 GLY B N 1
ATOM 2648 C CA . GLY B 1 73 ? 14.195 -12.664 -8.75 1 90.81 73 GLY B CA 1
ATOM 2649 C C . GLY B 1 73 ? 12.961 -13.391 -8.25 1 90.81 73 GLY B C 1
ATOM 2650 O O . GLY B 1 73 ? 13.047 -14.555 -7.832 1 90.81 73 GLY B O 1
ATOM 2651 N N . VAL B 1 74 ? 11.82 -12.766 -8.312 1 93.5 74 VAL B N 1
ATOM 2652 C CA . VAL B 1 74 ? 10.672 -13.445 -7.738 1 93.5 74 VAL B CA 1
ATOM 2653 C C . VAL B 1 74 ? 9.383 -12.789 -8.234 1 93.5 74 VAL B C 1
ATOM 2655 O O . VAL B 1 74 ? 9.336 -11.578 -8.438 1 93.5 74 VAL B O 1
ATOM 2658 N N . VAL B 1 75 ? 8.359 -13.562 -8.461 1 93.94 75 VAL B N 1
ATOM 2659 C CA . VAL B 1 75 ? 6.98 -13.141 -8.688 1 93.94 75 VAL B CA 1
ATOM 2660 C C . VAL B 1 75 ? 6.09 -13.664 -7.562 1 93.94 75 VAL B C 1
ATOM 2662 O O . VAL B 1 75 ? 6.184 -14.836 -7.184 1 93.94 75 VAL B O 1
ATOM 2665 N N . ARG B 1 76 ? 5.258 -12.773 -7.004 1 96.88 76 ARG B N 1
ATOM 2666 C CA . ARG B 1 76 ? 4.348 -13.172 -5.941 1 96.88 76 ARG B CA 1
ATOM 2667 C C . ARG B 1 76 ? 2.936 -12.664 -6.207 1 96.88 76 ARG B C 1
ATOM 2669 O O . ARG B 1 76 ? 2.752 -11.516 -6.617 1 96.88 76 ARG B O 1
ATOM 2676 N N . LEU B 1 77 ? 2.084 -13.523 -6.059 1 97.38 77 LEU B N 1
ATOM 2677 C CA . LEU B 1 77 ? 0.661 -13.211 -5.984 1 97.38 77 LEU B CA 1
ATOM 2678 C C . LEU B 1 77 ? 0.116 -13.484 -4.586 1 97.38 77 LEU B C 1
ATOM 2680 O O . LEU B 1 77 ? 0.268 -14.594 -4.062 1 97.38 77 LEU B O 1
ATOM 2684 N N . ILE B 1 78 ? -0.517 -12.461 -3.957 1 98.25 78 ILE B N 1
ATOM 2685 C CA . ILE B 1 78 ? -0.858 -12.625 -2.549 1 98.25 78 ILE B CA 1
ATOM 2686 C C . ILE B 1 78 ? -2.312 -12.227 -2.32 1 98.25 78 ILE B C 1
ATOM 2688 O O . ILE B 1 78 ? -2.732 -11.133 -2.713 1 98.25 78 ILE B O 1
ATOM 2692 N N . GLU B 1 79 ? -3.059 -13.117 -1.703 1 97.69 79 GLU B N 1
ATOM 2693 C CA . GLU B 1 79 ? -4.414 -12.867 -1.221 1 97.69 79 GLU B CA 1
ATOM 2694 C C . GLU B 1 79 ? -4.426 -12.602 0.282 1 97.69 79 GLU B C 1
ATOM 2696 O O . GLU B 1 79 ? -3.934 -13.422 1.065 1 97.69 79 GLU B O 1
ATOM 2701 N N . PHE B 1 80 ? -4.961 -11.461 0.67 1 96.75 80 PHE B N 1
ATOM 2702 C CA . PHE B 1 80 ? -5.07 -11.109 2.082 1 96.75 80 PHE B CA 1
ATOM 2703 C C . PHE B 1 80 ? -6.5 -11.305 2.578 1 96.75 80 PHE B C 1
ATOM 2705 O O . PHE B 1 80 ? -7.457 -10.992 1.865 1 96.75 80 PHE B O 1
ATOM 2712 N N . LYS B 1 81 ? -6.582 -11.797 3.811 1 95.25 81 LYS B N 1
ATOM 2713 C CA . LYS B 1 81 ? -7.867 -11.898 4.5 1 95.25 81 LYS B CA 1
ATOM 2714 C C . LYS B 1 81 ? -7.711 -11.641 5.996 1 95.25 81 LYS B C 1
ATOM 2716 O O . LYS B 1 81 ? -6.699 -12.008 6.594 1 95.25 81 LYS B O 1
ATOM 2721 N N . MET B 1 82 ? -8.766 -10.953 6.477 1 92.69 82 MET B N 1
ATOM 2722 C CA . MET B 1 82 ? -8.836 -10.828 7.93 1 92.69 82 MET B CA 1
ATOM 2723 C C . MET B 1 82 ? -9.516 -12.039 8.547 1 92.69 82 MET B C 1
ATOM 2725 O O . MET B 1 82 ? -10.492 -12.555 8.008 1 92.69 82 MET B O 1
ATOM 2729 N N . LYS B 1 83 ? -8.938 -12.477 9.617 1 91.56 83 LYS B N 1
ATOM 2730 C CA . LYS B 1 83 ? -9.617 -13.547 10.344 1 91.56 83 LYS B CA 1
ATOM 2731 C C . LYS B 1 83 ? -11.047 -13.148 10.703 1 91.56 83 LYS B C 1
ATOM 2733 O O . LYS B 1 83 ? -11.281 -12.031 11.18 1 91.56 83 LYS B O 1
ATOM 2738 N N . GLY B 1 84 ? -11.961 -14.086 10.453 1 87.81 84 GLY B N 1
ATOM 2739 C CA . GLY B 1 84 ? -13.359 -13.828 10.758 1 87.81 84 GLY B CA 1
ATOM 2740 C C . GLY B 1 84 ? -14.141 -13.305 9.562 1 87.81 84 GLY B C 1
ATOM 2741 O O . GLY B 1 84 ? -15.367 -13.195 9.617 1 87.81 84 GLY B O 1
ATOM 2742 N N . ALA B 1 85 ? -13.453 -12.945 8.5 1 89.44 85 ALA B N 1
ATOM 2743 C CA . ALA B 1 85 ? -14.141 -12.492 7.293 1 89.44 85 ALA B CA 1
ATOM 2744 C C . ALA B 1 85 ? -14.977 -13.617 6.688 1 89.44 85 ALA B C 1
ATOM 2746 O O . ALA B 1 85 ? -14.727 -14.797 6.949 1 89.44 85 ALA B O 1
ATOM 2747 N N . LYS B 1 86 ? -15.961 -13.219 5.961 1 88.56 86 LYS B N 1
ATOM 2748 C CA . LYS B 1 86 ? -16.719 -14.195 5.172 1 88.56 86 LYS B CA 1
ATOM 2749 C C . LYS B 1 86 ? -15.875 -14.734 4.02 1 88.56 86 LYS B C 1
ATOM 2751 O O . LYS B 1 86 ? -15.383 -13.969 3.191 1 88.56 86 LYS B O 1
ATOM 2756 N N . LEU B 1 87 ? -15.805 -16.062 3.961 1 92.88 87 LEU B N 1
ATOM 2757 C CA . LEU B 1 87 ? -14.836 -16.656 3.047 1 92.88 87 LEU B CA 1
ATOM 2758 C C . LEU B 1 87 ? -15.531 -17.422 1.926 1 92.88 87 LEU B C 1
ATOM 2760 O O . LEU B 1 87 ? -14.883 -18.109 1.144 1 92.88 87 LEU B O 1
ATOM 2764 N N . SER B 1 88 ? -16.812 -17.281 1.78 1 92.81 88 SER B N 1
ATOM 2765 C CA . SER B 1 88 ? -17.562 -18.078 0.817 1 92.81 88 SER B CA 1
ATOM 2766 C C . SER B 1 88 ? -17.047 -17.875 -0.601 1 92.81 88 SER B C 1
ATOM 2768 O O . SER B 1 88 ? -16.781 -18.828 -1.32 1 92.81 88 SER B O 1
ATOM 2770 N N . LYS B 1 89 ? -16.906 -16.625 -0.975 1 90.25 89 LYS B N 1
ATOM 2771 C CA . LYS B 1 89 ? -16.422 -16.328 -2.314 1 90.25 89 LYS B CA 1
ATOM 2772 C C . LYS B 1 89 ? -15 -16.875 -2.512 1 90.25 89 LYS B C 1
ATOM 2774 O O . LYS B 1 89 ? -14.688 -17.422 -3.57 1 90.25 89 LYS B O 1
ATOM 2779 N N . GLU B 1 90 ? -14.266 -16.75 -1.505 1 93.12 90 GLU B N 1
ATOM 2780 C CA . GLU B 1 90 ? -12.883 -17.219 -1.568 1 93.12 90 GLU B CA 1
ATOM 2781 C C . GLU B 1 90 ? -12.812 -18.734 -1.687 1 93.12 90 GLU B C 1
ATOM 2783 O O . GLU B 1 90 ? -11.977 -19.266 -2.426 1 93.12 90 GLU B O 1
ATOM 2788 N N . ARG B 1 91 ? -13.664 -19.391 -0.979 1 94.38 91 ARG B N 1
ATOM 2789 C CA . ARG B 1 91 ? -13.695 -20.844 -1.041 1 94.38 91 ARG B CA 1
ATOM 2790 C C . ARG B 1 91 ? -14.086 -21.328 -2.434 1 94.38 91 ARG B C 1
ATOM 2792 O O . ARG B 1 91 ? -13.539 -22.312 -2.934 1 94.38 91 ARG B O 1
ATOM 2799 N N . ILE B 1 92 ? -14.984 -20.656 -3.031 1 93.56 92 ILE B N 1
ATOM 2800 C CA . ILE B 1 92 ? -15.406 -21 -4.383 1 93.56 92 ILE B CA 1
ATOM 2801 C C . ILE B 1 92 ? -14.25 -20.797 -5.355 1 93.56 92 ILE B C 1
ATOM 2803 O O . ILE B 1 92 ? -13.969 -21.656 -6.191 1 93.56 92 ILE B O 1
ATOM 2807 N N . ARG B 1 93 ? -13.586 -19.672 -5.242 1 93.12 93 ARG B N 1
ATOM 2808 C CA . ARG B 1 93 ? -12.43 -19.375 -6.082 1 93.12 93 ARG B CA 1
ATOM 2809 C C . ARG B 1 93 ? -11.344 -20.438 -5.906 1 93.12 93 ARG B C 1
ATOM 2811 O O . ARG B 1 93 ? -10.742 -20.875 -6.883 1 93.12 93 ARG B O 1
ATOM 2818 N N . HIS B 1 94 ? -11.109 -20.797 -4.73 1 95.56 94 HIS B N 1
ATOM 2819 C CA . HIS B 1 94 ? -10.102 -21.797 -4.391 1 95.56 94 HIS B CA 1
ATOM 2820 C C . HIS B 1 94 ? -10.453 -23.156 -5 1 95.56 94 HIS B C 1
ATOM 2822 O O . HIS B 1 94 ? -9.586 -23.812 -5.574 1 95.56 94 HIS B O 1
ATOM 2828 N N . ARG B 1 95 ? -11.688 -23.562 -4.887 1 94.75 95 ARG B N 1
ATOM 2829 C CA . ARG B 1 95 ? -12.133 -24.844 -5.438 1 94.75 95 ARG B CA 1
ATOM 2830 C C . ARG B 1 95 ? -12.016 -24.859 -6.957 1 94.75 95 ARG B C 1
ATOM 2832 O O . ARG B 1 95 ? -11.617 -25.859 -7.543 1 94.75 95 ARG B O 1
ATOM 2839 N N . LEU B 1 96 ? -12.398 -23.75 -7.523 1 94.12 96 LEU B N 1
ATOM 2840 C CA . LEU B 1 96 ? -12.297 -23.641 -8.977 1 94.12 96 LEU B CA 1
ATOM 2841 C C . LEU B 1 96 ? -10.844 -23.781 -9.43 1 94.12 96 LEU B C 1
ATOM 2843 O O . LEU B 1 96 ? -10.562 -24.469 -10.414 1 94.12 96 LEU B O 1
ATOM 2847 N N . LEU B 1 97 ? -9.992 -23.156 -8.727 1 96 97 LEU B N 1
ATOM 2848 C CA . LEU B 1 97 ? -8.57 -23.25 -9.062 1 96 97 LEU B CA 1
ATOM 2849 C C . LEU B 1 97 ? -8.062 -24.672 -8.898 1 96 97 LEU B C 1
ATOM 2851 O O . LEU B 1 97 ? -7.359 -25.188 -9.766 1 96 97 LEU B O 1
ATOM 2855 N N . MET B 1 98 ? -8.414 -25.312 -7.824 1 95.88 98 MET B N 1
ATOM 2856 C CA . MET B 1 98 ? -7.992 -26.672 -7.551 1 95.88 98 MET B CA 1
ATOM 2857 C C . MET B 1 98 ? -8.453 -27.625 -8.664 1 95.88 98 MET B C 1
ATOM 2859 O O . MET B 1 98 ? -7.684 -28.469 -9.117 1 95.88 98 MET B O 1
ATOM 2863 N N . ALA B 1 99 ? -9.656 -27.391 -9.031 1 95.31 99 ALA B N 1
ATOM 2864 C CA . ALA B 1 99 ? -10.211 -28.219 -10.102 1 95.31 99 ALA B CA 1
ATOM 2865 C C . ALA B 1 99 ? -9.484 -27.953 -11.422 1 95.31 99 ALA B C 1
ATOM 2867 O O . ALA B 1 99 ? -9.172 -28.891 -12.164 1 95.31 99 ALA B O 1
ATOM 2868 N N . ALA B 1 100 ? -9.211 -26.703 -11.672 1 95.31 100 ALA B N 1
ATOM 2869 C CA . ALA B 1 100 ? -8.594 -26.312 -12.938 1 95.31 100 ALA B CA 1
ATOM 2870 C C . ALA B 1 100 ? -7.152 -26.812 -13.016 1 95.31 100 ALA B C 1
ATOM 2872 O O . ALA B 1 100 ? -6.625 -27.031 -14.109 1 95.31 100 ALA B O 1
ATOM 2873 N N . LEU B 1 101 ? -6.5 -26.984 -11.883 1 96.19 101 LEU B N 1
ATOM 2874 C CA . LEU B 1 101 ? -5.102 -27.391 -11.852 1 96.19 101 LEU B CA 1
ATOM 2875 C C . LEU B 1 101 ? -4.98 -28.922 -11.914 1 96.19 101 LEU B C 1
ATOM 2877 O O . LEU B 1 101 ? -3.869 -29.453 -11.961 1 96.19 101 LEU B O 1
ATOM 2881 N N . SER B 1 102 ? -6.047 -29.562 -12 1 92.5 102 SER B N 1
ATOM 2882 C CA . SER B 1 102 ? -6.023 -31.016 -12.102 1 92.5 102 SER B CA 1
ATOM 2883 C C . SER B 1 102 ? -5.785 -31.469 -13.531 1 92.5 102 SER B C 1
ATOM 2885 O O . SER B 1 102 ? -5.832 -30.672 -14.461 1 92.5 102 SER B O 1
ATOM 2887 N N . GLY B 1 103 ? -5.395 -32.719 -13.734 1 90.75 103 GLY B N 1
ATOM 2888 C CA . GLY B 1 103 ? -5.207 -33.281 -15.055 1 90.75 103 GLY B CA 1
ATOM 2889 C C . GLY B 1 103 ? -3.998 -32.719 -15.781 1 90.75 103 GLY B C 1
ATOM 2890 O O . GLY B 1 103 ? -2.887 -32.75 -15.25 1 90.75 103 GLY B O 1
ATOM 2891 N N . GLU B 1 104 ? -4.23 -32.031 -17.016 1 89.69 104 GLU B N 1
ATOM 2892 C CA . GLU B 1 104 ? -3.174 -31.578 -17.906 1 89.69 104 GLU B CA 1
ATOM 2893 C C . GLU B 1 104 ? -2.445 -30.359 -17.328 1 89.69 104 GLU B C 1
ATOM 2895 O O . GLU B 1 104 ? -1.298 -30.094 -17.688 1 89.69 104 GLU B O 1
ATOM 2900 N N . ASN B 1 105 ? -3.107 -29.734 -16.359 1 92.69 105 ASN B N 1
ATOM 2901 C CA . ASN B 1 105 ? -2.535 -28.5 -15.805 1 92.69 105 ASN B CA 1
ATOM 2902 C C . ASN B 1 105 ? -1.793 -28.766 -14.5 1 92.69 105 ASN B C 1
ATOM 2904 O O . ASN B 1 105 ? -1.391 -27.828 -13.805 1 92.69 105 ASN B O 1
ATOM 2908 N N . ARG B 1 106 ? -1.539 -30.031 -14.211 1 93.38 106 ARG B N 1
ATOM 2909 C CA . ARG B 1 106 ? -0.886 -30.422 -12.969 1 93.38 106 ARG B CA 1
ATOM 2910 C C . ARG B 1 106 ? 0.533 -29.875 -12.898 1 93.38 106 ARG B C 1
ATOM 2912 O O . ARG B 1 106 ? 1.057 -29.625 -11.805 1 93.38 106 ARG B O 1
ATOM 2919 N N . ALA B 1 107 ? 1.086 -29.625 -13.992 1 91.81 107 ALA B N 1
ATOM 2920 C CA . ALA B 1 107 ? 2.447 -29.094 -14.062 1 91.81 107 ALA B CA 1
ATOM 2921 C C . ALA B 1 107 ? 2.529 -27.703 -13.453 1 91.81 107 ALA B C 1
ATOM 2923 O O . ALA B 1 107 ? 3.607 -27.266 -13.047 1 91.81 107 ALA B O 1
ATOM 2924 N N . LEU B 1 108 ? 1.387 -27.031 -13.305 1 96.06 108 LEU B N 1
ATOM 2925 C CA . LEU B 1 108 ? 1.366 -25.656 -12.805 1 96.06 108 LEU B CA 1
ATOM 2926 C C . LEU B 1 108 ? 1.255 -25.625 -11.281 1 96.06 108 LEU B C 1
ATOM 2928 O O . LEU B 1 108 ? 1.366 -24.578 -10.664 1 96.06 108 LEU B O 1
ATOM 2932 N N . VAL B 1 109 ? 1.089 -26.797 -10.711 1 97.25 109 VAL B N 1
ATOM 2933 C CA . VAL B 1 109 ? 0.873 -26.875 -9.266 1 97.25 109 VAL B CA 1
ATOM 2934 C C . VAL B 1 109 ? 2.111 -26.375 -8.531 1 97.25 109 VAL B C 1
ATOM 2936 O O . VAL B 1 109 ? 2 -25.609 -7.566 1 97.25 109 VAL B O 1
ATOM 2939 N N . GLU B 1 110 ? 3.227 -26.766 -8.977 1 95.94 110 GLU B N 1
ATOM 2940 C CA . GLU B 1 110 ? 4.461 -26.328 -8.336 1 95.94 110 GLU B CA 1
ATOM 2941 C C . GLU B 1 110 ? 4.637 -24.812 -8.445 1 95.94 110 GLU B C 1
ATOM 2943 O O . GLU B 1 110 ? 5.02 -24.156 -7.473 1 95.94 110 GLU B O 1
ATOM 2948 N N . THR B 1 111 ? 4.359 -24.266 -9.562 1 96 111 THR B N 1
ATOM 2949 C CA . THR B 1 111 ? 4.414 -22.828 -9.758 1 96 111 THR B CA 1
ATOM 2950 C C . THR B 1 111 ? 3.41 -22.125 -8.852 1 96 111 THR B C 1
ATOM 2952 O O . THR B 1 111 ? 3.734 -21.109 -8.234 1 96 111 THR B O 1
ATOM 2955 N N . SER B 1 112 ? 2.211 -22.641 -8.805 1 97.44 112 SER B N 1
ATOM 2956 C CA . SER B 1 112 ? 1.174 -22.078 -7.941 1 97.44 112 SER B CA 1
ATOM 2957 C C . SER B 1 112 ? 1.641 -22 -6.492 1 97.44 112 SER B C 1
ATOM 2959 O O . SER B 1 112 ? 1.494 -20.969 -5.844 1 97.44 112 SER B O 1
ATOM 2961 N N . ARG B 1 113 ? 2.256 -23.031 -6.051 1 96.75 113 ARG B N 1
ATOM 2962 C CA . ARG B 1 113 ? 2.662 -23.125 -4.652 1 96.75 113 ARG B CA 1
ATOM 2963 C C . ARG B 1 113 ? 3.809 -22.156 -4.355 1 96.75 113 ARG B C 1
ATOM 2965 O O . ARG B 1 113 ? 3.934 -21.656 -3.236 1 96.75 113 ARG B O 1
ATOM 2972 N N . SER B 1 114 ? 4.57 -21.859 -5.273 1 95.31 114 SER B N 1
ATOM 2973 C CA . SER B 1 114 ? 5.723 -21 -5.066 1 95.31 114 SER B CA 1
ATOM 2974 C C . SER B 1 114 ? 5.352 -19.531 -5.254 1 95.31 114 SER B C 1
ATOM 2976 O O . SER B 1 114 ? 5.965 -18.641 -4.648 1 95.31 114 SER B O 1
ATOM 2978 N N . LEU B 1 115 ? 4.379 -19.266 -6 1 96.25 115 LEU B N 1
ATOM 2979 C CA . LEU B 1 115 ? 4.102 -17.922 -6.484 1 96.25 115 LEU B CA 1
ATOM 2980 C C . LEU B 1 115 ? 2.873 -17.344 -5.801 1 96.25 115 LEU B C 1
ATOM 2982 O O . LEU B 1 115 ? 2.844 -16.156 -5.477 1 96.25 115 LEU B O 1
ATOM 2986 N N . HIS B 1 116 ? 1.833 -18.125 -5.551 1 98 116 HIS B N 1
ATOM 2987 C CA . HIS B 1 116 ? 0.505 -17.688 -5.125 1 98 116 HIS B CA 1
ATOM 2988 C C . HIS B 1 116 ? 0.282 -17.984 -3.645 1 98 116 HIS B C 1
ATOM 2990 O O . HIS B 1 116 ? 0.21 -19.141 -3.238 1 98 116 HIS B O 1
ATOM 2996 N N . TRP B 1 117 ? 0.124 -16.891 -2.871 1 98.25 117 TRP B N 1
ATOM 2997 C CA . TRP B 1 117 ? 0.117 -17.016 -1.417 1 98.25 117 TRP B CA 1
ATOM 2998 C C . TRP B 1 117 ? -1.186 -16.484 -0.829 1 98.25 117 TRP B C 1
ATOM 3000 O O . TRP B 1 117 ? -1.866 -15.672 -1.452 1 98.25 117 TRP B O 1
ATOM 3010 N N . TYR B 1 118 ? -1.51 -17.062 0.337 1 97.69 118 TYR B N 1
ATOM 3011 C CA . TYR B 1 118 ? -2.643 -16.656 1.158 1 97.69 118 TYR B CA 1
ATOM 3012 C C . TYR B 1 118 ? -2.18 -16.172 2.525 1 97.69 118 TYR B C 1
ATOM 3014 O O . TYR B 1 118 ? -1.441 -16.875 3.223 1 97.69 118 TYR B O 1
ATOM 3022 N N . VAL B 1 119 ? -2.58 -14.977 2.889 1 97.12 119 VAL B N 1
ATOM 3023 C CA . VAL B 1 119 ? -2.24 -14.391 4.18 1 97.12 119 VAL B CA 1
ATOM 3024 C C . VAL B 1 119 ? -3.516 -14.102 4.969 1 97.12 119 VAL B C 1
ATOM 3026 O O . VAL B 1 119 ? -4.379 -13.352 4.508 1 97.12 119 VAL B O 1
ATOM 3029 N N . GLU B 1 120 ? -3.609 -14.68 6.094 1 96.25 120 GLU B N 1
ATOM 3030 C CA . GLU B 1 120 ? -4.707 -14.406 7.02 1 96.25 120 GLU B CA 1
ATOM 3031 C C . GLU B 1 120 ? -4.195 -13.758 8.305 1 96.25 120 GLU B C 1
ATOM 3033 O O . GLU B 1 120 ? -3.266 -14.258 8.93 1 96.25 120 GLU B O 1
ATOM 3038 N N . VAL B 1 121 ? -4.832 -12.641 8.648 1 93.06 121 VAL B N 1
ATOM 3039 C CA . VAL B 1 121 ? -4.359 -11.875 9.789 1 93.06 121 VAL B CA 1
ATOM 3040 C C . VAL B 1 121 ? -5.441 -11.828 10.867 1 93.06 121 VAL B C 1
ATOM 3042 O O . VAL B 1 121 ? -6.621 -11.656 10.562 1 93.06 121 VAL B O 1
ATOM 3045 N N . ASP B 1 122 ? -4.984 -12 12.047 1 89.44 122 ASP B N 1
ATOM 3046 C CA . ASP B 1 122 ? -5.871 -11.891 13.203 1 89.44 122 ASP B CA 1
ATOM 3047 C C . ASP B 1 122 ? -5.531 -10.656 14.039 1 89.44 122 ASP B C 1
ATOM 3049 O O . ASP B 1 122 ? -4.418 -10.539 14.555 1 89.44 122 ASP B O 1
ATOM 3053 N N . THR B 1 123 ? -6.48 -9.82 14.18 1 80.06 123 THR B N 1
ATOM 3054 C CA . THR B 1 123 ? -6.273 -8.586 14.922 1 80.06 123 THR B CA 1
ATOM 3055 C C . THR B 1 123 ? -7.164 -8.547 16.156 1 80.06 123 THR B C 1
ATOM 3057 O O . THR B 1 123 ? -7.418 -7.477 16.719 1 80.06 123 THR B O 1
ATOM 3060 N N . SER B 1 124 ? -7.664 -9.664 16.547 1 75.69 124 SER B N 1
ATOM 3061 C CA . SER B 1 124 ? -8.625 -9.719 17.641 1 75.69 124 SER B CA 1
ATOM 3062 C C . SER B 1 124 ? -7.945 -9.438 18.984 1 75.69 124 SER B C 1
ATOM 3064 O O . SER B 1 124 ? -8.562 -8.867 19.891 1 75.69 124 SER B O 1
ATOM 3066 N N . ASP B 1 125 ? -6.727 -9.859 19.078 1 66 125 ASP B N 1
ATOM 3067 C CA . ASP B 1 125 ? -6.023 -9.617 20.344 1 66 125 ASP B CA 1
ATOM 3068 C C . ASP B 1 125 ? -5.109 -8.398 20.234 1 66 125 ASP B C 1
ATOM 3070 O O . ASP B 1 125 ? -4.074 -8.453 19.562 1 66 125 ASP B O 1
ATOM 3074 N N . THR B 1 126 ? -5.508 -7.465 20.891 1 60.16 126 THR B N 1
ATOM 3075 C CA . THR B 1 126 ? -4.832 -6.18 20.734 1 60.16 126 THR B CA 1
ATOM 3076 C C . THR B 1 126 ? -3.543 -6.152 21.562 1 60.16 126 THR B C 1
ATOM 3078 O O . THR B 1 126 ? -2.68 -5.301 21.328 1 60.16 126 THR B O 1
ATOM 3081 N N . GLU B 1 127 ? -3.41 -6.969 22.375 1 58.97 127 GLU B N 1
ATOM 3082 C CA . GLU B 1 127 ? -2.254 -6.922 23.266 1 58.97 127 GLU B CA 1
ATOM 3083 C C . GLU B 1 127 ? -1.095 -7.742 22.703 1 58.97 127 GLU B C 1
ATOM 3085 O O . GLU B 1 127 ? -0.004 -7.754 23.281 1 58.97 127 GLU B O 1
ATOM 3090 N N . THR B 1 128 ? -1.483 -8.32 21.609 1 58.34 128 THR B N 1
ATOM 3091 C CA . THR B 1 128 ? -0.472 -9.219 21.062 1 58.34 128 THR B CA 1
ATOM 3092 C C . THR B 1 128 ? 0.053 -8.695 19.734 1 58.34 128 THR B C 1
ATOM 3094 O O . THR B 1 128 ? -0.589 -7.863 19.094 1 58.34 128 THR B O 1
ATOM 3097 N N . PRO B 1 129 ? 1.358 -9.133 19.484 1 66.75 129 PRO B N 1
ATOM 3098 C CA . PRO B 1 129 ? 1.843 -8.898 18.125 1 66.75 129 PRO B CA 1
ATOM 3099 C C . PRO B 1 129 ? 0.85 -9.352 17.062 1 66.75 129 PRO B C 1
ATOM 3101 O O . PRO B 1 129 ? -0.023 -10.18 17.344 1 66.75 129 PRO B O 1
ATOM 3104 N N . LEU B 1 130 ? 0.885 -8.664 16.031 1 78.62 130 LEU B N 1
ATOM 3105 C CA . LEU B 1 130 ? 0.053 -9.086 14.906 1 78.62 130 LEU B CA 1
ATOM 3106 C C . LEU B 1 130 ? 0.342 -10.539 14.531 1 78.62 130 LEU B C 1
ATOM 3108 O O . LEU B 1 130 ? 1.492 -10.898 14.273 1 78.62 130 LEU B O 1
ATOM 3112 N N . ILE B 1 131 ? -0.695 -11.344 14.648 1 82.88 131 ILE B N 1
ATOM 3113 C CA . ILE B 1 131 ? -0.531 -12.75 14.297 1 82.88 131 ILE B CA 1
ATOM 3114 C C . ILE B 1 131 ? -1.145 -13.016 12.922 1 82.88 131 ILE B C 1
ATOM 3116 O O . ILE B 1 131 ? -2.178 -12.438 12.578 1 82.88 131 ILE B O 1
ATOM 3120 N N . SER B 1 132 ? -0.432 -13.852 12.195 1 91.56 132 SER B N 1
ATOM 3121 C CA . SER B 1 132 ? -0.885 -14.141 10.836 1 91.56 132 SER B CA 1
ATOM 3122 C C . SER B 1 132 ? -0.517 -15.555 10.414 1 91.56 132 SER B C 1
ATOM 3124 O O . SER B 1 132 ? 0.292 -16.219 11.078 1 91.56 132 SER B O 1
ATOM 3126 N N . ARG B 1 133 ? -1.207 -15.992 9.5 1 94.88 133 ARG B N 1
ATOM 3127 C CA . ARG B 1 133 ? -0.9 -17.219 8.781 1 94.88 133 ARG B CA 1
ATOM 3128 C C . ARG B 1 133 ? -0.55 -16.938 7.328 1 94.88 133 ARG B C 1
ATOM 3130 O O . ARG B 1 133 ? -1.271 -16.203 6.645 1 94.88 133 ARG B O 1
ATOM 3137 N N . VAL B 1 134 ? 0.577 -17.484 6.945 1 96.44 134 VAL B N 1
ATOM 3138 C CA . VAL B 1 134 ? 1.053 -17.344 5.57 1 96.44 134 VAL B CA 1
ATOM 3139 C C . VAL B 1 134 ? 1.289 -18.734 4.961 1 96.44 134 VAL B C 1
ATOM 3141 O O . VAL B 1 134 ? 2.178 -19.469 5.398 1 96.44 134 VAL B O 1
ATOM 3144 N N . VAL B 1 135 ? 0.5 -19.062 3.889 1 97.06 135 VAL B N 1
ATOM 3145 C CA . VAL B 1 135 ? 0.606 -20.375 3.26 1 97.06 135 VAL B CA 1
ATOM 3146 C C . VAL B 1 135 ? 0.4 -20.25 1.753 1 97.06 135 VAL B C 1
ATOM 3148 O O . VAL B 1 135 ? -0.183 -19.266 1.282 1 97.06 135 VAL B O 1
ATOM 3151 N N . PRO B 1 136 ? 0.943 -21.234 0.978 1 97.62 136 PRO B N 1
ATOM 3152 C CA . PRO B 1 136 ? 0.517 -21.25 -0.423 1 97.62 136 PRO B CA 1
ATOM 3153 C C . PRO B 1 136 ? -1.002 -21.203 -0.578 1 97.62 136 PRO B C 1
ATOM 3155 O O . PRO B 1 136 ? -1.721 -21.828 0.209 1 97.62 136 PRO B O 1
ATOM 3158 N N . TYR B 1 137 ? -1.431 -20.547 -1.57 1 97.94 137 TYR B N 1
ATOM 3159 C CA . TYR B 1 137 ? -2.865 -20.344 -1.754 1 97.94 137 TYR B CA 1
ATOM 3160 C C . TYR B 1 137 ? -3.588 -21.688 -1.846 1 97.94 137 TYR B C 1
ATOM 3162 O O . TYR B 1 137 ? -4.703 -21.828 -1.345 1 97.94 137 TYR B O 1
ATOM 3170 N N . LEU B 1 138 ? -3.002 -22.656 -2.41 1 97.25 138 LEU B N 1
ATOM 3171 C CA . LEU B 1 138 ? -3.602 -23.969 -2.562 1 97.25 138 LEU B CA 1
ATOM 3172 C C . LEU B 1 138 ? -3.842 -24.625 -1.203 1 97.25 138 LEU B C 1
ATOM 3174 O O . LEU B 1 138 ? -4.664 -25.531 -1.082 1 97.25 138 LEU B O 1
ATOM 3178 N N . ASP B 1 139 ? -3.172 -24.156 -0.178 1 96.75 139 ASP B N 1
ATOM 3179 C CA . ASP B 1 139 ? -3.307 -24.75 1.154 1 96.75 139 ASP B CA 1
ATOM 3180 C C . ASP B 1 139 ? -4.152 -23.844 2.061 1 96.75 139 ASP B C 1
ATOM 3182 O O . ASP B 1 139 ? -4.234 -24.078 3.268 1 96.75 139 ASP B O 1
ATOM 3186 N N . ALA B 1 140 ? -4.746 -22.828 1.559 1 96.31 140 ALA B N 1
ATOM 3187 C CA . ALA B 1 140 ? -5.438 -21.812 2.346 1 96.31 140 ALA B CA 1
ATOM 3188 C C . ALA B 1 140 ? -6.539 -22.438 3.197 1 96.31 140 ALA B C 1
ATOM 3190 O O . ALA B 1 140 ? -6.816 -21.969 4.305 1 96.31 140 ALA B O 1
ATOM 3191 N N . PHE B 1 141 ? -7.129 -23.5 2.746 1 95 141 PHE B N 1
ATOM 3192 C CA . PHE B 1 141 ? -8.266 -24.078 3.465 1 95 141 PHE B CA 1
ATOM 3193 C C . PHE B 1 141 ? -7.949 -25.484 3.934 1 95 141 PHE B C 1
ATOM 3195 O O . PHE B 1 141 ? -8.859 -26.281 4.199 1 95 141 PHE B O 1
ATOM 3202 N N . ASP B 1 142 ? -6.707 -25.781 3.893 1 92.38 142 ASP B N 1
ATOM 3203 C CA . ASP B 1 142 ? -6.246 -27.031 4.48 1 92.38 142 ASP B CA 1
ATOM 3204 C C . ASP B 1 142 ? -6.281 -26.969 6.008 1 92.38 142 ASP B C 1
ATOM 3206 O O . ASP B 1 142 ? -5.621 -26.125 6.613 1 92.38 142 ASP B O 1
ATOM 3210 N N . THR B 1 143 ? -6.898 -27.828 6.645 1 88.12 143 THR B N 1
ATOM 3211 C CA . THR B 1 143 ? -7.113 -27.828 8.086 1 88.12 143 THR B CA 1
ATOM 3212 C C . THR B 1 143 ? -5.793 -28.016 8.828 1 88.12 143 THR B C 1
ATOM 3214 O O . THR B 1 143 ? -5.676 -27.641 10 1 88.12 143 THR B O 1
ATOM 3217 N N . GLU B 1 144 ? -4.781 -28.5 8.234 1 84.88 144 GLU B N 1
ATOM 3218 C CA . GLU B 1 144 ? -3.477 -28.703 8.859 1 84.88 144 GLU B CA 1
ATOM 3219 C C . GLU B 1 144 ? -2.656 -27.422 8.883 1 84.88 144 GLU B C 1
ATOM 3221 O O . GLU B 1 144 ? -1.648 -27.344 9.586 1 84.88 144 GLU B O 1
ATOM 3226 N N . CYS B 1 145 ? -3.154 -26.422 8.219 1 81.44 145 CYS B N 1
ATOM 3227 C CA . CYS B 1 145 ? -2.389 -25.188 8.055 1 81.44 145 CYS B CA 1
ATOM 3228 C C . CYS B 1 145 ? -3.143 -24 8.633 1 81.44 145 CYS B C 1
ATOM 3230 O O . CYS B 1 145 ? -3.045 -22.875 8.117 1 81.44 145 CYS B O 1
ATOM 3232 N N . LEU B 1 146 ? -3.826 -24.188 9.664 1 83.88 146 LEU B N 1
ATOM 3233 C CA . LEU B 1 146 ? -4.73 -23.125 10.102 1 83.88 146 LEU B CA 1
ATOM 3234 C C . LEU B 1 146 ? -4.102 -22.312 11.227 1 83.88 146 LEU B C 1
ATOM 3236 O O . LEU B 1 146 ? -4.625 -21.266 11.609 1 83.88 146 LEU B O 1
ATOM 3240 N N . ARG B 1 147 ? -2.979 -22.641 11.648 1 84.75 147 ARG B N 1
ATOM 3241 C CA . ARG B 1 147 ? -2.398 -21.984 12.82 1 84.75 147 ARG B CA 1
ATOM 3242 C C . ARG B 1 147 ? -1.822 -20.625 12.453 1 84.75 147 ARG B C 1
ATOM 3244 O O . ARG B 1 147 ? -1.075 -20.5 11.477 1 84.75 147 ARG B O 1
ATOM 3251 N N . LEU B 1 148 ? -2.248 -19.672 13.203 1 86.75 148 LEU B N 1
ATOM 3252 C CA . LEU B 1 148 ? -1.681 -18.344 13.094 1 86.75 148 LEU B CA 1
ATOM 3253 C C . LEU B 1 148 ? -0.553 -18.141 14.102 1 86.75 148 LEU B C 1
ATOM 3255 O O . LEU B 1 148 ? -0.658 -18.578 15.25 1 86.75 148 LEU B O 1
ATOM 3259 N N . THR B 1 149 ? 0.51 -17.562 13.594 1 83.5 149 THR B N 1
ATOM 3260 C CA . THR B 1 149 ? 1.668 -17.359 14.461 1 83.5 149 THR B CA 1
ATOM 3261 C C . THR B 1 149 ? 2.238 -15.961 14.297 1 83.5 149 THR B C 1
ATOM 3263 O O . THR B 1 149 ? 2.031 -15.312 13.266 1 83.5 149 THR B O 1
ATOM 3266 N N . ALA B 1 150 ? 2.855 -15.555 15.367 1 82.12 150 ALA B N 1
ATOM 3267 C CA . ALA B 1 150 ? 3.584 -14.289 15.297 1 82.12 150 ALA B CA 1
ATOM 3268 C C . ALA B 1 150 ? 4.797 -14.414 14.375 1 82.12 150 ALA B C 1
ATOM 3270 O O . ALA B 1 150 ? 5.445 -15.461 14.328 1 82.12 150 ALA B O 1
ATOM 3271 N N . GLY B 1 151 ? 5.02 -13.375 13.555 1 86.56 151 GLY B N 1
ATOM 3272 C CA . GLY B 1 151 ? 6.238 -13.32 12.758 1 86.56 151 GLY B CA 1
ATOM 3273 C C . GLY B 1 151 ? 6.051 -13.859 11.352 1 86.56 151 GLY B C 1
ATOM 3274 O O . GLY B 1 151 ? 6.941 -13.719 10.508 1 86.56 151 GLY B O 1
ATOM 3275 N N . SER B 1 152 ? 4.891 -14.461 11.094 1 90.94 152 SER B N 1
ATOM 3276 C CA . SER B 1 152 ? 4.695 -15.078 9.781 1 90.94 152 SER B CA 1
ATOM 3277 C C . SER B 1 152 ? 4.688 -14.031 8.672 1 90.94 152 SER B C 1
ATOM 3279 O O . SER B 1 152 ? 5.281 -14.242 7.613 1 90.94 152 SER B O 1
ATOM 3281 N N . LEU B 1 153 ? 4.043 -12.938 8.914 1 92.44 153 LEU B N 1
ATOM 3282 C CA . LEU B 1 153 ? 4.008 -11.875 7.914 1 92.44 153 LEU B CA 1
ATOM 3283 C C . LEU B 1 153 ? 5.395 -11.273 7.711 1 92.44 153 LEU B C 1
ATOM 3285 O O . LEU B 1 153 ? 5.805 -11.016 6.578 1 92.44 153 LEU B O 1
ATOM 3289 N N . GLU B 1 154 ? 6.074 -11.102 8.758 1 91.69 154 GLU B N 1
ATOM 3290 C CA . GLU B 1 154 ? 7.445 -10.602 8.703 1 91.69 154 GLU B CA 1
ATOM 3291 C C . GLU B 1 154 ? 8.336 -11.523 7.879 1 91.69 154 GLU B C 1
ATOM 3293 O O . GLU B 1 154 ? 9.133 -11.055 7.062 1 91.69 154 GLU B O 1
ATOM 3298 N N . ARG B 1 155 ? 8.133 -12.742 8.078 1 92.94 155 ARG B N 1
ATOM 3299 C CA . ARG B 1 155 ? 8.93 -13.711 7.344 1 92.94 155 ARG B CA 1
ATOM 3300 C C . ARG B 1 155 ? 8.625 -13.664 5.852 1 92.94 155 ARG B C 1
ATOM 3302 O O . ARG B 1 155 ? 9.523 -13.797 5.02 1 92.94 155 ARG B O 1
ATOM 3309 N N . LEU B 1 156 ? 7.406 -13.5 5.551 1 95.38 156 LEU B N 1
ATOM 3310 C CA . LEU B 1 156 ? 7.035 -13.367 4.145 1 95.38 156 LEU B CA 1
ATOM 3311 C C . LEU B 1 156 ? 7.723 -12.156 3.518 1 95.38 156 LEU B C 1
ATOM 3313 O O . LEU B 1 156 ? 8.234 -12.234 2.398 1 95.38 156 LEU B O 1
ATOM 3317 N N . VAL B 1 157 ? 7.727 -11.047 4.215 1 95.88 157 VAL B N 1
ATOM 3318 C CA . VAL B 1 157 ? 8.367 -9.828 3.732 1 95.88 157 VAL B CA 1
ATOM 3319 C C . VAL B 1 157 ? 9.859 -10.086 3.518 1 95.88 157 VAL B C 1
ATOM 3321 O O . VAL B 1 157 ? 10.398 -9.797 2.447 1 95.88 157 VAL B O 1
ATOM 3324 N N . GLU B 1 158 ? 10.469 -10.68 4.465 1 94.12 158 GLU B N 1
ATOM 3325 C CA . GLU B 1 158 ? 11.906 -10.914 4.422 1 94.12 158 GLU B CA 1
ATOM 3326 C C . GLU B 1 158 ? 12.273 -11.867 3.285 1 94.12 158 GLU B C 1
ATOM 3328 O O . GLU B 1 158 ? 13.227 -11.609 2.541 1 94.12 158 GLU B O 1
ATOM 3333 N N . GLN B 1 159 ? 11.531 -12.906 3.207 1 94.62 159 GLN B N 1
ATOM 3334 C CA . GLN B 1 159 ? 11.789 -13.883 2.154 1 94.62 159 GLN B CA 1
ATOM 3335 C C . GLN B 1 159 ? 11.602 -13.258 0.772 1 94.62 159 GLN B C 1
ATOM 3337 O O . GLN B 1 159 ? 12.406 -13.484 -0.133 1 94.62 159 GLN B O 1
ATOM 3342 N N . THR B 1 160 ? 10.57 -12.539 0.635 1 96.5 160 THR B N 1
ATOM 3343 C CA . THR B 1 160 ? 10.312 -11.891 -0.643 1 96.5 160 THR B CA 1
ATOM 3344 C C . THR B 1 160 ? 11.43 -10.906 -0.989 1 96.5 160 THR B C 1
ATOM 3346 O O . THR B 1 160 ? 11.891 -10.859 -2.131 1 96.5 160 THR B O 1
ATOM 3349 N N . ALA B 1 161 ? 11.836 -10.156 -0.027 1 95.25 161 ALA B N 1
ATOM 3350 C CA . ALA B 1 161 ? 12.898 -9.18 -0.242 1 95.25 161 ALA B CA 1
ATOM 3351 C C . ALA B 1 161 ? 14.195 -9.859 -0.665 1 95.25 161 ALA B C 1
ATOM 3353 O O . ALA B 1 161 ? 14.859 -9.414 -1.602 1 95.25 161 ALA B O 1
ATOM 3354 N N . LEU B 1 162 ? 14.531 -10.914 0.007 1 94.44 162 LEU B N 1
ATOM 3355 C CA . LEU B 1 162 ? 15.75 -11.656 -0.315 1 94.44 162 LEU B CA 1
ATOM 3356 C C . LEU B 1 162 ? 15.688 -12.211 -1.735 1 94.44 162 LEU B C 1
ATOM 3358 O O . LEU B 1 162 ? 16.656 -12.109 -2.488 1 94.44 162 LEU B O 1
ATOM 3362 N N . GLU B 1 163 ? 14.586 -12.719 -2.08 1 94.62 163 GLU B N 1
ATOM 3363 C CA . GLU B 1 163 ? 14.43 -13.312 -3.404 1 94.62 163 GLU B CA 1
ATOM 3364 C C . GLU B 1 163 ? 14.375 -12.242 -4.488 1 94.62 163 GLU B C 1
ATOM 3366 O O . GLU B 1 163 ? 14.82 -12.469 -5.613 1 94.62 163 GLU B O 1
ATOM 3371 N N . ALA B 1 164 ? 13.805 -11.117 -4.137 1 92.19 164 ALA B N 1
ATOM 3372 C CA . ALA B 1 164 ? 13.633 -10.023 -5.094 1 92.19 164 ALA B CA 1
ATOM 3373 C C . ALA B 1 164 ? 14.977 -9.602 -5.68 1 92.19 164 ALA B C 1
ATOM 3375 O O . ALA B 1 164 ? 15.047 -9.164 -6.832 1 92.19 164 ALA B O 1
ATOM 3376 N N . THR B 1 165 ? 16 -9.703 -4.953 1 88.12 165 THR B N 1
ATOM 3377 C CA . THR B 1 165 ? 17.297 -9.141 -5.336 1 88.12 165 THR B CA 1
ATOM 3378 C C . THR B 1 165 ? 18.156 -10.203 -6.02 1 88.12 165 THR B C 1
ATOM 3380 O O . THR B 1 165 ? 19.312 -9.938 -6.375 1 88.12 165 THR B O 1
ATOM 3383 N N . ARG B 1 166 ? 17.609 -11.305 -6.168 1 87 166 ARG B N 1
ATOM 3384 C CA . ARG B 1 166 ? 18.297 -12.367 -6.902 1 87 166 ARG B CA 1
ATOM 3385 C C . ARG B 1 166 ? 17.812 -12.422 -8.352 1 87 166 ARG B C 1
ATOM 3387 O O . ARG B 1 166 ? 17.203 -11.469 -8.844 1 87 166 ARG B O 1
ATOM 3394 N N . GLU B 1 167 ? 18.297 -13.43 -9.062 1 82.88 167 GLU B N 1
ATOM 3395 C CA . GLU B 1 167 ? 17.812 -13.633 -10.422 1 82.88 167 GLU B CA 1
ATOM 3396 C C . GLU B 1 167 ? 16.906 -14.859 -10.5 1 82.88 167 GLU B C 1
ATOM 3398 O O . GLU B 1 167 ? 17.188 -15.883 -9.875 1 82.88 167 GLU B O 1
ATOM 3403 N N . LEU B 1 168 ? 15.828 -14.594 -11.141 1 82.19 168 LEU B N 1
ATOM 3404 C CA . LEU B 1 168 ? 14.898 -15.695 -11.391 1 82.19 168 LEU B CA 1
ATOM 3405 C C . LEU B 1 168 ? 15.297 -16.469 -12.656 1 82.19 168 LEU B C 1
ATOM 3407 O O . LEU B 1 168 ? 15.562 -15.859 -13.695 1 82.19 168 LEU B O 1
ATOM 3411 N N . ASP B 1 169 ? 15.367 -17.797 -12.477 1 85.38 169 ASP B N 1
ATOM 3412 C CA . ASP B 1 169 ? 15.641 -18.609 -13.672 1 85.38 169 ASP B CA 1
ATOM 3413 C C . ASP B 1 169 ? 14.594 -18.344 -14.75 1 85.38 169 ASP B C 1
ATOM 3415 O O . ASP B 1 169 ? 13.406 -18.219 -14.461 1 85.38 169 ASP B O 1
ATOM 3419 N N . PRO B 1 170 ? 15.016 -18.25 -15.961 1 84.44 170 PRO B N 1
ATOM 3420 C CA . PRO B 1 170 ? 14.117 -17.938 -17.078 1 84.44 170 PRO B CA 1
ATOM 3421 C C . PRO B 1 170 ? 12.938 -18.906 -17.156 1 84.44 170 PRO B C 1
ATOM 3423 O O . PRO B 1 170 ? 11.828 -18.5 -17.516 1 84.44 170 PRO B O 1
ATOM 3426 N N . VAL B 1 171 ? 13.133 -20.109 -16.844 1 88.75 171 VAL B N 1
ATOM 3427 C CA . VAL B 1 171 ? 12.07 -21.094 -16.906 1 88.75 171 VAL B CA 1
ATOM 3428 C C . VAL B 1 171 ? 11.016 -20.797 -15.844 1 88.75 171 VAL B C 1
ATOM 3430 O O . VAL B 1 171 ? 9.812 -20.859 -16.125 1 88.75 171 VAL B O 1
ATOM 3433 N N . SER B 1 172 ? 11.516 -20.438 -14.695 1 89.25 172 SER B N 1
ATOM 3434 C CA . SER B 1 172 ? 10.594 -20.094 -13.625 1 89.25 172 SER B CA 1
ATOM 3435 C C . SER B 1 172 ? 9.789 -18.844 -13.969 1 89.25 172 SER B C 1
ATOM 3437 O O . SER B 1 172 ? 8.609 -18.734 -13.625 1 89.25 172 SER B O 1
ATOM 3439 N N . ARG B 1 173 ? 10.398 -17.953 -14.617 1 88.44 173 ARG B N 1
ATOM 3440 C CA . ARG B 1 173 ? 9.711 -16.734 -15.039 1 88.44 173 ARG B CA 1
ATOM 3441 C C . ARG B 1 173 ? 8.617 -17.047 -16.062 1 88.44 173 ARG B C 1
ATOM 3443 O O . ARG B 1 173 ? 7.508 -16.516 -15.961 1 88.44 173 ARG B O 1
ATOM 3450 N N . GLN B 1 174 ? 8.961 -17.875 -16.984 1 88.25 174 GLN B N 1
ATOM 3451 C CA . GLN B 1 174 ? 7.984 -18.281 -17.984 1 88.25 174 GLN B CA 1
ATOM 3452 C C . GLN B 1 174 ? 6.809 -19.016 -17.344 1 88.25 174 GLN B C 1
ATOM 3454 O O . GLN B 1 174 ? 5.652 -18.781 -17.703 1 88.25 174 GLN B O 1
ATOM 3459 N N . HIS B 1 175 ? 7.152 -19.828 -16.391 1 92.62 175 HIS B N 1
ATOM 3460 C CA . HIS B 1 175 ? 6.098 -20.547 -15.688 1 92.62 175 HIS B CA 1
ATOM 3461 C C . HIS B 1 175 ? 5.188 -19.594 -14.922 1 92.62 175 HIS B C 1
ATOM 3463 O O . HIS B 1 175 ? 3.975 -19.812 -14.859 1 92.62 175 HIS B O 1
ATOM 3469 N N . SER B 1 176 ? 5.781 -18.594 -14.375 1 93.19 176 SER B N 1
ATOM 3470 C CA . SER B 1 176 ? 4.992 -17.594 -13.664 1 93.19 176 SER B CA 1
ATOM 3471 C C . SER B 1 176 ? 4.027 -16.875 -14.609 1 93.19 176 SER B C 1
ATOM 3473 O O . SER B 1 176 ? 2.857 -16.688 -14.273 1 93.19 176 SER B O 1
ATOM 3475 N N . GLU B 1 177 ? 4.496 -16.578 -15.742 1 89.38 177 GLU B N 1
ATOM 3476 C CA . GLU B 1 177 ? 3.652 -15.906 -16.734 1 89.38 177 GLU B CA 1
ATOM 3477 C C . GLU B 1 177 ? 2.502 -16.812 -17.172 1 89.38 177 GLU B C 1
ATOM 3479 O O . GLU B 1 177 ? 1.363 -16.359 -17.297 1 89.38 177 GLU B O 1
ATOM 3484 N N . ILE B 1 178 ? 2.861 -18.016 -17.422 1 92.06 178 ILE B N 1
ATOM 3485 C CA . ILE B 1 178 ? 1.853 -18.984 -17.844 1 92.06 178 ILE B CA 1
ATOM 3486 C C . ILE B 1 178 ? 0.8 -19.125 -16.75 1 92.06 178 ILE B C 1
ATOM 3488 O O . ILE B 1 178 ? -0.4 -19.156 -17.031 1 92.06 178 ILE B O 1
ATOM 3492 N N . TYR B 1 179 ? 1.242 -19.203 -15.547 1 94.88 179 TYR B N 1
ATOM 3493 C CA . TYR B 1 179 ? 0.321 -19.359 -14.43 1 94.88 179 TYR B CA 1
ATOM 3494 C C . TYR B 1 179 ? -0.593 -18.156 -14.297 1 94.88 179 TYR B C 1
ATOM 3496 O O . TYR B 1 179 ? -1.798 -18.297 -14.078 1 94.88 179 TYR B O 1
ATOM 3504 N N . LEU B 1 180 ? -0.059 -16.969 -14.414 1 92.88 180 LEU B N 1
ATOM 3505 C CA . LEU B 1 180 ? -0.871 -15.758 -14.32 1 92.88 180 LEU B CA 1
ATOM 3506 C C . LEU B 1 180 ? -1.919 -15.719 -15.422 1 92.88 180 LEU B C 1
ATOM 3508 O O . LEU B 1 180 ? -3.076 -15.375 -15.18 1 92.88 180 LEU B O 1
ATOM 3512 N N . ARG B 1 181 ? -1.516 -16.094 -16.562 1 89 181 ARG B N 1
ATOM 3513 C CA . ARG B 1 181 ? -2.463 -16.156 -17.672 1 89 181 ARG B CA 1
ATOM 3514 C C . ARG B 1 181 ? -3.525 -17.219 -17.422 1 89 181 ARG B C 1
ATOM 3516 O O . ARG B 1 181 ? -4.699 -17.016 -17.734 1 89 181 ARG B O 1
ATOM 3523 N N . PHE B 1 182 ? -3.029 -18.328 -16.922 1 92.88 182 PHE B N 1
ATOM 3524 C CA . PHE B 1 182 ? -3.932 -19.422 -16.578 1 92.88 182 PHE B CA 1
ATOM 3525 C C . PHE B 1 182 ? -5.004 -18.953 -15.602 1 92.88 182 PHE B C 1
ATOM 3527 O O . PHE B 1 182 ? -6.191 -19.219 -15.797 1 92.88 182 PHE B O 1
ATOM 3534 N N . LEU B 1 183 ? -4.633 -18.188 -14.562 1 93.62 183 LEU B N 1
ATOM 3535 C CA . LEU B 1 183 ? -5.566 -17.672 -13.57 1 93.62 183 LEU B CA 1
ATOM 3536 C C . LEU B 1 183 ? -6.602 -16.75 -14.219 1 93.62 183 LEU B C 1
ATOM 3538 O O . LEU B 1 183 ? -7.789 -16.812 -13.898 1 93.62 183 LEU B O 1
ATOM 3542 N N . ARG B 1 184 ? -6.152 -15.93 -15.062 1 89.62 184 ARG B N 1
ATOM 3543 C CA . ARG B 1 184 ? -7.047 -14.977 -15.727 1 89.62 184 ARG B CA 1
ATOM 3544 C C . ARG B 1 184 ? -8.047 -15.703 -16.609 1 89.62 184 ARG B C 1
ATOM 3546 O O . ARG B 1 184 ? -9.195 -15.266 -16.75 1 89.62 184 ARG B O 1
ATOM 3553 N N . ASN B 1 185 ? -7.664 -16.828 -17.109 1 88.31 185 ASN B N 1
ATOM 3554 C CA . ASN B 1 185 ? -8.477 -17.547 -18.078 1 88.31 185 ASN B CA 1
ATOM 3555 C C . ASN B 1 185 ? -9.531 -18.406 -17.406 1 88.31 185 ASN B C 1
ATOM 3557 O O . ASN B 1 185 ? -10.516 -18.797 -18.031 1 88.31 185 ASN B O 1
ATOM 3561 N N . ILE B 1 186 ? -9.273 -18.781 -16.203 1 88.69 186 ILE B N 1
ATOM 3562 C CA . ILE B 1 186 ? -10.242 -19.656 -15.57 1 88.69 186 ILE B CA 1
ATOM 3563 C C . ILE B 1 186 ? -11.422 -18.844 -15.047 1 88.69 186 ILE B C 1
ATOM 3565 O O . ILE B 1 186 ? -12.445 -19.406 -14.641 1 88.69 186 ILE B O 1
ATOM 3569 N N . GLN B 1 187 ? -11.219 -17.516 -15.055 1 83.81 187 GLN B N 1
ATOM 3570 C CA . GLN B 1 187 ? -12.312 -16.656 -14.625 1 83.81 187 GLN B CA 1
ATOM 3571 C C . GLN B 1 187 ? -13.367 -16.516 -15.727 1 83.81 187 GLN B C 1
ATOM 3573 O O . GLN B 1 187 ? -13.062 -16.703 -16.906 1 83.81 187 GLN B O 1
ATOM 3578 N N . ASP B 1 188 ? -14.508 -16.234 -15.234 1 78.38 188 ASP B N 1
ATOM 3579 C CA . ASP B 1 188 ? -15.578 -15.984 -16.188 1 78.38 188 ASP B CA 1
ATOM 3580 C C . ASP B 1 188 ? -15.422 -14.609 -16.844 1 78.38 188 ASP B C 1
ATOM 3582 O O . ASP B 1 188 ? -15.133 -13.625 -16.156 1 78.38 188 ASP B O 1
ATOM 3586 N N . GLY B 1 189 ? -15.57 -14.648 -18.125 1 74.81 189 GLY B N 1
ATOM 3587 C CA . GLY B 1 189 ? -15.508 -13.383 -18.828 1 74.81 189 GLY B CA 1
ATOM 3588 C C . GLY B 1 189 ? -14.164 -13.133 -19.484 1 74.81 189 GLY B C 1
ATOM 3589 O O . GLY B 1 189 ? -13.234 -13.938 -19.344 1 74.81 189 GLY B O 1
ATOM 3590 N N . ASP B 1 190 ? -14.047 -11.969 -20.188 1 74.69 190 ASP B N 1
ATOM 3591 C CA . ASP B 1 190 ? -12.805 -11.586 -20.844 1 74.69 190 ASP B CA 1
ATOM 3592 C C . ASP B 1 190 ? -11.797 -11.031 -19.844 1 74.69 190 ASP B C 1
ATOM 3594 O O . ASP B 1 190 ? -12.18 -10.305 -18.922 1 74.69 190 ASP B O 1
ATOM 3598 N N . PRO B 1 191 ? -10.602 -11.461 -20.094 1 72.62 191 PRO B N 1
ATOM 3599 C CA . PRO B 1 191 ? -9.578 -10.891 -19.219 1 72.62 191 PRO B CA 1
ATOM 3600 C C . PRO B 1 191 ? -9.57 -9.367 -19.25 1 72.62 191 PRO B C 1
ATOM 3602 O O . PRO B 1 191 ? -9.789 -8.758 -20.297 1 72.62 191 PRO B O 1
ATOM 3605 N N . VAL B 1 192 ? -9.328 -8.883 -18.062 1 74 192 VAL B N 1
ATOM 3606 C CA . VAL B 1 192 ? -9.359 -7.43 -17.906 1 74 192 VAL B CA 1
ATOM 3607 C C . VAL B 1 192 ? -7.996 -6.84 -18.266 1 74 192 VAL B C 1
ATOM 3609 O O . VAL B 1 192 ? -6.957 -7.422 -17.922 1 74 192 VAL B O 1
ATOM 3612 N N . ASP B 1 193 ? -8.117 -5.762 -18.938 1 73.44 193 ASP B N 1
ATOM 3613 C CA . ASP B 1 193 ? -6.906 -4.988 -19.203 1 73.44 193 ASP B CA 1
ATOM 3614 C C . ASP B 1 193 ? -6.492 -4.18 -17.969 1 73.44 193 ASP B C 1
ATOM 3616 O O . ASP B 1 193 ? -7.273 -3.377 -17.453 1 73.44 193 ASP B O 1
ATOM 3620 N N . ALA B 1 194 ? -5.34 -4.559 -17.453 1 78.25 194 ALA B N 1
ATOM 3621 C CA . ALA B 1 194 ? -4.84 -3.793 -16.312 1 78.25 194 ALA B CA 1
ATOM 3622 C C . ALA B 1 194 ? -3.383 -3.393 -16.516 1 78.25 194 ALA B C 1
ATOM 3624 O O . ALA B 1 194 ? -2.527 -4.246 -16.766 1 78.25 194 ALA B O 1
ATOM 3625 N N . GLY B 1 195 ? -3.207 -2.02 -16.484 1 78.69 195 GLY B N 1
ATOM 3626 C CA . GLY B 1 195 ? -1.842 -1.521 -16.516 1 78.69 195 GLY B CA 1
ATOM 3627 C C . GLY B 1 195 ? -1.176 -1.528 -15.148 1 78.69 195 GLY B C 1
ATOM 3628 O O . GLY B 1 195 ? -1.841 -1.72 -14.133 1 78.69 195 GLY B O 1
ATOM 3629 N N . GLY B 1 196 ? 0.099 -1.498 -15.258 1 81.31 196 GLY B N 1
ATOM 3630 C CA . GLY B 1 196 ? 0.88 -1.472 -14.031 1 81.31 196 GLY B CA 1
ATOM 3631 C C . GLY B 1 196 ? 1.868 -0.322 -13.984 1 81.31 196 GLY B C 1
ATOM 3632 O O . GLY B 1 196 ? 1.864 0.548 -14.852 1 81.31 196 GLY B O 1
ATOM 3633 N N . VAL B 1 197 ? 2.498 -0.222 -12.844 1 79.56 197 VAL B N 1
ATOM 3634 C CA . VAL B 1 197 ? 3.551 0.77 -12.641 1 79.56 197 VAL B CA 1
ATOM 3635 C C . VAL B 1 197 ? 4.867 0.068 -12.32 1 79.56 197 VAL B C 1
ATOM 3637 O O . VAL B 1 197 ? 4.898 -0.876 -11.531 1 79.56 197 VAL B O 1
ATOM 3640 N N . LEU B 1 198 ? 5.836 0.527 -13.102 1 79.44 198 LEU B N 1
ATOM 3641 C CA . LEU B 1 198 ? 7.207 0.116 -12.82 1 79.44 198 LEU B CA 1
ATOM 3642 C C . LEU B 1 198 ? 7.922 1.157 -11.969 1 79.44 198 LEU B C 1
ATOM 3644 O O . LEU B 1 198 ? 7.883 2.352 -12.273 1 79.44 198 LEU B O 1
ATOM 3648 N N . LEU B 1 199 ? 8.5 0.661 -10.867 1 83.31 199 LEU B N 1
ATOM 3649 C CA . LEU B 1 199 ? 9.328 1.51 -10.016 1 83.31 199 LEU B CA 1
ATOM 3650 C C . LEU B 1 199 ? 10.781 1.053 -10.039 1 83.31 199 LEU B C 1
ATOM 3652 O O . LEU B 1 199 ? 11.078 -0.101 -9.719 1 83.31 199 LEU B O 1
ATOM 3656 N N . VAL B 1 200 ? 11.602 1.956 -10.477 1 80.06 200 VAL B N 1
ATOM 3657 C CA . VAL B 1 200 ? 13.031 1.677 -10.445 1 80.06 200 VAL B CA 1
ATOM 3658 C C . VAL B 1 200 ? 13.688 2.477 -9.32 1 80.06 200 VAL B C 1
ATOM 3660 O O . VAL B 1 200 ? 13.539 3.699 -9.258 1 80.06 200 VAL B O 1
ATOM 3663 N N . MET B 1 201 ? 14.352 1.758 -8.508 1 84.56 201 MET B N 1
ATOM 3664 C CA . MET B 1 201 ? 14.977 2.402 -7.355 1 84.56 201 MET B CA 1
ATOM 3665 C C . MET B 1 201 ? 16.453 2.064 -7.277 1 84.56 201 MET B C 1
ATOM 3667 O O . MET B 1 201 ? 16.859 0.922 -7.52 1 84.56 201 MET B O 1
ATOM 3671 N N . GLY B 1 202 ? 17.188 3.146 -7.035 1 77.31 202 GLY B N 1
ATOM 3672 C CA . GLY B 1 202 ? 18.609 2.945 -6.816 1 77.31 202 GLY B CA 1
ATOM 3673 C C . GLY B 1 202 ? 19 2.967 -5.352 1 77.31 202 GLY B C 1
ATOM 3674 O O . GLY B 1 202 ? 18.281 3.514 -4.52 1 77.31 202 GLY B O 1
ATOM 3675 N N . ALA B 1 203 ? 20.188 2.463 -5.113 1 69.56 203 ALA B N 1
ATOM 3676 C CA . ALA B 1 203 ? 20.688 2.393 -3.74 1 69.56 203 ALA B CA 1
ATOM 3677 C C . ALA B 1 203 ? 20.906 3.787 -3.166 1 69.56 203 ALA B C 1
ATOM 3679 O O . ALA B 1 203 ? 20.891 3.977 -1.948 1 69.56 203 ALA B O 1
ATOM 3680 N N . GLY B 1 204 ? 21.109 4.707 -4.043 1 67.5 204 GLY B N 1
ATOM 3681 C CA . GLY B 1 204 ? 21.297 6.078 -3.594 1 67.5 204 GLY B CA 1
ATOM 3682 C C . GLY B 1 204 ? 20 6.781 -3.264 1 67.5 204 GLY B C 1
ATOM 3683 O O . GLY B 1 204 ? 20 7.945 -2.855 1 67.5 204 GLY B O 1
ATOM 3684 N N . GLY B 1 205 ? 18.906 6.027 -3.467 1 70.56 205 GLY B N 1
ATOM 3685 C CA . GLY B 1 205 ? 17.625 6.594 -3.107 1 70.56 205 GLY B CA 1
ATOM 3686 C C . GLY B 1 205 ? 16.859 7.156 -4.297 1 70.56 205 GLY B C 1
ATOM 3687 O O . GLY B 1 205 ? 15.688 7.504 -4.18 1 70.56 205 GLY B O 1
ATOM 3688 N N . ALA B 1 206 ? 17.531 7.23 -5.402 1 75.75 206 ALA B N 1
ATOM 3689 C CA . ALA B 1 206 ? 16.859 7.707 -6.605 1 75.75 206 ALA B CA 1
ATOM 3690 C C . ALA B 1 206 ? 15.766 6.734 -7.047 1 75.75 206 ALA B C 1
ATOM 3692 O O . ALA B 1 206 ? 15.945 5.516 -6.973 1 75.75 206 ALA B O 1
ATOM 3693 N N . MET B 1 207 ? 14.586 7.324 -7.441 1 82.06 207 MET B N 1
ATOM 3694 C CA . MET B 1 207 ? 13.484 6.477 -7.891 1 82.06 207 MET B CA 1
ATOM 3695 C C . MET B 1 207 ? 12.781 7.094 -9.094 1 82.06 207 MET B C 1
ATOM 3697 O O . MET B 1 207 ? 12.742 8.32 -9.234 1 82.06 207 MET B O 1
ATOM 3701 N N . HIS B 1 208 ? 12.297 6.156 -9.914 1 82.38 208 HIS B N 1
ATOM 3702 C CA . HIS B 1 208 ? 11.555 6.57 -11.102 1 82.38 208 HIS B CA 1
ATOM 3703 C C . HIS B 1 208 ? 10.352 5.668 -11.336 1 82.38 208 HIS B C 1
ATOM 3705 O O . HIS B 1 208 ? 10.453 4.441 -11.25 1 82.38 208 HIS B O 1
ATOM 3711 N N . PHE B 1 209 ? 9.289 6.367 -11.609 1 81.5 209 PHE B N 1
ATOM 3712 C CA . PHE B 1 209 ? 8.07 5.645 -11.953 1 81.5 209 PHE B CA 1
ATOM 3713 C C . PHE B 1 209 ? 7.871 5.605 -13.461 1 81.5 209 PHE B C 1
ATOM 3715 O O . PHE B 1 209 ? 8.055 6.613 -14.141 1 81.5 209 PHE B O 1
ATOM 3722 N N . ALA B 1 210 ? 7.531 4.395 -13.961 1 78.69 210 ALA B N 1
ATOM 3723 C CA . ALA B 1 210 ? 7.168 4.207 -15.359 1 78.69 210 ALA B CA 1
ATOM 3724 C C . ALA B 1 210 ? 5.895 3.377 -15.492 1 78.69 210 ALA B C 1
ATOM 3726 O O . ALA B 1 210 ? 5.543 2.619 -14.586 1 78.69 210 ALA B O 1
ATOM 3727 N N . GLN B 1 211 ? 5.246 3.568 -16.625 1 79.38 211 GLN B N 1
ATOM 3728 C CA . GLN B 1 211 ? 4.004 2.836 -16.844 1 79.38 211 GLN B CA 1
ATOM 3729 C C . GLN B 1 211 ? 4.266 1.521 -17.578 1 79.38 211 GLN B C 1
ATOM 3731 O O . GLN B 1 211 ? 5.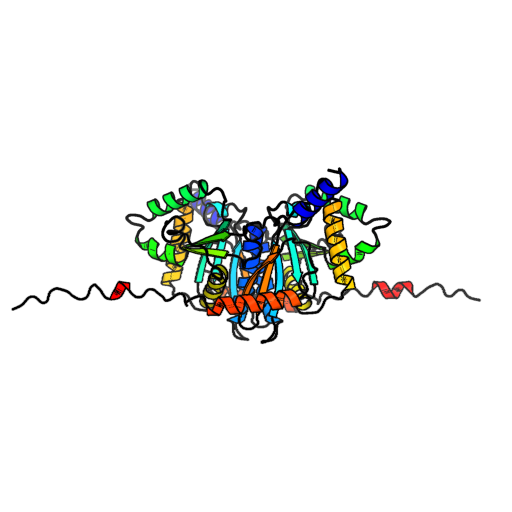102 1.462 -18.484 1 79.38 211 GLN B O 1
ATOM 3736 N N . LEU B 1 212 ? 3.553 0.509 -17.109 1 76.81 212 LEU B N 1
ATOM 3737 C CA . LEU B 1 212 ? 3.531 -0.787 -17.766 1 76.81 212 LEU B CA 1
ATOM 3738 C C . LEU B 1 212 ? 2.178 -1.037 -18.422 1 76.81 212 LEU B C 1
ATOM 3740 O O . LEU B 1 212 ? 1.134 -0.725 -17.844 1 76.81 212 LEU B O 1
ATOM 3744 N N . ARG B 1 213 ? 2.283 -1.586 -19.547 1 72.31 213 ARG B N 1
ATOM 3745 C CA . ARG B 1 213 ? 1.06 -1.785 -20.312 1 72.31 213 ARG B CA 1
ATOM 3746 C C . ARG B 1 213 ? 0.203 -2.893 -19.703 1 72.31 213 ARG B C 1
ATOM 3748 O O . ARG B 1 213 ? -1.025 -2.791 -19.688 1 72.31 213 ARG B O 1
ATOM 3755 N N . ASP B 1 214 ? 0.873 -3.898 -19.281 1 76.69 214 ASP B N 1
ATOM 3756 C CA . ASP B 1 214 ? 0.153 -5.043 -18.734 1 76.69 214 ASP B CA 1
ATOM 3757 C C . ASP B 1 214 ? 0.815 -5.543 -17.453 1 76.69 214 ASP B C 1
ATOM 3759 O O . ASP B 1 214 ? 2.014 -5.832 -17.438 1 76.69 214 ASP B O 1
ATOM 3763 N N . VAL B 1 215 ? -0.034 -5.727 -16.484 1 75.06 215 VAL B N 1
ATOM 3764 C CA . VAL B 1 215 ? 0.476 -6.141 -15.18 1 75.06 215 VAL B CA 1
ATOM 3765 C C . VAL B 1 215 ? 1.076 -7.539 -15.273 1 75.06 215 VAL B C 1
ATOM 3767 O O . VAL B 1 215 ? 1.938 -7.91 -14.477 1 75.06 215 VAL B O 1
ATOM 3770 N N . SER B 1 216 ? 0.586 -8.328 -16.266 1 72.5 216 SER B N 1
ATOM 3771 C CA . SER B 1 216 ? 1.049 -9.703 -16.375 1 72.5 216 SER B CA 1
ATOM 3772 C C . SER B 1 216 ? 2.256 -9.812 -17.297 1 72.5 216 SER B C 1
ATOM 3774 O O . SER B 1 216 ? 2.82 -10.891 -17.469 1 72.5 216 SER B O 1
ATOM 3776 N N . ASP B 1 217 ? 2.564 -8.672 -17.859 1 72.25 217 ASP B N 1
ATOM 3777 C CA . ASP B 1 217 ? 3.764 -8.68 -18.688 1 72.25 217 ASP B CA 1
ATOM 3778 C C . ASP B 1 217 ? 5.027 -8.664 -17.828 1 72.25 217 ASP B C 1
ATOM 3780 O O . ASP B 1 217 ? 5.453 -7.613 -17.359 1 72.25 217 ASP B O 1
ATOM 3784 N N . LEU B 1 218 ? 5.539 -9.812 -17.641 1 64.31 218 LEU B N 1
ATOM 3785 C CA . LEU B 1 218 ? 6.711 -9.961 -16.781 1 64.31 218 LEU B CA 1
ATOM 3786 C C . LEU B 1 218 ? 7.996 -9.898 -17.609 1 64.31 218 LEU B C 1
ATOM 3788 O O . LEU B 1 218 ? 9.086 -10.102 -17.078 1 64.31 218 LEU B O 1
ATOM 3792 N N . SER B 1 219 ? 7.844 -9.789 -18.938 1 57.34 219 SER B N 1
ATOM 3793 C CA . SER B 1 219 ? 8.984 -9.867 -19.859 1 57.34 219 SER B CA 1
ATOM 3794 C C . SER B 1 219 ? 9.812 -8.586 -19.812 1 57.34 219 SER B C 1
ATOM 3796 O O . SER B 1 219 ? 10.773 -8.445 -20.578 1 57.34 219 SER B O 1
ATOM 3798 N N . MET B 1 220 ? 9.438 -7.645 -19.141 1 52.31 220 MET B N 1
ATOM 3799 C CA . MET B 1 220 ? 10.25 -6.449 -19.359 1 52.31 220 MET B CA 1
ATOM 3800 C C . MET B 1 220 ? 11.711 -6.715 -19.047 1 52.31 220 MET B C 1
ATOM 3802 O O . MET B 1 220 ? 12.055 -7.078 -17.906 1 52.31 220 MET B O 1
ATOM 3806 N N . PRO B 1 221 ? 12.469 -6.891 -20.062 1 45.91 221 PRO B N 1
ATOM 3807 C CA . PRO B 1 221 ? 13.914 -7.02 -19.875 1 45.91 221 PRO B CA 1
ATOM 3808 C C . PRO B 1 221 ? 14.5 -5.914 -19 1 45.91 221 PRO B C 1
ATOM 3810 O O . PRO B 1 221 ? 13.977 -4.797 -18.984 1 45.91 221 PRO B O 1
ATOM 3813 N N . HIS B 1 222 ? 15.125 -6.328 -17.859 1 45.47 222 HIS B N 1
ATOM 3814 C CA . HIS B 1 222 ? 15.977 -5.465 -17.062 1 45.47 222 HIS B CA 1
ATOM 3815 C C . HIS B 1 222 ? 16.562 -4.336 -17.891 1 45.47 222 HIS B C 1
ATOM 3817 O O . HIS B 1 222 ? 16.641 -3.193 -17.438 1 45.47 222 HIS B O 1
ATOM 3823 N N . ARG B 1 223 ? 16.953 -4.699 -19.062 1 46.22 223 ARG B N 1
ATOM 3824 C CA . ARG B 1 223 ? 17.703 -3.775 -19.906 1 46.22 223 ARG B CA 1
ATOM 3825 C C . ARG B 1 223 ? 16.828 -2.602 -20.328 1 46.22 223 ARG B C 1
ATOM 3827 O O . ARG B 1 223 ? 17.297 -1.464 -20.406 1 46.22 223 ARG B O 1
ATOM 3834 N N . GLU B 1 224 ? 15.68 -2.873 -20.672 1 49.56 224 GLU B N 1
ATOM 3835 C CA . GLU B 1 224 ? 14.836 -1.774 -21.141 1 49.56 224 GLU B CA 1
ATOM 3836 C C . GLU B 1 224 ? 14.547 -0.786 -20.016 1 49.56 224 GLU B C 1
ATOM 3838 O O . GLU B 1 224 ? 14.453 0.421 -20.25 1 49.56 224 GLU B O 1
ATOM 3843 N N . TRP B 1 225 ? 14.602 -1.276 -18.891 1 48.19 225 TRP B N 1
ATOM 3844 C CA . TRP B 1 225 ? 14.453 -0.44 -17.719 1 48.19 225 TRP B CA 1
ATOM 3845 C C . TRP B 1 225 ? 15.641 0.501 -17.547 1 48.19 225 TRP B C 1
ATOM 3847 O O . TRP B 1 225 ? 15.469 1.688 -17.266 1 48.19 225 TRP B O 1
ATOM 3857 N N . LEU B 1 226 ? 16.766 -0.198 -17.719 1 49.12 226 LEU B N 1
ATOM 3858 C CA . LEU B 1 226 ? 17.984 0.6 -17.672 1 49.12 226 LEU B CA 1
ATOM 3859 C C . LEU B 1 226 ? 17.938 1.741 -18.672 1 49.12 226 LEU B C 1
ATOM 3861 O O . LEU B 1 226 ? 18.375 2.854 -18.375 1 49.12 226 LEU B O 1
ATOM 3865 N N . GLU B 1 227 ? 17.297 1.447 -19.641 1 50.56 227 GLU B N 1
ATOM 3866 C CA . GLU B 1 227 ? 17.172 2.492 -20.656 1 50.56 227 GLU B CA 1
ATOM 3867 C C . GLU B 1 227 ? 16.219 3.59 -20.188 1 50.56 227 GLU B C 1
ATOM 3869 O O . GLU B 1 227 ? 16.438 4.77 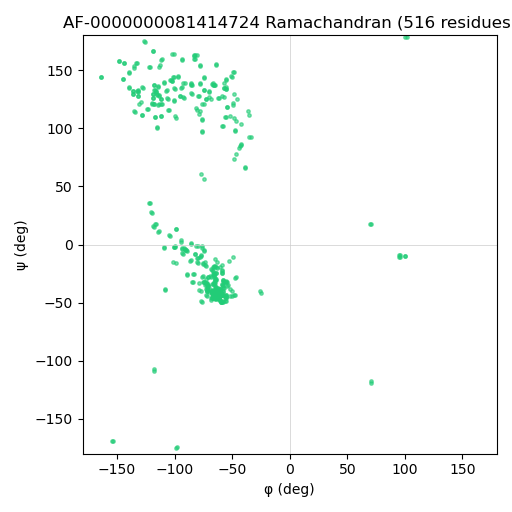-20.469 1 50.56 227 GLU B O 1
ATOM 3874 N N . LEU B 1 228 ? 15.297 3.229 -19.516 1 46.72 228 LEU B N 1
ATOM 3875 C CA . LEU B 1 228 ? 14.359 4.195 -18.969 1 46.72 228 LEU B CA 1
ATOM 3876 C C . LEU B 1 228 ? 15.016 5.004 -17.844 1 46.72 228 LEU B C 1
ATOM 3878 O O . LEU B 1 228 ? 14.781 6.207 -17.734 1 46.72 228 LEU B O 1
ATOM 3882 N N . GLU B 1 229 ? 15.758 4.363 -16.922 1 49.38 229 GLU B N 1
ATOM 3883 C CA . GLU B 1 229 ? 16.547 5.043 -15.906 1 49.38 229 GLU B CA 1
ATOM 3884 C C . GLU B 1 229 ? 17.422 6.129 -16.516 1 49.38 229 GLU B C 1
ATOM 3886 O O . GLU B 1 229 ? 17.547 7.223 -15.969 1 49.38 229 GLU B O 1
ATOM 3891 N N . MET B 1 230 ? 17.953 5.707 -17.516 1 46.66 230 MET B N 1
ATOM 3892 C CA . MET B 1 230 ? 18.844 6.625 -18.219 1 46.66 230 MET B CA 1
ATOM 3893 C C . MET B 1 230 ? 18.078 7.805 -18.797 1 46.66 230 MET B C 1
ATOM 3895 O O . MET B 1 230 ? 18.578 8.93 -18.828 1 46.66 230 MET B O 1
ATOM 3899 N N . ARG B 1 231 ? 16.953 7.48 -19.125 1 46.34 231 ARG B N 1
ATOM 3900 C CA . ARG B 1 231 ? 16.156 8.586 -19.641 1 46.34 231 ARG B CA 1
ATOM 3901 C C . ARG B 1 231 ? 15.609 9.445 -18.5 1 46.34 231 ARG B C 1
ATOM 3903 O O . ARG B 1 231 ? 15.477 10.664 -18.641 1 46.34 231 ARG B O 1
ATOM 3910 N N . GLY B 1 232 ? 15.195 8.898 -17.438 1 44.19 232 GLY B N 1
ATOM 3911 C CA . GLY B 1 232 ? 14.734 9.633 -16.266 1 44.19 232 GLY B CA 1
ATOM 3912 C C . GLY B 1 232 ? 15.82 10.461 -15.609 1 44.19 232 GLY B C 1
ATOM 3913 O O . GLY B 1 232 ? 15.555 11.555 -15.109 1 44.19 232 GLY B O 1
ATOM 3914 N N . ALA B 1 233 ? 17.031 9.906 -15.414 1 45.16 233 ALA B N 1
ATOM 3915 C CA . ALA B 1 233 ? 18.172 10.711 -14.984 1 45.16 233 ALA B CA 1
ATOM 3916 C C . ALA B 1 233 ? 18.328 11.945 -15.859 1 45.16 233 ALA B C 1
ATOM 3918 O O . ALA B 1 233 ? 18.719 13.016 -15.367 1 45.16 233 ALA B O 1
ATOM 3919 N N . GLU B 1 234 ? 18.141 11.758 -16.984 1 43.12 234 GLU B N 1
ATOM 3920 C CA . GLU B 1 234 ? 18.203 12.938 -17.844 1 43.12 234 GLU B CA 1
ATOM 3921 C C . GLU B 1 234 ? 17.094 13.93 -17.5 1 43.12 234 GLU B C 1
ATOM 3923 O O . GLU B 1 234 ? 17.281 15.141 -17.594 1 43.12 234 GLU B O 1
ATOM 3928 N N . PHE B 1 235 ? 16.031 13.43 -17.031 1 39.12 235 PHE B N 1
ATOM 3929 C CA . PHE B 1 235 ? 14.922 14.289 -16.625 1 39.12 235 PHE B CA 1
ATOM 3930 C C . PHE B 1 235 ? 15.219 14.961 -15.297 1 39.12 235 PHE B C 1
ATOM 3932 O O . PHE B 1 235 ? 14.867 16.125 -15.086 1 39.12 235 PHE B O 1
ATOM 3939 N N . GLU B 1 236 ? 15.656 14.273 -14.227 1 43.34 236 GLU B N 1
ATOM 3940 C CA . GLU B 1 236 ? 16.031 14.875 -12.953 1 43.34 236 GLU B CA 1
ATOM 3941 C C . GLU B 1 236 ? 16.953 16.078 -13.164 1 43.34 236 GLU B C 1
ATOM 3943 O O . GLU B 1 236 ? 16.859 17.078 -12.445 1 43.34 236 GLU B O 1
ATOM 3948 N N . ARG B 1 237 ? 17.906 15.992 -14.008 1 39.69 237 ARG B N 1
ATOM 3949 C CA . ARG B 1 237 ? 18.797 17.125 -14.234 1 39.69 237 ARG B CA 1
ATOM 3950 C C . ARG B 1 237 ? 18.031 18.328 -14.734 1 39.69 237 ARG B C 1
ATOM 3952 O O . ARG B 1 237 ? 18.531 19.469 -14.672 1 39.69 237 ARG B O 1
ATOM 3959 N N . SER B 1 238 ? 16.922 18.078 -15.211 1 35.47 238 SER B N 1
ATOM 3960 C CA . SER B 1 238 ? 16.219 19.25 -15.727 1 35.47 238 SER B CA 1
ATOM 3961 C C . SER B 1 238 ? 15.195 19.766 -14.727 1 35.47 238 SER B C 1
ATOM 3963 O O . SER B 1 238 ? 14.539 20.781 -14.969 1 35.47 238 SER B O 1
ATOM 3965 N N . ILE B 1 239 ? 14.812 19.016 -13.734 1 33.59 239 ILE B N 1
ATOM 3966 C CA . ILE B 1 239 ? 13.789 19.547 -12.836 1 33.59 239 ILE B CA 1
ATOM 3967 C C . ILE B 1 239 ? 14.422 20.5 -11.836 1 33.59 239 ILE B C 1
ATOM 3969 O O . ILE B 1 239 ? 15.352 20.141 -11.117 1 33.59 239 ILE B O 1
ATOM 3973 N N . PRO B 1 240 ? 14.094 21.75 -11.836 1 32.12 240 PRO B N 1
ATOM 3974 C CA . PRO B 1 240 ? 14.578 22.75 -10.875 1 32.12 240 PRO B CA 1
ATOM 3975 C C . PRO B 1 240 ? 14.281 22.375 -9.43 1 32.12 240 PRO B C 1
ATOM 3977 O O . PRO B 1 240 ? 13.312 21.656 -9.164 1 32.12 240 PRO B O 1
ATOM 3980 N N . SER B 1 241 ? 15.188 22.328 -8.508 1 29.66 241 SER B N 1
ATOM 3981 C CA . SER B 1 241 ? 15.086 22.188 -7.062 1 29.66 241 SER B CA 1
ATOM 3982 C C . SER B 1 241 ? 13.859 22.922 -6.523 1 29.66 241 SER B C 1
ATOM 3984 O O . SER B 1 241 ? 13.516 24 -6.996 1 29.66 241 SER B O 1
ATOM 3986 N N . LEU B 1 242 ? 12.891 22.281 -6.051 1 31 242 LEU B N 1
ATOM 3987 C CA . LEU B 1 242 ? 11.828 22.953 -5.312 1 31 242 LEU B CA 1
ATOM 3988 C C . LEU B 1 242 ? 12.398 24.062 -4.426 1 31 242 LEU B C 1
ATOM 3990 O O . LEU B 1 242 ? 12.953 23.781 -3.359 1 31 242 LEU B O 1
ATOM 3994 N N . GLU B 1 243 ? 12.945 25.094 -4.848 1 28.27 243 GLU B N 1
ATOM 3995 C CA . GLU B 1 243 ? 13.344 26.266 -4.059 1 28.27 243 GLU B CA 1
ATOM 3996 C C . GLU B 1 243 ? 12.211 26.719 -3.152 1 28.27 243 GLU B C 1
ATOM 3998 O O . GLU B 1 243 ? 11.062 26.844 -3.592 1 28.27 243 GLU B O 1
ATOM 4003 N N . ARG B 1 244 ? 12.305 26.531 -1.797 1 31.42 244 ARG B N 1
ATOM 4004 C CA . ARG B 1 244 ? 11.539 27.234 -0.77 1 31.42 244 ARG B CA 1
ATOM 4005 C C . ARG B 1 244 ? 11.25 28.672 -1.189 1 31.42 244 ARG B C 1
ATOM 4007 O O . ARG B 1 244 ? 12.172 29.453 -1.446 1 31.42 244 ARG B O 1
ATOM 4014 N N . SER B 1 245 ? 10.273 29.031 -1.762 1 30.23 245 SER B N 1
ATOM 4015 C CA . SER B 1 245 ? 9.93 30.438 -1.904 1 30.23 245 SER B CA 1
ATOM 4016 C C . SER B 1 245 ? 10.031 31.172 -0.569 1 30.23 245 SER B C 1
ATOM 4018 O O . SER B 1 245 ? 9.164 31.016 0.294 1 30.23 245 SER B O 1
ATOM 4020 N N . LYS B 1 246 ? 11.203 31.5 0.045 1 32.09 246 LYS B N 1
ATOM 4021 C CA . LYS B 1 246 ? 11.531 32.531 1.029 1 32.09 246 LYS B CA 1
ATOM 4022 C C . LYS B 1 246 ? 11 33.906 0.601 1 32.09 246 LYS B C 1
ATOM 4024 O O . LYS B 1 246 ? 11.289 34.906 1.234 1 32.09 246 LYS B O 1
ATOM 4029 N N . GLU B 1 247 ? 10.523 34.156 -0.607 1 33.62 247 GLU B N 1
ATOM 4030 C CA . GLU B 1 247 ? 10.367 35.562 -0.942 1 33.62 247 GLU B CA 1
ATOM 4031 C C . GLU B 1 247 ? 9.352 36.25 -0.027 1 33.62 247 GLU B C 1
ATOM 4033 O O . GLU B 1 247 ? 9.18 37.469 -0.071 1 33.62 247 GLU B O 1
ATOM 4038 N N . TYR B 1 248 ? 8.508 35.625 0.732 1 31.31 248 TYR B N 1
ATOM 4039 C CA . TYR B 1 248 ? 7.57 36.594 1.309 1 31.31 248 TYR B CA 1
ATOM 4040 C C . TYR B 1 248 ? 8.219 37.375 2.439 1 31.31 248 TYR B C 1
ATOM 4042 O O . TYR B 1 248 ? 7.559 38.188 3.107 1 31.31 248 TYR B O 1
ATOM 4050 N N . SER B 1 249 ? 9.5 37.125 2.885 1 31.25 249 SER B N 1
ATOM 4051 C CA . SER B 1 249 ? 9.93 37.906 4.031 1 31.25 249 SER B CA 1
ATOM 4052 C C . SER B 1 249 ? 10.266 39.344 3.617 1 31.25 249 SER B C 1
ATOM 4054 O O . SER B 1 249 ? 10.492 40.219 4.469 1 31.25 249 SER B O 1
ATOM 4056 N N . ARG B 1 250 ? 10.766 39.656 2.443 1 33.34 250 ARG B N 1
ATOM 4057 C CA . ARG B 1 250 ? 11.477 40.938 2.379 1 33.34 250 ARG B CA 1
ATOM 4058 C C . ARG B 1 250 ? 10.5 42.125 2.342 1 33.34 250 ARG B C 1
ATOM 4060 O O . ARG B 1 250 ? 10.891 43.25 2.564 1 33.34 250 ARG B O 1
ATOM 4067 N N . LYS B 1 251 ? 9.305 42.094 1.867 1 37.72 251 LYS B N 1
ATOM 4068 C CA . LYS B 1 251 ? 8.781 43.438 1.548 1 37.72 251 LYS B CA 1
ATOM 4069 C C . LYS B 1 251 ? 8.359 44.156 2.812 1 37.72 251 LYS B C 1
ATOM 4071 O O . LYS B 1 251 ? 7.801 45.281 2.736 1 37.72 251 LYS B O 1
ATOM 4076 N N . ARG B 1 252 ? 8.273 43.594 4.02 1 35.81 252 ARG B N 1
ATOM 4077 C CA . ARG B 1 252 ? 7.648 44.469 5.004 1 35.81 252 ARG B CA 1
ATOM 4078 C C . ARG B 1 252 ? 8.641 45.531 5.508 1 35.81 252 ARG B C 1
ATOM 4080 O O . ARG B 1 252 ? 8.328 46.281 6.414 1 35.81 252 ARG B O 1
ATOM 4087 N N . ARG B 1 253 ? 9.914 45.375 5.184 1 35.31 253 ARG B N 1
ATOM 4088 C CA . ARG B 1 253 ? 10.703 46.25 6.039 1 35.31 253 ARG B CA 1
ATOM 4089 C C . ARG B 1 253 ? 10.594 47.719 5.59 1 35.31 253 ARG B C 1
ATOM 4091 O O . ARG B 1 253 ? 11.164 48.625 6.211 1 35.31 253 ARG B O 1
ATOM 4098 N N . ASP B 1 254 ? 10.344 47.969 4.336 1 35.06 254 ASP B N 1
ATOM 4099 C CA . ASP B 1 254 ? 10.617 49.375 4.059 1 35.06 254 ASP B CA 1
ATOM 4100 C C . ASP B 1 254 ? 9.5 50.281 4.586 1 35.06 254 ASP B C 1
ATOM 4102 O O . ASP B 1 254 ? 8.406 50.312 4.023 1 35.06 254 ASP B O 1
ATOM 4106 N N . GLY B 1 255 ? 9.258 50.25 5.938 1 33.78 255 GLY B N 1
ATOM 4107 C CA . GLY B 1 255 ? 8.477 51.312 6.559 1 33.78 255 GLY B CA 1
ATOM 4108 C C . GLY B 1 255 ? 8.93 52.719 6.152 1 33.78 255 GLY B C 1
ATOM 4109 O O . GLY B 1 255 ? 10.062 52.875 5.688 1 33.78 255 GLY B O 1
ATOM 4110 N N . PRO B 1 256 ? 8.102 53.688 5.699 1 38.41 256 PRO B N 1
ATOM 4111 C CA . PRO B 1 256 ? 8.398 55.062 5.301 1 38.41 256 PRO B CA 1
ATOM 4112 C C . PRO B 1 256 ? 9.297 55.781 6.305 1 38.41 256 PRO B C 1
ATOM 4114 O O . PRO B 1 256 ? 9.25 55.5 7.5 1 38.41 256 PRO B O 1
ATOM 4117 N N . GLU B 1 257 ? 10.562 56.062 6.141 1 35.84 257 GLU B N 1
ATOM 4118 C CA . GLU B 1 257 ? 11.445 56.969 6.84 1 35.84 257 GLU B CA 1
ATOM 4119 C C . GLU B 1 257 ? 10.758 58.312 7.094 1 35.84 257 GLU B C 1
ATOM 4121 O O . GLU B 1 257 ? 10.289 58.969 6.156 1 35.84 257 GLU B O 1
ATOM 4126 N N . HIS B 1 258 ? 9.93 58.5 8.148 1 33.31 258 HIS B N 1
ATOM 4127 C CA . HIS B 1 258 ? 9.492 59.844 8.586 1 33.31 258 HIS B CA 1
ATOM 4128 C C . HIS B 1 258 ? 10.664 60.812 8.68 1 33.31 258 HIS B C 1
ATOM 4130 O O . HIS B 1 258 ? 11.664 60.531 9.344 1 33.31 258 HIS B O 1
ATOM 4136 N N . THR B 1 259 ? 10.977 61.688 7.707 1 32.25 259 THR B N 1
ATOM 4137 C CA . THR B 1 259 ? 11.75 62.906 7.633 1 32.25 259 THR B CA 1
ATOM 4138 C C . THR B 1 259 ? 11.477 63.812 8.844 1 32.25 259 THR B C 1
ATOM 4140 O O . THR B 1 259 ? 10.336 64.188 9.078 1 32.25 259 THR B O 1
ATOM 4143 N N . MET B 1 260 ? 12.172 63.656 10.023 1 25.33 260 MET B N 1
ATOM 4144 C CA . MET B 1 260 ? 12.438 64.875 10.758 1 25.33 260 MET B CA 1
ATOM 4145 C C . MET B 1 260 ? 13.438 65.75 10.016 1 25.33 260 MET B C 1
ATOM 4147 O O . MET B 1 260 ? 14.359 65.25 9.375 1 25.33 260 MET B O 1
#

Secondary structure (DSSP, 8-state):
--HHHHHHHHHHHHHSS-PPPPHHHHHHHHHHHHHHHHHHT--TT-EEEEEEEE-TTSTHHHHS-SEEEE-SS-EEEEEEEETT---HHHHHHHHHHHHHTSGGGGGGHHHHHHHEEEEEEE-S-TTSPPEEEEEEGGGTT-GGG---EETHHHHHHHHHHHHHTS---HHHHHHHHHHHHHHHHHSSSSPP---EEEEEEETTS-EEEEEES-TT-----HHHHHHHHHHHHHHHTTS-------GGGTTTS-------/--HHHHHHHHHHHHHSS-PPPPHHHHHHHHHHHHHHHHHHTS-TT-EEEEEEEE-TTSTHHHHS-SEEEE-SS-EEEEEEEETT---HHHHHHHHHHHHHTSGGGGGGHHHHHHHEEEEEEE-S-TTSPPEEEEEEGGGTT-GGG---EETHHHHHHHHHHHHHTS---HHHHHHHHHHHHHHHHHSSSSPP---EEEEEEETTS-EEEEEES-TT-----HHHHHHHHHHHHHHHTTS-------GGGGGGG-------

Solvent-accessible surface area (backbone atoms only — not comparable to full-atom values): 28128 Å² total; per-residue (Å²): 138,59,77,64,59,53,50,48,48,51,49,47,52,59,68,65,50,75,28,56,66,52,65,43,27,53,51,35,39,50,38,20,48,29,20,24,32,33,46,59,68,51,53,72,85,40,69,46,61,35,31,41,33,32,25,55,96,41,79,51,26,79,39,64,30,36,30,43,37,42,34,60,21,39,55,39,34,35,35,75,42,50,65,87,59,87,51,64,71,57,51,51,53,49,50,50,48,55,59,61,36,42,79,92,37,43,79,47,49,63,53,44,52,72,26,29,32,26,36,37,35,45,74,83,53,62,90,38,59,49,25,18,27,71,41,34,41,92,43,62,82,38,82,91,59,68,68,62,36,70,55,36,61,48,47,52,37,48,53,48,20,58,34,31,77,40,78,44,55,68,67,58,51,52,48,50,42,52,49,54,51,49,43,33,62,74,36,87,68,79,75,67,73,37,20,31,44,36,39,35,36,34,46,83,49,51,62,45,55,35,59,32,59,39,64,72,59,74,71,70,52,69,63,61,47,52,53,46,50,55,51,46,55,58,45,58,77,65,54,76,73,85,67,75,78,64,66,78,64,62,70,70,64,73,58,81,79,79,83,125,137,56,76,66,57,53,49,49,48,49,49,46,49,59,68,64,49,76,26,57,66,52,62,43,28,53,51,36,37,49,36,19,50,30,20,24,32,32,48,59,69,51,53,72,86,42,69,47,62,34,30,40,32,33,24,54,96,41,80,51,25,79,38,64,32,36,32,42,39,40,33,61,20,38,56,40,33,34,36,76,43,49,63,89,58,86,51,64,68,57,51,51,53,50,50,50,48,56,59,62,38,42,78,92,37,42,78,48,49,63,52,42,52,73,28,29,32,27,35,37,35,45,74,83,56,63,90,39,61,49,25,19,27,70,42,34,40,90,42,62,82,38,82,92,60,66,72,63,35,70,54,36,61,49,47,51,37,50,53,49,20,59,35,32,74,41,78,43,55,69,67,57,51,50,47,51,43,52,48,54,51,49,42,32,63,74,38,88,67,78,73,68,72,37,21,29,45,36,37,36,37,35,45,83,49,50,62,46,55,34,59,32,58,39,63,72,59,76,71,70,52,69,62,62,47,51,51,47,51,56,51,46,56,56,45,58,75,64,54,75,75,85,68,77,80,65,68,80,69,65,76,72,67,79,61,82,80,78,81,126

Foldseek 3Di:
DDPVVVVVVVVVVVVPDDDDDDQVNVVVVLVVLLVVLLLVQDDQFDKWKKWWDQCPPHPCCLLFERIWIFAQQATATEHEEEPPDDCVVVVVLLVLVVVLCPDPNVVLVVLQQRHYKYKYWYCNDPVDAIWIFIGRSNCNPPPVRPDTDHCRSVVVSNVCSNRRPDHHDPVSLVSQLVVSVSSQVSDPDDRDFDKTWMWMAHSVGDIDIDIGRGSSPNPPPPVVVVVVVVVVVVVVVVDDDPPPPPPVPPPVPPDPPPDD/DDPVVVVVVVVVVVVPDDDDDDFVNVVVVLVVLLVVLLLVQDDQFDKWKKWWDQCPPHPCCLLFHRIWIFAQQATAGEHEEEPPDDCVVVVVLLVLVVVLCPDPNVVLVVLQQRHYKYKYWYCPDPVDAIWIFIGRSNCNPPPVRPDIGHCRSVVVSNVCSNRRPDHHDPVSLVSQLVVSVSSQVSDPDDRDFDKTWMWMAHSVGDIDIDIGRGSSPNPPPPVVVVVVVVVVVVVVVVDDDPPPPPPVPPDPPPDPPPDD

Nearest PDB structures (foldseek):
  3fqi-assembly1_A  TM=2.036E-01  e=3.939E-02  Mus musculus
  2gii-assembly1_B  TM=2.839E-01  e=1.367E-01  Haemophilus influenzae
  3t7h-assembly2_B  TM=2.182E-01  e=6.714E-02  Saccharomyces cerevisiae
  3t7h-assembly1_A  TM=1.778E-01  e=1.017E-01  Saccharomyces cerevisiae
  5u8s-assembly1_E  TM=2.283E-01  e=9.106E-01  Saccharomyces cerevisiae S288C

Organism: NCBI:txid198620